Protein AF-A0A7V4FYU9-F1 (afdb_monomer)

Secondary structure (DSSP, 8-state):
------------------PPP-------------------------PPP----------TT--SSSGGGTTTS-SEEEEEEEEEEEEEEESTTTT--SB-TTSPBPP-PPPPGGG-SBSS--S--EEEEEEEEEEEEEEEE-SSSEEEEEEEEEEEEEETT-SBSBTT-TT--S--TT-BSSGGG---BPPP-BTTTBSS-SEEEEEEEEEEEETTEEEEEEEEE---TTSSSS----STT-S---EEEEEEEEEEETTEEEEEEEEE-----BGGGBHHHHH-TTS---BS-SSS--EEEEEEEEE---HHHHHHHHHTT--EEEEEEEEEEEEEEEEE-PPPTTSTTTS-TT-PBPHHHHHT--TTTSEEEEEEEEEEEEEEEEEEETTEEEE-

Sequence (396 aa):
MTSTVFAALLGDAGPLRAQMGMPGGMSPGGMAPPAQQQPKEEGPAEAAPEEEGKPEGEAVAETSARHEKRRRTQVIELDGYFRVRPELLHNFNLGLGYLDEAGNGNPPFPTPLECGTKVGGCAQKNLGQTSMRLRLEPTINISDQVRVMTQIDVFDNVIFGSNPDSLVSASQPDQRSNMAQAGILSNSQVSPESGQNTFTSAVRPKRAWAEIDSQLGSLRFGRMPWHFGRGMYFNRGDCPNCEGGTTVDRLMFITQLYGHQLALSWDFGPSGYAWGMTDAGRGDPNGSPLDLSQNDEVVQFTGALTLLDDERRFRERALSGEVAVNYGVQLVYRTQNNEVYKLSSQAQDSQSKNGALSREDLANNTESSLTQHIGAWLLIPSAWFKLSWKALTLEF

pLDDT: mean 75.77, std 23.84, range [22.75, 98.12]

Structure (mmCIF, N/CA/C/O backbone):
data_AF-A0A7V4FYU9-F1
#
_entry.id   AF-A0A7V4FYU9-F1
#
loop_
_atom_site.group_PDB
_atom_site.id
_atom_site.type_symbol
_atom_site.label_atom_id
_atom_site.label_alt_id
_atom_site.label_comp_id
_atom_site.label_asym_id
_atom_site.label_entity_id
_atom_site.label_seq_id
_atom_site.pdbx_PDB_ins_code
_atom_site.Cartn_x
_atom_site.Cartn_y
_atom_site.Cartn_z
_atom_site.occupancy
_atom_site.B_iso_or_equiv
_atom_site.auth_seq_id
_atom_site.auth_comp_id
_atom_site.auth_asym_id
_atom_site.auth_atom_id
_atom_site.pdbx_PDB_model_num
ATOM 1 N N . MET A 1 1 ? 20.355 -28.080 -59.377 1.00 40.16 1 MET A N 1
ATOM 2 C CA . MET A 1 1 ? 20.205 -27.256 -58.161 1.00 40.16 1 MET A CA 1
ATOM 3 C C . MET A 1 1 ? 19.983 -25.826 -58.598 1.00 40.16 1 MET A C 1
ATOM 5 O O . MET A 1 1 ? 20.949 -25.144 -58.887 1.00 40.16 1 MET A O 1
ATOM 9 N N . THR A 1 2 ? 18.719 -25.437 -58.717 1.00 29.59 2 THR A N 1
ATOM 10 C CA . THR A 1 2 ? 18.232 -24.062 -58.885 1.00 29.59 2 THR A CA 1
ATOM 11 C C . THR A 1 2 ? 16.714 -24.185 -58.907 1.00 29.59 2 THR A C 1
ATOM 13 O O . THR A 1 2 ? 16.179 -24.896 -59.753 1.00 29.59 2 THR A O 1
ATOM 16 N N . SER A 1 3 ? 16.015 -23.545 -57.975 1.00 23.20 3 SER A N 1
ATOM 17 C CA . SER A 1 3 ? 14.586 -23.297 -58.154 1.00 23.20 3 SER A CA 1
ATOM 18 C C . SER A 1 3 ? 14.249 -21.928 -57.591 1.00 23.20 3 SER A C 1
ATOM 20 O O . SER A 1 3 ? 14.224 -21.708 -56.385 1.00 23.20 3 SER A O 1
ATOM 22 N N . THR A 1 4 ? 14.056 -21.013 -58.528 1.00 26.47 4 THR A N 1
ATOM 23 C CA . THR A 1 4 ? 13.501 -19.673 -58.381 1.00 26.47 4 THR A CA 1
ATOM 24 C C . THR A 1 4 ? 12.021 -19.778 -58.017 1.00 26.47 4 THR A C 1
ATOM 26 O O . THR A 1 4 ? 11.308 -20.555 -58.650 1.00 26.47 4 THR A O 1
ATOM 29 N N . VAL A 1 5 ? 11.531 -18.970 -57.073 1.00 24.66 5 VAL A N 1
ATOM 30 C CA . VAL A 1 5 ? 10.095 -18.663 -56.963 1.00 24.66 5 VAL A CA 1
ATOM 31 C C . VAL A 1 5 ? 9.912 -17.159 -56.775 1.00 24.66 5 VAL A C 1
ATOM 33 O O . VAL A 1 5 ? 10.588 -16.522 -55.972 1.00 24.66 5 VAL A O 1
ATOM 36 N N . PHE A 1 6 ? 9.025 -16.627 -57.611 1.00 23.62 6 PHE A N 1
ATOM 37 C CA . PHE A 1 6 ? 8.659 -15.231 -57.817 1.00 23.62 6 PHE A CA 1
ATOM 38 C C . PHE A 1 6 ? 7.741 -14.704 -56.703 1.00 23.62 6 PHE A C 1
ATOM 40 O O . PHE A 1 6 ? 6.860 -15.418 -56.226 1.00 23.62 6 PHE A O 1
ATOM 47 N N . ALA A 1 7 ? 7.914 -13.429 -56.355 1.00 24.48 7 ALA A N 1
ATOM 48 C CA . ALA A 1 7 ? 6.996 -12.651 -55.530 1.00 24.48 7 ALA A CA 1
ATOM 49 C C . ALA A 1 7 ? 5.789 -12.155 -56.350 1.00 24.48 7 ALA A C 1
ATOM 51 O O . ALA A 1 7 ? 5.932 -11.841 -57.533 1.00 24.48 7 ALA A O 1
ATOM 52 N N . ALA A 1 8 ? 4.628 -12.012 -55.702 1.00 24.33 8 ALA A N 1
ATOM 53 C CA . ALA A 1 8 ? 3.472 -11.299 -56.240 1.00 24.33 8 ALA A CA 1
ATOM 54 C C . ALA A 1 8 ? 2.911 -10.323 -55.189 1.00 24.33 8 ALA A C 1
ATOM 56 O O . ALA A 1 8 ? 2.411 -10.731 -54.144 1.00 24.33 8 ALA A O 1
ATOM 57 N N . LEU A 1 9 ? 3.018 -9.030 -55.501 1.00 24.45 9 LEU A N 1
ATOM 58 C CA . LEU A 1 9 ? 2.283 -7.910 -54.910 1.00 24.45 9 LEU A CA 1
ATOM 59 C C . LEU A 1 9 ? 1.095 -7.605 -55.831 1.00 24.45 9 LEU A C 1
ATOM 61 O O . LEU A 1 9 ? 1.300 -7.454 -57.034 1.00 24.45 9 LEU A O 1
ATOM 65 N N . LEU A 1 10 ? -0.112 -7.455 -55.283 1.00 26.19 10 LEU A N 1
ATOM 66 C CA . LEU A 1 10 ? -1.254 -6.845 -55.972 1.00 26.19 10 LEU A CA 1
ATOM 67 C C . LEU A 1 10 ? -2.006 -5.937 -54.992 1.00 26.19 10 LEU A C 1
ATOM 69 O O . LEU A 1 10 ? -2.353 -6.364 -53.893 1.00 26.19 10 LEU A O 1
ATOM 73 N N . GLY A 1 11 ? -2.201 -4.682 -55.403 1.00 22.75 11 GLY A N 1
ATOM 74 C CA . GLY A 1 11 ? -2.896 -3.637 -54.657 1.00 22.75 11 GLY A CA 1
ATOM 75 C C . GLY A 1 11 ? -4.362 -3.445 -55.069 1.00 22.75 11 GLY A C 1
ATOM 76 O O . GLY A 1 11 ? -4.746 -3.752 -56.194 1.00 22.75 11 GLY A O 1
ATOM 77 N N . ASP A 1 12 ? -5.111 -2.930 -54.091 1.00 26.95 12 ASP A N 1
ATOM 78 C CA . ASP A 1 12 ? -6.350 -2.134 -54.061 1.00 26.95 12 ASP A CA 1
ATOM 79 C C . ASP A 1 12 ? -7.498 -2.332 -55.069 1.00 26.95 12 ASP A C 1
ATOM 81 O O . ASP A 1 12 ? -7.383 -2.011 -56.249 1.00 26.95 12 ASP A O 1
ATOM 85 N N . ALA A 1 13 ? -8.689 -2.633 -54.515 1.00 28.08 13 ALA A N 1
ATOM 86 C CA . ALA A 1 13 ? -9.967 -2.009 -54.894 1.00 28.08 13 ALA A CA 1
ATOM 87 C C . ALA A 1 13 ? -11.103 -2.270 -53.863 1.00 28.08 13 ALA A C 1
ATOM 89 O O . ALA A 1 13 ? -11.597 -3.386 -53.761 1.00 28.08 13 ALA A O 1
ATOM 90 N N . GLY A 1 14 ? -11.582 -1.205 -53.197 1.00 30.12 14 GLY A N 1
ATOM 91 C CA . GLY A 1 14 ? -13.010 -0.943 -52.892 1.00 30.12 14 GLY A CA 1
ATOM 92 C C . GLY A 1 14 ? -13.736 -1.704 -51.753 1.00 30.12 14 GLY A C 1
ATOM 93 O O . GLY A 1 14 ? -13.416 -2.849 -51.457 1.00 30.12 14 GLY A O 1
ATOM 94 N N . PRO A 1 15 ? -14.750 -1.087 -51.098 1.00 32.03 15 PRO A N 1
ATOM 95 C CA . PRO A 1 15 ? -15.280 -1.540 -49.811 1.00 32.03 15 PRO A CA 1
ATOM 96 C C . PRO A 1 15 ? -16.396 -2.586 -49.952 1.00 32.03 15 PRO A C 1
ATOM 98 O O . PRO A 1 15 ? -17.334 -2.416 -50.731 1.00 32.03 15 PRO A O 1
ATOM 101 N N . LEU A 1 16 ? -16.357 -3.626 -49.118 1.00 27.03 16 LEU A N 1
ATOM 102 C CA . LEU A 1 16 ? -17.424 -4.621 -48.997 1.00 27.03 16 LEU A CA 1
ATOM 103 C C . LEU A 1 16 ? -18.247 -4.377 -47.725 1.00 27.03 16 LEU A C 1
ATOM 105 O O . LEU A 1 16 ? -17.803 -4.626 -46.607 1.00 27.03 16 LEU A O 1
ATOM 109 N N . ARG A 1 17 ? -19.484 -3.902 -47.924 1.00 29.47 17 ARG A N 1
ATOM 110 C CA . ARG A 1 17 ? -20.610 -4.106 -47.001 1.00 29.47 17 ARG A CA 1
ATOM 111 C C . ARG A 1 17 ? -21.071 -5.557 -47.140 1.00 29.47 17 ARG A C 1
ATOM 113 O O . ARG A 1 17 ? -21.352 -5.988 -48.254 1.00 29.47 17 ARG A O 1
ATOM 120 N N . ALA A 1 18 ? -21.222 -6.271 -46.027 1.00 29.12 18 ALA A N 1
ATOM 121 C CA . ALA A 1 18 ? -21.913 -7.557 -45.990 1.00 29.12 18 ALA A CA 1
ATOM 122 C C . ALA A 1 18 ? -23.206 -7.427 -45.176 1.00 29.12 18 ALA A C 1
ATOM 124 O O . ALA A 1 18 ? -23.215 -7.000 -44.024 1.00 29.12 18 ALA A O 1
ATOM 125 N N . GLN A 1 19 ? -24.295 -7.755 -45.860 1.00 26.72 19 GLN A N 1
ATOM 126 C CA . GLN A 1 19 ? -25.696 -7.666 -45.485 1.00 26.72 19 GLN A CA 1
ATOM 127 C C . GLN A 1 19 ? -26.120 -9.031 -44.917 1.00 26.72 19 GLN A C 1
ATOM 129 O O . GLN A 1 19 ? -25.876 -10.060 -45.546 1.00 26.72 19 GLN A O 1
ATOM 134 N N . MET A 1 20 ? -26.708 -9.047 -43.717 1.00 29.03 20 MET A N 1
ATOM 135 C CA . MET A 1 20 ? -27.256 -10.257 -43.091 1.00 29.03 20 MET A CA 1
ATOM 136 C C . MET A 1 20 ? -28.455 -10.789 -43.887 1.00 29.03 20 MET A C 1
ATOM 138 O O . MET A 1 20 ? -29.319 -10.024 -44.319 1.00 29.03 20 MET A O 1
ATOM 142 N N . GLY A 1 21 ? -28.481 -12.108 -44.077 1.00 26.75 21 GLY A N 1
ATOM 143 C CA . GLY A 1 21 ? -29.521 -12.832 -44.799 1.00 26.75 21 GLY A CA 1
ATOM 144 C C . GLY A 1 21 ? -30.787 -13.083 -43.977 1.00 26.75 21 GLY A C 1
ATOM 145 O O . GLY A 1 21 ? -30.747 -13.258 -42.763 1.00 26.75 21 GLY A O 1
ATOM 146 N N . MET A 1 22 ? -31.903 -13.157 -44.695 1.00 28.41 22 MET A N 1
ATOM 147 C CA . MET A 1 22 ? -33.179 -13.745 -44.286 1.00 28.41 22 MET A CA 1
ATOM 148 C C . MET A 1 22 ? -33.502 -14.885 -45.259 1.00 28.41 22 MET A C 1
ATOM 150 O O . MET A 1 22 ? -33.116 -14.810 -46.429 1.00 28.41 22 MET A O 1
ATOM 154 N N . PRO A 1 23 ? -34.312 -15.865 -44.835 1.00 33.16 23 PRO A N 1
ATOM 155 C CA . PRO A 1 23 ? -35.389 -16.296 -45.717 1.00 33.16 23 PRO A CA 1
ATOM 156 C C . PRO A 1 23 ? -36.723 -16.402 -44.966 1.00 33.16 23 PRO A C 1
ATOM 158 O O . PRO A 1 23 ? -36.829 -17.053 -43.931 1.00 33.16 23 PRO A O 1
ATOM 161 N N . GLY A 1 24 ? -37.759 -15.781 -45.530 1.00 26.84 24 GLY A N 1
ATOM 162 C CA . GLY A 1 24 ? -39.156 -15.965 -45.143 1.00 26.84 24 GLY A CA 1
ATOM 163 C C . GLY A 1 24 ? -39.981 -16.411 -46.351 1.00 26.84 24 GLY A C 1
ATOM 164 O O . GLY A 1 24 ? -39.715 -15.983 -47.475 1.00 26.84 24 GLY A O 1
ATOM 165 N N . GLY A 1 25 ? -40.979 -17.263 -46.116 1.00 26.28 25 GLY A N 1
ATOM 166 C CA . GLY A 1 25 ? -41.952 -17.705 -47.113 1.00 26.28 25 GLY A CA 1
ATOM 167 C C . GLY A 1 25 ? -43.368 -17.820 -46.532 1.00 26.28 25 GLY A C 1
ATOM 168 O O . GLY A 1 25 ? -43.519 -18.201 -45.377 1.00 26.28 25 GLY A O 1
ATOM 169 N N . MET A 1 26 ? -44.357 -17.545 -47.404 1.00 26.59 26 MET A N 1
ATOM 170 C CA . MET A 1 26 ? -45.817 -17.818 -47.343 1.00 26.59 26 MET A CA 1
ATOM 171 C C . MET A 1 26 ? -46.785 -16.765 -46.721 1.00 26.59 26 MET A C 1
ATOM 173 O O . MET A 1 26 ? -47.137 -16.835 -45.556 1.00 26.59 26 MET A O 1
ATOM 177 N N . SER A 1 27 ? -47.191 -15.777 -47.547 1.00 28.19 27 SER A N 1
ATOM 178 C CA . SER A 1 27 ? -48.541 -15.420 -48.109 1.00 28.19 27 SER A CA 1
ATOM 179 C C . SER A 1 27 ? -49.888 -15.763 -47.378 1.00 28.19 27 SER A C 1
ATOM 181 O O . SER A 1 27 ? -49.919 -16.722 -46.619 1.00 28.19 27 SER A O 1
ATOM 183 N N . PRO A 1 28 ? -51.072 -15.188 -47.755 1.00 41.41 28 PRO A N 1
ATOM 184 C CA . PRO A 1 28 ? -51.559 -13.810 -47.505 1.00 41.41 28 PRO A CA 1
ATOM 185 C C . PRO A 1 28 ? -53.069 -13.707 -47.079 1.00 41.41 28 PRO A C 1
ATOM 187 O O . PRO A 1 28 ? -53.855 -14.621 -47.316 1.00 41.41 28 PRO A O 1
ATOM 190 N N . GLY A 1 29 ? -53.528 -12.531 -46.607 1.00 26.62 29 GLY A N 1
ATOM 191 C CA . GLY A 1 29 ? -54.908 -12.039 -46.855 1.00 26.62 29 GLY A CA 1
ATOM 192 C C . GLY A 1 29 ? -55.782 -11.592 -45.660 1.00 26.62 29 GLY A C 1
ATOM 193 O O . GLY A 1 29 ? -55.885 -12.296 -44.663 1.00 26.62 29 GLY A O 1
ATOM 194 N N . GLY A 1 30 ? -56.490 -10.455 -45.827 1.00 25.72 30 GLY A N 1
ATOM 195 C CA . GLY A 1 30 ? -57.733 -10.095 -45.102 1.00 25.72 30 GLY A CA 1
ATOM 196 C C . GLY A 1 30 ? -57.830 -8.653 -44.551 1.00 25.72 30 GLY A C 1
ATOM 197 O O . GLY A 1 30 ? -57.018 -8.263 -43.725 1.00 25.72 30 GLY A O 1
ATOM 198 N N . MET A 1 31 ? -58.830 -7.865 -44.985 1.00 27.06 31 MET A N 1
ATOM 199 C CA . MET A 1 31 ? -59.075 -6.436 -44.658 1.00 27.06 31 MET A CA 1
ATOM 200 C C . MET A 1 31 ? -60.057 -6.194 -43.474 1.00 27.06 31 MET A C 1
ATOM 202 O O . MET A 1 31 ? -61.074 -6.872 -43.447 1.00 27.06 31 MET A O 1
ATOM 206 N N . ALA A 1 32 ? -59.769 -5.165 -42.634 1.00 30.27 32 ALA A N 1
ATOM 207 C CA . ALA A 1 32 ? -60.597 -4.160 -41.872 1.00 30.27 32 ALA A CA 1
ATOM 208 C C . ALA A 1 32 ? -61.903 -4.563 -41.097 1.00 30.27 32 ALA A C 1
ATOM 210 O O . ALA A 1 32 ? -62.466 -5.596 -41.436 1.00 30.27 32 ALA A O 1
ATOM 211 N N . PRO A 1 33 ? -62.492 -3.776 -40.133 1.00 36.97 33 PRO A N 1
ATOM 212 C CA . PRO A 1 33 ? -62.252 -2.382 -39.663 1.00 36.97 33 PRO A CA 1
ATOM 213 C C . PRO A 1 33 ? -62.242 -2.224 -38.085 1.00 36.97 33 PRO A C 1
ATOM 215 O O . PRO A 1 33 ? -62.133 -3.236 -37.395 1.00 36.97 33 PRO A O 1
ATOM 218 N N . PRO A 1 34 ? -62.293 -1.008 -37.464 1.00 43.62 34 PRO A N 1
ATOM 219 C CA . PRO A 1 34 ? -61.876 -0.776 -36.068 1.00 43.62 34 PRO A CA 1
ATOM 220 C C . PRO A 1 34 ? -63.029 -0.730 -35.046 1.00 43.62 34 PRO A C 1
ATOM 222 O O . PRO A 1 34 ? -64.106 -0.228 -35.360 1.00 43.62 34 PRO A O 1
ATOM 225 N N . ALA A 1 35 ? -62.783 -1.130 -33.789 1.00 26.64 35 ALA A N 1
ATOM 226 C CA . ALA A 1 35 ? -63.637 -0.745 -32.658 1.00 26.64 35 ALA A CA 1
ATOM 227 C C . ALA A 1 35 ? -62.957 -0.886 -31.278 1.00 26.64 35 ALA A C 1
ATOM 229 O O . ALA A 1 35 ? -62.506 -1.959 -30.898 1.00 26.64 35 ALA A O 1
ATOM 230 N N . GLN A 1 36 ? -63.007 0.230 -30.543 1.00 27.66 36 GLN A N 1
ATOM 231 C CA . GLN A 1 36 ? -63.300 0.373 -29.108 1.00 27.66 36 GLN A CA 1
ATOM 232 C C . GLN A 1 36 ? -62.301 -0.121 -28.041 1.00 27.66 36 GLN A C 1
ATOM 234 O O . GLN A 1 36 ? -62.101 -1.304 -27.795 1.00 27.66 36 GLN A O 1
ATOM 239 N N . GLN A 1 37 ? -61.785 0.872 -27.308 1.00 33.62 37 GLN A N 1
ATOM 240 C CA . GLN A 1 37 ? -61.198 0.759 -25.975 1.00 33.62 37 GLN A CA 1
ATOM 241 C C . GLN A 1 37 ? -62.184 0.152 -24.970 1.00 33.62 37 GLN A C 1
ATOM 243 O O . GLN A 1 37 ? -63.292 0.660 -24.801 1.00 33.62 37 GLN A O 1
ATOM 248 N N . GLN A 1 38 ? -61.710 -0.843 -24.220 1.00 28.08 38 GLN A N 1
ATOM 249 C CA . GLN A 1 38 ? -62.112 -1.098 -22.837 1.00 28.08 38 GLN A CA 1
ATOM 250 C C . GLN A 1 38 ? -60.856 -1.400 -21.996 1.00 28.08 38 GLN A C 1
ATOM 252 O O . GLN A 1 38 ? -59.890 -1.956 -22.527 1.00 28.08 38 GLN A O 1
ATOM 257 N N . PRO A 1 39 ? -60.826 -0.966 -20.724 1.00 36.25 39 PRO A N 1
ATOM 258 C CA . PRO A 1 39 ? -59.623 -0.921 -19.901 1.00 36.25 39 PRO A CA 1
ATOM 259 C C . PRO A 1 39 ? -59.264 -2.321 -19.395 1.00 36.25 39 PRO A C 1
ATOM 261 O O . PRO A 1 39 ? -60.151 -3.077 -19.006 1.00 36.25 39 PRO A O 1
ATOM 264 N N . LYS A 1 40 ? -57.971 -2.667 -19.385 1.00 30.22 40 LYS A N 1
ATOM 265 C CA . LYS A 1 40 ? -57.486 -3.888 -18.732 1.00 30.22 40 LYS A CA 1
ATOM 266 C C . LYS A 1 40 ? -56.696 -3.543 -17.478 1.00 30.22 40 LYS A C 1
ATOM 268 O O . LYS A 1 40 ? -55.816 -2.690 -17.500 1.00 30.22 40 LYS A O 1
ATOM 273 N N . GLU A 1 41 ? -57.114 -4.225 -16.425 1.00 32.12 41 GLU A N 1
ATOM 274 C CA . GLU A 1 41 ? -56.709 -4.158 -15.031 1.00 32.12 41 GLU A CA 1
ATOM 275 C C . GLU A 1 41 ? -55.206 -4.405 -14.838 1.00 32.12 41 GLU A C 1
ATOM 277 O O . GLU A 1 41 ? -54.615 -5.279 -15.478 1.00 32.12 41 GLU A O 1
ATOM 282 N N . GLU A 1 42 ? -54.607 -3.637 -13.926 1.00 33.81 42 GLU A N 1
ATOM 283 C CA . GLU A 1 42 ? -53.278 -3.888 -13.370 1.00 33.81 42 GLU A CA 1
ATOM 284 C C . GLU A 1 42 ? -53.292 -5.210 -12.590 1.00 33.81 42 GLU A C 1
ATOM 286 O O . GLU A 1 42 ? -53.912 -5.330 -11.533 1.00 33.81 42 GLU A O 1
ATOM 291 N N . GLY A 1 43 ? -52.601 -6.213 -13.133 1.00 28.69 43 GLY A N 1
ATOM 292 C CA . GLY A 1 43 ? -52.166 -7.402 -12.405 1.00 28.69 43 GLY A CA 1
ATOM 293 C C . GLY A 1 43 ? -50.779 -7.170 -11.791 1.00 28.69 43 GLY A C 1
ATOM 294 O O . GLY A 1 43 ? -49.996 -6.393 -12.339 1.00 28.69 43 GLY A O 1
ATOM 295 N N . PRO A 1 44 ? -50.474 -7.804 -10.647 1.00 30.52 44 PRO A N 1
ATOM 296 C CA . PRO A 1 44 ? -49.369 -7.419 -9.780 1.00 30.52 44 PRO A CA 1
ATOM 297 C C . PRO A 1 44 ? -48.019 -7.671 -10.449 1.00 30.52 44 PRO A C 1
ATOM 299 O O . PRO A 1 44 ? -47.782 -8.739 -11.010 1.00 30.52 44 PRO A O 1
ATOM 302 N N . ALA A 1 45 ? -47.138 -6.674 -10.353 1.00 29.28 45 ALA A N 1
ATOM 303 C CA . ALA A 1 45 ? -45.743 -6.778 -10.741 1.00 29.28 45 ALA A CA 1
ATOM 304 C C . ALA A 1 45 ? -45.097 -7.964 -10.014 1.00 29.28 45 ALA A C 1
ATOM 306 O O . ALA A 1 45 ? -44.946 -7.969 -8.792 1.00 29.28 45 ALA A O 1
ATOM 307 N N . GLU A 1 46 ? -44.751 -8.979 -10.795 1.00 32.38 46 GLU A N 1
ATOM 308 C CA . GLU A 1 46 ? -43.905 -10.086 -10.391 1.00 32.38 46 GLU A CA 1
ATOM 309 C C . GLU A 1 46 ? -42.555 -9.494 -9.968 1.00 32.38 46 GLU A C 1
ATOM 311 O O . GLU A 1 46 ? -41.835 -8.893 -10.769 1.00 32.38 46 GLU A O 1
ATOM 316 N N . ALA A 1 47 ? -42.278 -9.562 -8.667 1.00 30.94 47 ALA A N 1
ATOM 317 C CA . ALA A 1 47 ? -41.025 -9.129 -8.080 1.00 30.94 47 ALA A CA 1
ATOM 318 C C . ALA A 1 47 ? -39.865 -9.855 -8.772 1.00 30.94 47 ALA A C 1
ATOM 320 O O . ALA A 1 47 ? -39.773 -11.083 -8.736 1.00 30.94 47 ALA A O 1
ATOM 321 N N . ALA A 1 48 ? -38.981 -9.081 -9.400 1.00 28.34 48 ALA A N 1
ATOM 322 C CA . ALA A 1 48 ? -37.682 -9.570 -9.828 1.00 28.34 48 ALA A CA 1
ATOM 323 C C . ALA A 1 48 ? -36.931 -10.119 -8.599 1.00 28.34 48 ALA A C 1
ATOM 325 O O . ALA A 1 48 ? -37.007 -9.502 -7.532 1.00 28.34 48 ALA A O 1
ATOM 326 N N . PRO A 1 49 ? -36.226 -11.257 -8.713 1.00 27.56 49 PRO A N 1
ATOM 327 C CA . PRO A 1 49 ? -35.428 -11.762 -7.609 1.00 27.56 49 PRO A CA 1
ATOM 328 C C . PRO A 1 49 ? -34.372 -10.714 -7.256 1.00 27.56 49 PRO A C 1
ATOM 330 O O . P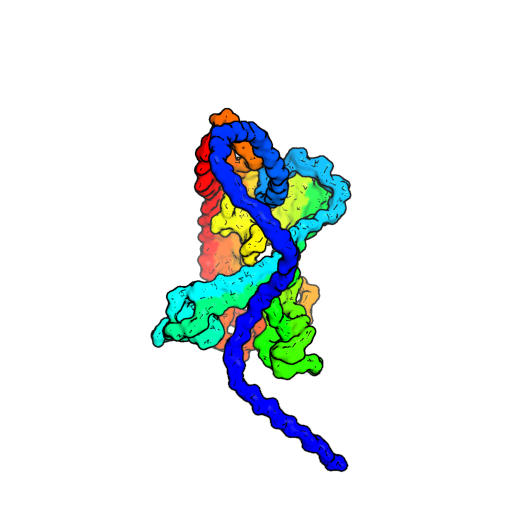RO A 1 49 ? -33.630 -10.257 -8.126 1.00 27.56 49 PRO A O 1
ATOM 333 N N . GLU A 1 50 ? -34.348 -10.314 -5.986 1.00 31.55 50 GLU A N 1
ATOM 334 C CA . GLU A 1 50 ? -33.293 -9.484 -5.419 1.00 31.55 50 GLU A CA 1
ATOM 335 C C . GLU A 1 50 ? -31.959 -10.193 -5.680 1.00 31.55 50 GLU A C 1
ATOM 337 O O . GLU A 1 50 ? -31.679 -11.252 -5.116 1.00 31.55 50 GLU A O 1
ATOM 342 N N . GLU A 1 51 ? -31.154 -9.646 -6.593 1.00 29.31 51 GLU A N 1
ATOM 343 C CA . GLU A 1 51 ? -29.754 -10.026 -6.712 1.00 29.31 51 GLU A CA 1
ATOM 344 C C . GLU A 1 51 ? -29.104 -9.762 -5.353 1.00 29.31 51 GLU A C 1
ATOM 346 O O . GLU A 1 51 ? -29.021 -8.618 -4.899 1.00 29.31 51 GLU A O 1
ATOM 351 N N . GLU A 1 52 ? -28.659 -10.833 -4.694 1.00 28.44 52 GLU A N 1
ATOM 352 C CA . GLU A 1 52 ? -27.755 -10.766 -3.553 1.00 28.44 52 GLU A CA 1
ATOM 353 C C . GLU A 1 52 ? -26.494 -10.011 -3.988 1.00 28.44 52 GLU A C 1
ATOM 355 O O . GLU A 1 52 ? -25.539 -10.567 -4.539 1.00 28.44 52 GLU A O 1
ATOM 360 N N . GLY A 1 53 ? -26.512 -8.699 -3.759 1.00 26.62 53 GLY A N 1
ATOM 361 C CA . GLY A 1 53 ? -25.347 -7.845 -3.852 1.00 26.62 53 GLY A CA 1
ATOM 362 C C . GLY A 1 53 ? -24.273 -8.397 -2.927 1.00 26.62 53 GLY A C 1
ATOM 363 O O . GLY A 1 53 ? -24.433 -8.428 -1.706 1.00 26.62 53 GLY A O 1
ATOM 364 N N . LYS A 1 54 ? -23.173 -8.854 -3.528 1.00 25.33 54 LYS A N 1
ATOM 365 C CA . LYS A 1 54 ? -21.923 -9.168 -2.834 1.00 25.33 54 LYS A CA 1
ATOM 366 C C . LYS A 1 54 ? -21.592 -8.015 -1.876 1.00 25.33 54 LYS A C 1
ATOM 368 O O . LYS A 1 54 ? -21.639 -6.867 -2.320 1.00 25.33 54 LYS A O 1
ATOM 373 N N . PRO A 1 55 ? -21.248 -8.271 -0.604 1.00 29.45 55 PRO A N 1
ATOM 374 C CA . PRO A 1 55 ? -20.853 -7.194 0.284 1.00 29.45 55 PRO A CA 1
ATOM 375 C C . PRO A 1 55 ? -19.535 -6.603 -0.222 1.00 29.45 55 PRO A C 1
ATOM 377 O O . PRO A 1 55 ? -18.491 -7.255 -0.239 1.00 29.45 55 PRO A O 1
ATOM 380 N N . GLU A 1 56 ? -19.609 -5.363 -0.691 1.00 30.58 56 GLU A N 1
ATOM 381 C CA . GLU A 1 56 ? -18.450 -4.520 -0.921 1.00 30.58 56 GLU A CA 1
ATOM 382 C C . GLU A 1 56 ? -17.811 -4.202 0.434 1.00 30.58 56 GLU A C 1
ATOM 384 O O . GLU A 1 56 ? -18.440 -3.586 1.287 1.00 30.58 56 GLU A O 1
ATOM 389 N N . GLY A 1 57 ? -16.557 -4.621 0.613 1.00 32.91 57 GLY A N 1
ATOM 390 C CA . GLY A 1 57 ? -15.657 -4.138 1.659 1.00 32.91 57 GLY A CA 1
ATOM 391 C C . GLY A 1 57 ? -16.097 -4.448 3.088 1.00 32.91 57 GLY A C 1
ATOM 392 O O . GLY A 1 57 ? -16.787 -3.653 3.717 1.00 32.91 57 GLY A O 1
ATOM 393 N N . GLU A 1 58 ? -15.586 -5.543 3.652 1.00 29.67 58 GLU A N 1
ATOM 394 C CA . GLU A 1 58 ? -15.670 -5.802 5.091 1.00 29.67 58 GLU A CA 1
ATOM 395 C C . GLU A 1 58 ? -14.982 -4.656 5.869 1.00 29.67 58 GLU A C 1
ATOM 397 O O . GLU A 1 58 ? -13.752 -4.520 5.996 1.00 29.67 58 GLU A O 1
ATOM 402 N N . ALA A 1 59 ? -15.829 -3.734 6.322 1.00 30.80 59 ALA A N 1
ATOM 403 C CA . ALA A 1 59 ? -15.506 -2.673 7.245 1.00 30.80 59 ALA A CA 1
ATOM 404 C C . ALA A 1 59 ? -15.141 -3.297 8.599 1.00 30.80 59 ALA A C 1
ATOM 406 O O . ALA A 1 59 ? -15.714 -4.286 9.043 1.00 30.80 59 ALA A O 1
ATOM 407 N N . VAL A 1 60 ? -14.147 -2.710 9.259 1.00 38.81 60 VAL A N 1
ATOM 408 C CA . VAL A 1 60 ? -13.426 -3.256 10.423 1.00 38.81 60 VAL A CA 1
ATOM 409 C C . VAL A 1 60 ? -14.253 -3.122 11.721 1.00 38.81 60 VAL A C 1
ATOM 411 O O . VAL A 1 60 ? -13.768 -2.631 12.732 1.00 38.81 60 VAL A O 1
ATOM 414 N N . ALA A 1 61 ? -15.520 -3.551 11.723 1.00 33.53 61 ALA A N 1
ATOM 415 C CA . ALA A 1 61 ? -16.436 -3.347 12.856 1.00 33.53 61 ALA A CA 1
ATOM 416 C C . ALA A 1 61 ? -17.373 -4.504 13.231 1.00 33.53 61 ALA A C 1
ATOM 418 O O . ALA A 1 61 ? -18.287 -4.296 14.022 1.00 33.53 61 ALA A O 1
ATOM 419 N N . GLU A 1 62 ? -17.131 -5.732 12.771 1.00 37.94 62 GLU A N 1
ATOM 420 C CA . GLU A 1 62 ? -17.957 -6.897 13.155 1.00 37.94 62 GLU A CA 1
ATOM 421 C C . GLU A 1 62 ? -17.202 -8.000 13.933 1.00 37.94 62 GLU A C 1
ATOM 423 O O . GLU A 1 62 ? -17.574 -9.173 13.908 1.00 37.94 62 GLU A O 1
ATOM 428 N N . THR A 1 63 ? -16.136 -7.687 14.677 1.00 35.44 63 THR A N 1
ATOM 429 C CA . THR A 1 63 ? -15.221 -8.754 15.138 1.00 35.44 63 THR A CA 1
ATOM 430 C C . THR A 1 63 ? -15.498 -9.411 16.496 1.00 35.44 63 THR A C 1
ATOM 432 O O . THR A 1 63 ? -14.813 -10.386 16.806 1.00 35.44 63 THR A O 1
ATOM 435 N N . SER A 1 64 ? -16.483 -9.009 17.311 1.00 36.16 64 SER A N 1
ATOM 436 C CA . SER A 1 64 ? -16.590 -9.587 18.671 1.00 36.16 64 SER A CA 1
ATOM 437 C C . SER A 1 64 ? -17.624 -10.707 18.867 1.00 36.16 64 SER A C 1
ATOM 439 O O . SER A 1 64 ? -17.265 -11.710 19.472 1.00 36.16 64 SER A O 1
ATOM 441 N N . ALA A 1 65 ? -18.860 -10.630 18.352 1.00 30.86 65 ALA A N 1
ATOM 442 C CA . ALA A 1 65 ? -19.917 -11.565 18.797 1.00 30.86 65 ALA A CA 1
ATOM 443 C C . ALA A 1 65 ? -20.380 -12.623 17.772 1.00 30.86 65 ALA A C 1
ATOM 445 O O . ALA A 1 65 ? -20.743 -13.733 18.160 1.00 30.86 65 ALA A O 1
ATOM 446 N N . ARG A 1 66 ? -20.380 -12.333 16.460 1.00 31.83 66 ARG A N 1
ATOM 447 C CA . ARG A 1 66 ? -20.813 -13.309 15.431 1.00 31.83 66 ARG A CA 1
ATOM 448 C C . ARG A 1 66 ? -19.684 -14.184 14.890 1.00 31.83 66 ARG A C 1
ATOM 450 O O . ARG A 1 66 ? -19.940 -15.320 14.494 1.00 31.83 66 ARG A O 1
ATOM 457 N N . HIS A 1 67 ? -18.442 -13.709 14.944 1.00 43.25 67 HIS A N 1
ATOM 458 C CA . HIS A 1 67 ? -17.284 -14.480 14.493 1.00 43.25 67 HIS A CA 1
ATOM 459 C C . HIS A 1 67 ? -16.978 -15.690 15.384 1.00 43.25 67 HIS A C 1
ATOM 461 O O . HIS A 1 67 ? -16.449 -16.682 14.895 1.00 43.25 67 HIS A O 1
ATOM 467 N N . GLU A 1 68 ? -17.343 -15.666 16.666 1.00 42.62 68 GLU A N 1
ATOM 468 C CA . GLU A 1 68 ? -16.949 -16.713 17.617 1.00 42.62 68 GLU A CA 1
ATOM 469 C C . GLU A 1 68 ? -17.474 -18.111 17.239 1.00 42.62 68 GLU A C 1
ATOM 471 O O . GLU A 1 68 ? -16.833 -19.120 17.520 1.00 42.62 68 GLU A O 1
ATOM 476 N N . LYS A 1 69 ? -18.596 -18.181 16.508 1.00 38.03 69 LYS A N 1
ATOM 477 C CA . LYS A 1 69 ? -19.244 -19.449 16.144 1.00 38.03 69 LYS A CA 1
ATOM 478 C C . LYS A 1 69 ? -18.760 -20.071 14.825 1.00 38.03 69 LYS A C 1
ATOM 480 O O . LYS A 1 69 ? -19.017 -21.251 14.607 1.00 38.03 69 LYS A O 1
ATOM 485 N N . ARG A 1 70 ? -18.056 -19.324 13.958 1.00 45.00 70 ARG A N 1
ATOM 486 C CA . ARG A 1 70 ? -17.441 -19.851 12.714 1.00 45.00 70 ARG A CA 1
ATOM 487 C C . ARG A 1 70 ? -15.969 -20.266 12.884 1.00 45.00 70 ARG A C 1
ATOM 489 O O . ARG A 1 70 ? -15.509 -21.121 12.132 1.00 45.00 70 ARG A O 1
ATOM 496 N N . ARG A 1 71 ? -15.278 -19.749 13.911 1.00 53.91 71 ARG A N 1
ATOM 497 C CA . ARG A 1 71 ? -13.815 -19.833 14.147 1.00 53.91 71 ARG A CA 1
ATOM 498 C C . ARG A 1 71 ? -13.181 -21.236 14.228 1.00 53.91 71 ARG A C 1
ATOM 500 O O . ARG A 1 71 ? -11.964 -21.327 14.189 1.00 53.91 71 ARG A O 1
ATOM 507 N N . ARG A 1 72 ? -13.957 -22.324 14.333 1.00 52.81 72 ARG A N 1
ATOM 508 C CA . ARG A 1 72 ? -13.432 -23.686 14.586 1.00 52.81 72 ARG A CA 1
ATOM 509 C C . ARG A 1 72 ? -13.371 -24.641 13.392 1.00 52.81 72 ARG A C 1
ATOM 511 O O . ARG A 1 72 ? -12.861 -25.744 13.555 1.00 52.81 72 ARG A O 1
ATOM 518 N N . THR A 1 73 ? -13.893 -24.281 12.218 1.00 58.06 73 THR A N 1
ATOM 519 C CA . THR A 1 73 ? -14.137 -25.293 11.160 1.00 58.06 73 THR A CA 1
ATOM 520 C C . THR A 1 73 ? -13.142 -25.266 9.999 1.00 58.06 73 THR A C 1
ATOM 522 O O . THR A 1 73 ? -13.089 -26.233 9.243 1.00 58.06 73 THR A O 1
ATOM 525 N N . GLN A 1 74 ? -12.350 -24.203 9.834 1.00 71.12 74 GLN A N 1
ATOM 526 C CA . GLN A 1 74 ? -11.477 -24.033 8.666 1.00 71.12 74 GLN A CA 1
ATOM 527 C C . GLN A 1 74 ? -10.045 -23.714 9.105 1.00 71.12 74 GLN A C 1
ATOM 529 O O . GLN A 1 74 ? -9.779 -22.668 9.684 1.00 71.12 74 GLN A O 1
ATOM 534 N N . VAL A 1 75 ? -9.116 -24.641 8.847 1.00 87.06 75 VAL A N 1
ATOM 535 C CA . VAL A 1 75 ? -7.676 -24.461 9.130 1.00 87.06 75 VAL A CA 1
ATOM 536 C C . VAL A 1 75 ? -7.066 -23.420 8.188 1.00 87.06 75 VAL A C 1
ATOM 538 O O . VAL A 1 75 ? -6.174 -22.668 8.572 1.00 87.06 75 VAL A O 1
ATOM 541 N N . ILE A 1 76 ? -7.561 -23.379 6.951 1.00 92.06 76 ILE A N 1
ATOM 542 C CA . ILE A 1 76 ? -7.161 -22.425 5.924 1.00 92.06 76 ILE A CA 1
ATOM 543 C C . ILE A 1 76 ? -8.434 -21.861 5.306 1.00 92.06 76 ILE A C 1
ATOM 545 O O . ILE A 1 76 ? -9.282 -22.618 4.831 1.00 92.06 76 ILE A O 1
ATOM 549 N N . GLU A 1 77 ? -8.529 -20.541 5.304 1.00 92.38 77 GLU A N 1
ATOM 550 C CA . GLU A 1 77 ? -9.522 -19.761 4.574 1.00 92.38 77 GLU A CA 1
ATOM 551 C C . GLU A 1 77 ? -8.779 -19.039 3.447 1.00 92.38 77 GLU A C 1
ATOM 553 O O . GLU A 1 77 ? -7.644 -18.594 3.635 1.00 92.38 77 GLU A O 1
ATOM 558 N N . LEU A 1 78 ? -9.361 -18.991 2.251 1.00 93.94 78 LEU A N 1
ATOM 559 C CA . LEU A 1 78 ? -8.739 -18.351 1.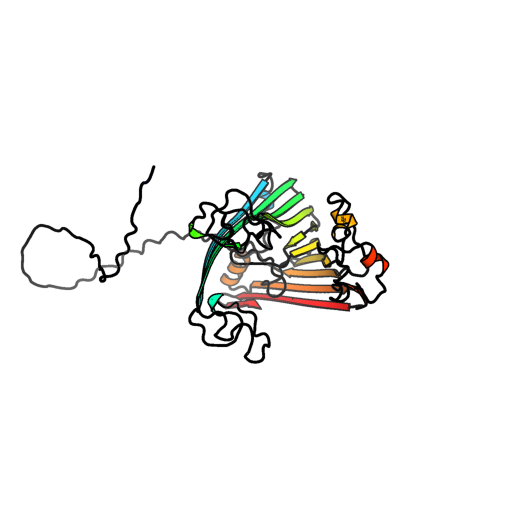095 1.00 93.94 78 LEU A CA 1
ATOM 560 C C . LEU A 1 78 ? -9.708 -17.341 0.501 1.00 93.94 78 LEU A C 1
ATOM 562 O O . LEU A 1 78 ? -10.643 -17.723 -0.203 1.00 93.94 78 LEU A O 1
ATOM 566 N N . ASP A 1 79 ? -9.415 -16.070 0.743 1.00 93.12 79 ASP A N 1
ATOM 567 C CA . ASP A 1 79 ? -10.096 -14.947 0.118 1.00 93.12 79 ASP A CA 1
ATOM 568 C C . ASP A 1 79 ? -9.264 -14.379 -1.034 1.00 93.12 79 ASP A C 1
ATOM 570 O O . ASP A 1 79 ? -8.108 -14.759 -1.263 1.00 93.12 79 ASP A O 1
ATOM 574 N N . GLY A 1 80 ? -9.868 -13.477 -1.802 1.00 93.12 80 GLY A N 1
ATOM 575 C CA . GLY A 1 80 ? -9.199 -12.778 -2.887 1.00 93.12 80 GLY A CA 1
ATOM 576 C C . GLY A 1 80 ? -10.082 -12.563 -4.109 1.00 93.12 80 GLY A C 1
ATOM 577 O O . GLY A 1 80 ? -11.296 -12.770 -4.090 1.00 93.12 80 GLY A O 1
ATOM 578 N N . TYR A 1 81 ? -9.462 -12.130 -5.204 1.00 94.88 81 TYR A N 1
ATOM 579 C CA . TYR A 1 81 ? -10.151 -11.907 -6.470 1.00 94.88 81 TYR A CA 1
ATOM 580 C C . TYR A 1 81 ? -9.209 -12.038 -7.665 1.00 94.88 81 TYR A C 1
ATOM 582 O O . TYR A 1 81 ? -8.016 -11.744 -7.586 1.00 94.88 81 TYR A O 1
ATOM 590 N N . PHE A 1 82 ? -9.777 -12.400 -8.813 1.00 95.81 82 PHE A N 1
ATOM 591 C CA . PHE A 1 82 ? -9.136 -12.222 -10.111 1.00 95.81 82 PHE A CA 1
ATOM 592 C C . PHE A 1 82 ? -9.786 -11.050 -10.843 1.00 95.81 82 PHE A C 1
ATOM 594 O O . PHE A 1 82 ? -11.010 -10.975 -10.949 1.00 95.81 82 PHE A O 1
ATOM 601 N N . ARG A 1 83 ? -8.965 -10.130 -11.345 1.00 94.56 83 ARG A N 1
ATOM 602 C CA . ARG A 1 83 ? -9.396 -8.929 -12.057 1.00 94.56 83 ARG A CA 1
ATOM 603 C C . ARG A 1 83 ? -8.788 -8.907 -13.447 1.00 94.56 83 ARG A C 1
ATOM 605 O O . ARG A 1 83 ? -7.582 -9.081 -13.591 1.00 94.56 83 ARG A O 1
ATOM 612 N N . VAL A 1 84 ? -9.617 -8.572 -14.430 1.00 95.94 84 VAL A N 1
ATOM 613 C CA . VAL A 1 84 ? -9.205 -8.122 -15.763 1.00 95.94 84 VAL A CA 1
ATOM 614 C C . VAL A 1 84 ? -9.804 -6.739 -15.982 1.00 95.94 84 VAL A C 1
ATOM 616 O O . VAL A 1 84 ? -10.993 -6.545 -15.734 1.00 95.94 84 VAL A O 1
ATOM 619 N N . ARG A 1 85 ? -8.992 -5.774 -16.415 1.00 94.69 85 ARG A N 1
ATOM 620 C CA . ARG A 1 85 ? -9.419 -4.387 -16.603 1.00 94.69 85 ARG A CA 1
ATOM 621 C C . ARG A 1 85 ? -8.974 -3.838 -17.960 1.00 94.69 85 ARG A C 1
ATOM 623 O O . ARG A 1 85 ? -7.792 -3.524 -18.108 1.00 94.69 85 ARG A O 1
ATOM 630 N N . PRO A 1 86 ? -9.891 -3.699 -18.933 1.00 96.12 86 PRO A N 1
ATOM 631 C CA . PRO A 1 86 ? -9.657 -2.895 -20.123 1.00 96.12 86 PRO A CA 1
ATOM 632 C C . PRO A 1 86 ? -9.773 -1.404 -19.780 1.00 96.12 86 PRO A C 1
ATOM 634 O O . PRO A 1 86 ? -10.704 -0.979 -19.099 1.00 96.12 86 PRO A O 1
ATOM 637 N N . GLU A 1 87 ? -8.829 -0.606 -20.259 1.00 93.94 87 GLU A N 1
ATOM 638 C CA . GLU A 1 87 ? -8.752 0.835 -20.036 1.00 93.94 87 GLU A CA 1
ATOM 639 C C . GLU A 1 87 ? -8.502 1.534 -21.370 1.00 93.94 87 GLU A C 1
ATOM 641 O O . GLU A 1 87 ? -7.656 1.110 -22.159 1.00 93.94 87 GLU A O 1
ATOM 646 N N . LEU A 1 88 ? -9.232 2.622 -21.611 1.00 94.94 88 LEU A N 1
ATOM 647 C CA . LEU A 1 88 ? -8.999 3.535 -22.721 1.00 94.94 88 LE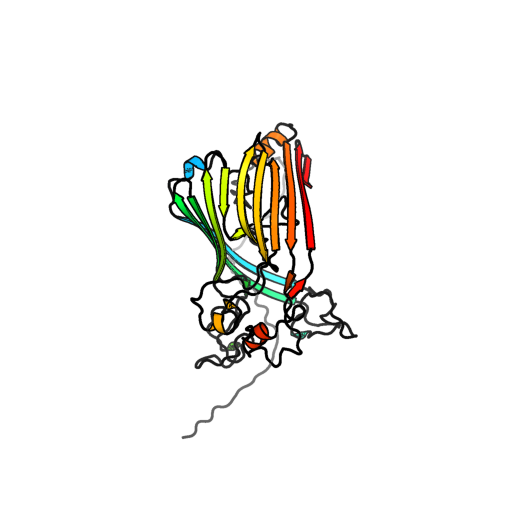U A CA 1
ATOM 648 C C . LEU A 1 88 ? -8.967 4.953 -22.165 1.00 94.94 88 LEU A C 1
ATOM 650 O O . LEU A 1 88 ? -9.990 5.486 -21.739 1.00 94.94 88 LEU A O 1
ATOM 654 N N . LEU A 1 89 ? -7.790 5.563 -22.186 1.00 93.25 89 LEU A N 1
ATOM 655 C CA . LEU A 1 89 ? -7.593 6.943 -21.775 1.00 93.25 89 LEU A CA 1
ATOM 656 C C . LEU A 1 89 ? -7.442 7.800 -23.030 1.00 93.25 89 LEU A C 1
ATOM 658 O O . LEU A 1 89 ? -6.492 7.632 -23.797 1.00 93.25 89 LEU A O 1
ATOM 662 N N . HIS A 1 90 ? -8.387 8.711 -23.249 1.00 92.25 90 HIS A N 1
ATOM 663 C CA . HIS A 1 90 ? -8.344 9.650 -24.363 1.00 92.25 90 HIS A CA 1
ATOM 664 C C . HIS A 1 90 ? -7.818 11.005 -23.899 1.00 92.25 90 HIS A C 1
ATOM 666 O O . HIS A 1 90 ? -8.374 11.609 -22.986 1.00 92.25 90 HIS A O 1
ATOM 672 N N . ASN A 1 91 ? -6.779 11.494 -24.569 1.00 89.44 91 ASN A N 1
ATOM 673 C CA . ASN A 1 91 ? -6.129 12.772 -24.314 1.00 89.44 91 ASN A CA 1
ATOM 674 C C . ASN A 1 91 ? -5.799 12.963 -22.824 1.00 89.44 91 ASN A C 1
ATOM 676 O O . ASN A 1 91 ? -6.089 14.007 -22.245 1.00 89.44 91 ASN A O 1
ATOM 680 N N . PHE A 1 92 ? -5.232 11.926 -22.195 1.00 88.31 92 PHE A N 1
ATOM 681 C CA . PHE A 1 92 ? -5.003 11.887 -20.746 1.00 88.31 92 PHE A CA 1
ATOM 682 C C . PHE A 1 92 ? -4.062 12.995 -20.262 1.00 88.31 92 PHE A C 1
ATOM 684 O O . PHE A 1 92 ? -4.239 13.538 -19.178 1.00 88.31 92 PHE A O 1
ATOM 691 N N . ASN A 1 93 ? -3.111 13.385 -21.110 1.00 85.44 93 ASN A N 1
ATOM 692 C CA . ASN A 1 93 ? -2.211 14.512 -20.884 1.00 85.44 93 ASN A CA 1
ATOM 693 C C . ASN A 1 93 ? -2.834 15.884 -21.187 1.00 85.44 93 ASN A C 1
ATOM 695 O O . ASN A 1 93 ? -2.127 16.886 -21.135 1.00 85.44 93 ASN A O 1
ATOM 699 N N . LEU A 1 94 ? -4.117 15.948 -21.561 1.00 87.44 94 LEU A N 1
ATOM 700 C CA . LEU A 1 94 ? -4.848 17.172 -21.908 1.00 87.44 94 LEU A CA 1
ATOM 701 C C . LEU A 1 94 ? -4.164 18.032 -22.993 1.00 87.44 94 LEU A C 1
ATOM 703 O O . LEU A 1 94 ? -4.427 19.227 -23.094 1.00 87.44 94 LEU A O 1
ATOM 707 N N . GLY A 1 95 ? -3.297 17.438 -23.822 1.00 82.75 95 GLY A N 1
ATOM 708 C CA . GLY A 1 95 ? -2.503 18.154 -24.827 1.00 82.75 95 GLY A CA 1
ATOM 709 C C . GLY A 1 95 ? -1.263 18.882 -24.289 1.00 82.75 95 GLY A C 1
ATOM 710 O O . GLY A 1 95 ? -0.628 19.617 -25.039 1.00 82.75 95 GLY A O 1
ATOM 711 N N . LEU A 1 96 ? -0.889 18.669 -23.025 1.00 81.38 96 LEU A N 1
ATOM 712 C CA . LEU A 1 96 ? 0.249 19.335 -22.383 1.00 81.38 96 LEU A CA 1
ATOM 713 C C . LEU A 1 96 ? 1.611 18.714 -22.728 1.00 81.38 96 LEU A C 1
ATOM 715 O O . LEU A 1 96 ? 2.629 19.262 -22.340 1.00 81.38 96 LEU A O 1
ATOM 719 N N . GLY A 1 97 ? 1.689 17.582 -23.431 1.00 81.19 97 GLY A N 1
ATOM 720 C CA . GLY A 1 97 ? 2.979 16.895 -23.630 1.00 81.19 97 GLY A CA 1
ATOM 721 C C . GLY A 1 97 ? 3.658 16.490 -22.306 1.00 81.19 97 GLY A C 1
ATOM 722 O O . GLY A 1 97 ? 3.029 16.525 -21.252 1.00 81.19 97 GLY A O 1
ATOM 723 N N . TYR A 1 98 ? 4.932 16.090 -22.361 1.00 79.69 98 TYR A N 1
ATOM 724 C CA . TYR A 1 98 ? 5.726 15.751 -21.164 1.00 79.69 98 TYR A CA 1
ATOM 725 C C . TYR A 1 98 ? 6.680 16.888 -20.759 1.00 79.69 98 TYR A C 1
ATOM 727 O O . TYR A 1 98 ? 6.944 17.101 -19.579 1.00 79.69 98 TYR A O 1
ATOM 735 N N . LEU A 1 99 ? 7.172 17.635 -21.746 1.00 84.25 99 LEU A N 1
ATOM 736 C CA . LEU A 1 99 ? 8.052 18.789 -21.624 1.00 84.25 99 LEU A CA 1
ATOM 737 C C . LEU A 1 99 ? 7.423 19.976 -22.350 1.00 84.25 99 LEU A C 1
ATOM 739 O O . LEU A 1 99 ? 6.946 19.806 -23.472 1.00 84.25 99 LEU A O 1
ATOM 743 N N . ASP A 1 100 ? 7.474 21.166 -21.762 1.00 80.69 100 ASP A N 1
ATOM 744 C CA . ASP A 1 100 ? 7.111 22.408 -22.438 1.00 80.69 100 ASP A CA 1
ATOM 745 C C . ASP A 1 100 ? 8.092 22.779 -23.572 1.00 80.69 100 ASP A C 1
ATOM 747 O O . ASP A 1 100 ? 9.089 22.093 -23.822 1.00 80.69 100 ASP A O 1
ATOM 751 N N . GLU A 1 101 ? 7.804 23.864 -24.299 1.00 78.88 101 GLU A N 1
ATOM 752 C CA . GLU A 1 101 ? 8.686 24.347 -25.375 1.00 78.88 101 GLU A CA 1
ATOM 753 C C . GLU A 1 101 ? 10.083 24.755 -24.872 1.00 78.88 101 GLU A C 1
ATOM 755 O O . GLU A 1 101 ? 11.051 24.696 -25.632 1.00 78.88 101 GLU A O 1
ATOM 760 N N . ALA A 1 102 ? 10.200 25.127 -23.595 1.00 82.50 102 ALA A N 1
ATOM 761 C CA . ALA A 1 102 ? 11.454 25.470 -22.931 1.00 82.50 102 ALA A CA 1
ATOM 762 C C . ALA A 1 102 ? 12.186 24.241 -22.349 1.00 82.50 102 ALA A C 1
ATOM 764 O O . ALA A 1 102 ? 13.308 24.375 -21.861 1.00 82.50 102 ALA A O 1
ATOM 765 N N . GLY A 1 103 ? 11.596 23.043 -22.435 1.00 78.88 103 GLY A N 1
ATOM 766 C CA . GLY A 1 103 ? 12.148 21.801 -21.900 1.00 78.88 103 GLY A CA 1
ATOM 767 C C . GLY A 1 103 ? 11.858 21.549 -20.416 1.00 78.88 103 GLY A C 1
ATOM 768 O O . GLY A 1 103 ? 12.438 20.623 -19.851 1.00 78.88 103 GLY A O 1
ATOM 769 N N . ASN A 1 104 ? 10.978 22.324 -19.777 1.00 82.44 104 ASN A N 1
ATOM 770 C CA . ASN A 1 104 ? 10.540 22.080 -18.402 1.00 82.44 104 ASN A CA 1
ATOM 771 C C . ASN A 1 104 ? 9.481 20.975 -18.360 1.00 82.44 104 ASN A C 1
ATOM 773 O O . ASN A 1 104 ? 8.636 20.882 -19.244 1.00 82.44 104 ASN A O 1
ATOM 777 N N . GLY A 1 105 ? 9.494 20.150 -17.314 1.00 79.50 105 GLY A N 1
ATOM 778 C CA . GLY A 1 105 ? 8.509 19.080 -17.145 1.00 79.50 105 GLY A CA 1
ATOM 779 C C . GLY A 1 105 ? 7.095 19.606 -16.891 1.00 79.50 105 GLY A C 1
ATOM 780 O O . GLY A 1 105 ? 6.889 20.426 -15.998 1.00 79.50 105 GLY A O 1
ATOM 781 N N . ASN A 1 106 ? 6.121 19.084 -17.636 1.00 78.31 106 ASN A N 1
ATOM 782 C CA . ASN A 1 106 ? 4.695 19.258 -17.361 1.00 78.31 106 ASN A CA 1
ATOM 783 C C . ASN A 1 106 ? 4.182 18.170 -16.398 1.00 78.31 106 ASN A C 1
ATOM 785 O O . ASN A 1 106 ? 4.876 17.170 -16.179 1.00 78.31 106 ASN A O 1
ATOM 789 N N . PRO A 1 107 ? 2.988 18.342 -15.784 1.00 72.00 107 PRO A N 1
ATOM 790 C CA . PRO A 1 107 ? 2.392 17.323 -14.924 1.00 72.00 107 PRO A CA 1
ATOM 791 C C . PRO A 1 107 ? 2.415 15.933 -15.583 1.00 72.00 107 PRO A C 1
ATOM 793 O O . PRO A 1 107 ? 2.137 15.828 -16.780 1.00 72.00 107 PRO A O 1
ATOM 796 N N . PRO A 1 108 ? 2.732 14.867 -14.825 1.00 72.00 108 PRO A N 1
ATOM 797 C CA . PRO A 1 108 ? 3.237 13.607 -15.367 1.00 72.00 108 PRO A CA 1
ATOM 798 C C . PRO A 1 108 ? 2.111 12.686 -15.845 1.00 72.00 108 PRO A C 1
ATOM 800 O O . PRO A 1 108 ? 2.018 11.526 -15.444 1.00 72.00 108 PRO A O 1
ATOM 803 N N . PHE A 1 109 ? 1.221 13.188 -16.691 1.00 83.81 109 PHE A N 1
ATOM 804 C CA . PHE A 1 109 ? 0.309 12.319 -17.412 1.00 83.81 109 PHE A CA 1
ATOM 805 C C . PHE A 1 109 ? 1.042 11.773 -18.644 1.00 83.81 109 PHE A C 1
ATOM 807 O O . PHE A 1 109 ? 1.544 12.563 -19.448 1.00 83.81 109 PHE A O 1
ATOM 814 N N . PRO A 1 110 ? 1.144 10.441 -18.802 1.00 83.75 110 PRO A N 1
ATOM 815 C CA . PRO A 1 110 ? 1.865 9.852 -19.920 1.00 83.75 110 PRO A CA 1
ATOM 816 C C . PRO A 1 110 ? 1.250 10.270 -21.258 1.00 83.75 110 PRO A C 1
ATOM 818 O O . PRO A 1 110 ? 0.034 10.437 -21.392 1.00 83.75 110 PRO A O 1
ATOM 821 N N . THR A 1 111 ? 2.108 10.406 -22.262 1.00 85.25 111 THR A N 1
ATOM 822 C CA . THR A 1 111 ? 1.728 10.599 -23.660 1.00 85.25 111 THR A CA 1
ATOM 823 C C . THR A 1 111 ? 1.875 9.284 -24.424 1.00 85.25 111 THR A C 1
ATOM 825 O O . THR A 1 111 ? 2.691 8.443 -24.035 1.00 85.25 111 THR A O 1
ATOM 828 N N . PRO A 1 112 ? 1.107 9.067 -25.509 1.00 87.25 112 PRO A N 1
ATOM 829 C CA . PRO A 1 112 ? 1.409 7.989 -26.444 1.00 87.25 112 PRO A CA 1
ATOM 830 C C . PRO A 1 112 ? 2.865 8.074 -26.910 1.00 87.25 112 PRO A C 1
ATOM 832 O O . PRO A 1 112 ? 3.385 9.172 -27.130 1.00 87.25 112 PRO A O 1
ATOM 835 N N . LEU A 1 113 ? 3.523 6.922 -27.053 1.00 85.81 113 LEU A N 1
ATOM 836 C CA . LEU A 1 113 ? 4.949 6.837 -27.385 1.00 85.81 113 LEU A CA 1
ATOM 837 C C . LEU A 1 113 ? 5.276 7.587 -28.688 1.00 85.81 113 LEU A C 1
ATOM 839 O O . LEU A 1 113 ? 6.325 8.217 -28.804 1.00 85.81 113 LEU A O 1
ATOM 843 N N . GLU A 1 114 ? 4.345 7.577 -29.643 1.00 85.88 114 GLU A N 1
ATOM 844 C CA . GLU A 1 114 ? 4.439 8.252 -30.939 1.00 85.88 114 GLU A CA 1
ATOM 845 C C . GLU A 1 114 ? 4.487 9.779 -30.819 1.00 85.88 114 GLU A C 1
ATOM 847 O O . GLU A 1 114 ? 4.974 10.455 -31.724 1.00 85.88 114 GLU A O 1
ATOM 852 N N . CYS A 1 115 ? 3.982 10.335 -29.716 1.00 82.06 115 CYS A N 1
ATOM 853 C CA . CYS A 1 115 ? 3.987 11.773 -29.462 1.00 82.06 115 CYS A CA 1
ATOM 854 C C . CYS A 1 115 ? 5.355 12.284 -28.995 1.00 82.06 115 CYS A C 1
ATOM 856 O O . CYS A 1 115 ? 5.589 13.494 -28.988 1.00 82.06 115 CYS A O 1
ATOM 858 N N . GLY A 1 116 ? 6.253 11.389 -28.572 1.00 79.25 116 GLY A N 1
ATOM 859 C CA . GLY A 1 116 ? 7.494 11.770 -27.911 1.00 79.25 116 GLY A CA 1
ATOM 860 C C . GLY A 1 116 ? 7.248 12.588 -26.638 1.00 79.25 116 GLY A C 1
ATOM 861 O O . GLY A 1 116 ? 6.221 12.455 -25.968 1.00 79.25 116 GLY A O 1
ATOM 862 N N . THR A 1 117 ? 8.219 13.435 -26.292 1.00 75.62 117 THR A N 1
ATOM 863 C CA . THR A 1 117 ? 8.250 14.146 -25.006 1.00 75.62 117 THR A CA 1
ATOM 864 C C . THR A 1 117 ? 7.827 15.614 -25.073 1.00 75.62 117 THR A C 1
ATOM 866 O O . THR A 1 117 ? 7.573 16.193 -24.027 1.00 75.62 117 THR A O 1
ATOM 869 N N . LYS A 1 118 ? 7.733 16.253 -26.244 1.00 68.12 118 LYS A N 1
ATOM 870 C CA . LYS A 1 118 ? 7.517 17.714 -26.340 1.00 68.12 118 LYS A CA 1
ATOM 871 C C . LYS A 1 118 ? 6.034 18.112 -26.367 1.00 68.12 118 LYS A C 1
ATOM 873 O O . LYS A 1 118 ? 5.195 17.352 -26.848 1.00 68.12 118 LYS A O 1
ATOM 878 N N . VAL A 1 119 ? 5.725 19.322 -25.890 1.00 69.12 119 VAL A N 1
ATOM 879 C CA . VAL A 1 119 ? 4.443 20.019 -26.099 1.00 69.12 119 VAL A CA 1
ATOM 880 C C . VAL A 1 119 ? 4.178 20.168 -27.595 1.00 69.12 119 VAL A C 1
ATOM 882 O O . VAL A 1 119 ? 5.067 20.523 -28.367 1.00 69.12 119 VAL A O 1
ATOM 885 N N . GLY A 1 120 ? 2.939 19.906 -28.003 1.00 67.88 120 GLY A N 1
ATOM 886 C CA . GLY A 1 120 ? 2.502 20.058 -29.384 1.00 67.88 120 GLY A CA 1
ATOM 887 C C . GLY A 1 120 ? 1.312 19.166 -29.716 1.00 67.88 120 GLY A C 1
ATOM 888 O O . GLY A 1 120 ? 0.944 18.263 -28.963 1.00 67.88 120 GLY A O 1
ATOM 889 N N . GLY A 1 121 ? 0.684 19.426 -30.863 1.00 70.00 121 GLY A N 1
ATOM 890 C CA . GLY A 1 121 ? -0.428 18.615 -31.346 1.00 70.00 121 GLY A CA 1
ATOM 891 C C . GLY A 1 121 ? 0.033 17.199 -31.684 1.00 70.00 121 GLY A C 1
ATOM 892 O O . GLY A 1 121 ? 0.683 16.992 -32.704 1.00 70.00 121 GLY A O 1
ATOM 893 N N . CYS A 1 122 ? -0.334 16.222 -30.856 1.00 78.94 122 CYS A N 1
ATOM 894 C CA . CYS A 1 122 ? -0.159 14.819 -31.197 1.00 78.94 122 CYS A CA 1
ATOM 895 C C . CYS A 1 122 ? -1.396 14.276 -31.918 1.00 78.94 122 CYS A C 1
ATOM 897 O O . CYS A 1 122 ? -2.532 14.454 -31.468 1.00 78.94 122 CYS A O 1
ATOM 899 N N . ALA A 1 123 ? -1.170 13.592 -33.042 1.00 84.69 123 ALA A N 1
ATOM 900 C CA . ALA A 1 123 ? -2.233 12.892 -33.758 1.00 84.69 123 ALA A CA 1
ATOM 901 C C . ALA A 1 123 ? -2.783 11.714 -32.933 1.00 84.69 123 ALA A C 1
ATOM 903 O O . ALA A 1 123 ? -3.984 11.448 -32.963 1.00 84.69 123 ALA A O 1
ATOM 904 N N . GLN A 1 124 ? -1.916 11.048 -32.163 1.00 89.00 124 GLN A N 1
ATOM 905 C CA . GLN A 1 124 ? -2.309 9.990 -31.241 1.00 89.00 124 GLN A CA 1
ATOM 906 C C . GLN A 1 124 ? -2.797 10.589 -29.924 1.00 89.00 124 GLN A C 1
ATOM 908 O O . GLN A 1 124 ? -2.124 11.402 -29.297 1.00 89.00 124 GLN A O 1
ATOM 913 N N . LYS A 1 125 ? -3.995 10.180 -29.507 1.00 88.12 125 LYS A N 1
ATOM 914 C CA . LYS A 1 125 ? -4.630 10.652 -28.265 1.00 88.12 125 LYS A CA 1
ATOM 915 C C . LYS A 1 125 ? -5.027 9.518 -27.334 1.00 88.12 125 LYS A C 1
ATOM 917 O O . LYS A 1 125 ? -5.458 9.784 -26.224 1.00 88.12 125 LYS A O 1
ATOM 922 N N . ASN A 1 126 ? -4.931 8.272 -27.778 1.00 91.69 126 ASN A N 1
ATOM 923 C CA . ASN A 1 126 ? -5.459 7.133 -27.045 1.00 91.69 126 ASN A CA 1
ATOM 924 C C . ASN A 1 126 ? -4.321 6.365 -26.376 1.00 91.69 126 ASN A C 1
ATOM 926 O O . ASN A 1 126 ? -3.364 5.985 -27.043 1.00 91.69 126 ASN A O 1
ATOM 930 N N . LEU A 1 127 ? -4.470 6.090 -25.085 1.00 91.56 127 LEU A N 1
ATOM 931 C CA . LEU A 1 127 ? -3.713 5.072 -24.366 1.00 91.56 127 LEU A CA 1
ATOM 932 C C . LEU A 1 127 ? -4.687 3.947 -24.027 1.00 91.56 127 LEU A C 1
ATOM 934 O O . LEU A 1 127 ? -5.567 4.115 -23.184 1.00 91.56 127 LEU A O 1
ATOM 938 N N . GLY A 1 128 ? -4.579 2.836 -24.751 1.00 93.25 128 GLY A N 1
ATOM 939 C CA . GLY A 1 128 ? -5.420 1.659 -24.568 1.00 93.25 128 GLY A CA 1
ATOM 940 C C . GLY A 1 128 ? -4.610 0.509 -23.988 1.00 93.25 128 GLY A C 1
ATOM 941 O O . GLY A 1 128 ? -3.543 0.195 -24.507 1.00 93.25 128 GLY A O 1
ATOM 942 N N . GLN A 1 129 ? -5.115 -0.132 -22.940 1.00 93.56 129 GLN A N 1
ATOM 943 C CA . GLN A 1 129 ? -4.485 -1.318 -22.363 1.00 93.56 129 GLN A CA 1
ATOM 944 C C . GLN A 1 129 ? -5.526 -2.251 -21.752 1.00 93.56 129 GLN A C 1
ATOM 946 O O . GLN A 1 129 ? -6.646 -1.851 -21.453 1.00 93.56 129 GLN A O 1
ATOM 951 N N . THR A 1 130 ? -5.161 -3.511 -21.551 1.00 96.44 130 THR A N 1
ATOM 952 C CA . THR A 1 130 ? -5.914 -4.434 -20.697 1.00 96.44 130 THR A CA 1
ATOM 953 C C . THR A 1 130 ? -4.946 -5.013 -19.690 1.00 96.44 130 THR A C 1
ATOM 955 O O . THR A 1 130 ? -3.899 -5.507 -20.092 1.00 96.44 130 THR A O 1
ATOM 958 N N . SER A 1 131 ? -5.261 -4.929 -18.402 1.00 94.50 131 SER A N 1
ATOM 959 C CA . SER A 1 131 ? -4.411 -5.457 -17.333 1.00 94.50 131 SER A CA 1
ATOM 960 C C . SER A 1 131 ? -5.098 -6.580 -16.565 1.00 94.50 131 SER A C 1
ATOM 962 O O . SER A 1 131 ? -6.326 -6.622 -16.486 1.00 94.50 131 SER A O 1
ATOM 964 N N . MET A 1 132 ? -4.312 -7.480 -15.975 1.00 94.75 132 MET A N 1
ATOM 965 C CA . MET A 1 132 ? -4.787 -8.464 -14.997 1.00 94.75 132 MET A CA 1
ATOM 966 C C . MET A 1 132 ? -4.172 -8.260 -13.620 1.00 94.75 132 MET A C 1
ATOM 968 O O . MET A 1 132 ? -3.162 -7.576 -13.477 1.00 94.75 132 MET A O 1
ATOM 972 N N . ARG A 1 133 ? -4.814 -8.859 -12.615 1.00 94.44 133 ARG A N 1
ATOM 973 C CA . ARG A 1 133 ? -4.275 -9.125 -11.278 1.00 94.44 133 ARG A CA 1
ATOM 974 C C . ARG A 1 133 ? -5.036 -10.293 -10.663 1.00 94.44 133 ARG A C 1
ATOM 976 O O . ARG A 1 133 ? -6.263 -10.289 -10.667 1.00 94.44 133 ARG A O 1
ATOM 983 N N . LEU A 1 134 ? -4.324 -11.237 -10.066 1.00 95.56 134 LEU A N 1
ATOM 984 C CA . LEU A 1 134 ? -4.873 -12.173 -9.090 1.00 95.56 134 LEU A CA 1
ATOM 985 C C . LEU A 1 134 ? -4.395 -11.741 -7.704 1.00 95.56 134 LEU A C 1
ATOM 987 O O . LEU A 1 134 ? -3.195 -11.731 -7.456 1.00 95.56 134 LEU A O 1
ATOM 991 N N . ARG A 1 135 ? -5.308 -11.381 -6.807 1.00 94.88 135 ARG A N 1
ATOM 992 C CA . ARG A 1 135 ? -5.007 -11.151 -5.391 1.00 94.88 135 ARG A CA 1
ATOM 993 C C . ARG A 1 135 ? -5.480 -12.353 -4.591 1.00 94.88 135 ARG A C 1
ATOM 995 O O . ARG A 1 135 ? -6.632 -12.749 -4.730 1.00 94.88 135 ARG A O 1
ATOM 1002 N N . LEU A 1 136 ? -4.593 -12.903 -3.774 1.00 95.69 136 LEU A N 1
ATOM 1003 C CA . LEU A 1 136 ? -4.853 -13.996 -2.846 1.00 95.69 136 LEU A CA 1
ATOM 1004 C C . LEU A 1 136 ? -4.650 -13.482 -1.423 1.00 95.69 136 LEU A C 1
ATOM 1006 O O . LEU A 1 136 ? -3.603 -12.911 -1.113 1.00 95.69 136 LEU A O 1
ATOM 1010 N N . GLU A 1 137 ? -5.631 -13.713 -0.564 1.00 95.44 137 GLU A N 1
ATOM 1011 C CA . GLU A 1 137 ? -5.635 -13.297 0.837 1.00 95.44 137 GLU A CA 1
ATOM 1012 C C . GLU A 1 137 ? -5.904 -14.504 1.746 1.00 95.44 137 GLU A C 1
ATOM 1014 O O . GLU A 1 137 ? -6.976 -14.613 2.339 1.00 95.44 137 GLU A O 1
ATOM 1019 N N . PRO A 1 138 ? -4.972 -15.478 1.832 1.00 95.62 138 PRO A N 1
ATOM 1020 C CA . PRO A 1 138 ? -5.177 -16.620 2.700 1.00 95.62 138 PRO A CA 1
ATOM 1021 C C . PRO A 1 138 ? -5.025 -16.244 4.174 1.00 95.62 138 PRO A C 1
ATOM 1023 O O . PRO A 1 138 ? -4.080 -15.547 4.571 1.00 95.62 138 PRO A O 1
ATOM 1026 N N . THR A 1 139 ? -5.924 -16.810 4.975 1.00 95.38 139 THR A N 1
ATOM 1027 C CA . THR A 1 139 ? -5.917 -16.786 6.435 1.00 95.38 139 THR A CA 1
ATOM 1028 C C . THR A 1 139 ? -5.683 -18.198 6.957 1.00 95.38 139 THR A C 1
ATOM 1030 O O . THR A 1 139 ? -6.418 -19.133 6.644 1.00 95.38 139 THR A O 1
ATOM 1033 N N . ILE A 1 140 ? -4.635 -18.365 7.760 1.00 94.81 140 ILE A N 1
ATOM 1034 C CA . ILE A 1 140 ? -4.269 -19.634 8.389 1.00 94.81 140 ILE A CA 1
ATOM 1035 C C . ILE A 1 140 ? -4.651 -19.552 9.864 1.00 94.81 140 ILE A C 1
ATOM 1037 O O . ILE A 1 140 ? -4.054 -18.788 10.627 1.00 94.81 140 ILE A O 1
ATOM 1041 N N . ASN A 1 141 ? -5.630 -20.356 10.267 1.00 93.38 141 ASN A N 1
ATOM 1042 C CA . ASN A 1 141 ? -6.104 -20.441 11.643 1.00 93.38 141 ASN A CA 1
ATOM 1043 C C . ASN A 1 141 ? -5.291 -21.509 12.387 1.00 93.38 141 ASN A C 1
ATOM 1045 O O . ASN A 1 141 ? -5.505 -22.709 12.209 1.00 93.38 141 ASN A O 1
ATOM 1049 N N . ILE A 1 142 ? -4.331 -21.075 13.209 1.00 91.00 142 ILE A N 1
ATOM 1050 C CA . ILE A 1 142 ? -3.456 -21.974 13.981 1.00 91.00 142 ILE A CA 1
ATOM 1051 C C . ILE A 1 142 ? -4.196 -22.496 15.218 1.00 91.00 142 ILE A C 1
ATOM 1053 O O . ILE A 1 142 ? -4.066 -23.663 15.588 1.00 91.00 142 ILE A O 1
ATOM 1057 N N . SER A 1 143 ? -4.970 -21.629 15.869 1.00 89.12 143 SER A N 1
ATOM 1058 C CA . SER A 1 143 ? -5.817 -21.960 17.016 1.00 89.12 143 SER A CA 1
ATOM 1059 C C . SER A 1 143 ? -7.046 -21.050 17.054 1.00 89.12 143 SER A C 1
ATOM 1061 O O . SER A 1 143 ? -7.146 -20.111 16.269 1.00 89.12 143 SER A O 1
ATOM 1063 N N . ASP A 1 144 ? -7.945 -21.269 18.020 1.00 84.88 144 ASP A N 1
ATOM 1064 C CA . ASP A 1 144 ? -9.121 -20.408 18.247 1.00 84.88 144 ASP A CA 1
ATOM 1065 C C . ASP A 1 144 ? -8.750 -18.925 18.498 1.00 84.88 144 ASP A C 1
ATOM 1067 O O . ASP A 1 144 ? -9.605 -18.046 18.391 1.00 84.88 144 ASP A O 1
ATOM 1071 N N . GLN A 1 145 ? -7.490 -18.650 18.857 1.00 89.75 145 GLN A N 1
ATOM 1072 C CA . GLN A 1 145 ? -6.986 -17.328 19.234 1.00 89.75 145 GLN A CA 1
ATOM 1073 C C . GLN A 1 145 ? -5.894 -16.797 18.306 1.00 89.75 145 GLN A C 1
ATOM 1075 O O . GLN A 1 145 ? -5.641 -15.599 18.320 1.00 89.75 145 GLN A O 1
ATOM 1080 N N . VAL A 1 146 ? -5.217 -17.656 17.540 1.00 92.94 146 VAL A N 1
ATOM 1081 C CA . VAL A 1 146 ? -4.035 -17.277 16.755 1.00 92.94 146 VAL A CA 1
ATOM 1082 C C . VAL A 1 146 ? -4.295 -17.507 15.277 1.00 92.94 146 VAL A C 1
ATOM 1084 O O . VAL A 1 146 ? -4.546 -18.639 14.853 1.00 92.94 146 VAL A O 1
ATOM 1087 N N . ARG A 1 147 ? -4.151 -16.442 14.488 1.00 93.94 147 ARG A N 1
ATOM 1088 C CA . ARG A 1 147 ? -4.237 -16.487 13.026 1.00 93.94 147 ARG A CA 1
ATOM 1089 C C . ARG A 1 147 ? -3.073 -15.766 12.370 1.00 93.94 147 ARG A C 1
ATOM 1091 O O . ARG A 1 147 ? -2.499 -14.840 12.941 1.00 93.94 147 ARG A O 1
ATOM 1098 N N . VAL A 1 148 ? -2.755 -16.194 11.157 1.00 96.06 148 VAL A N 1
ATOM 1099 C CA . VAL A 1 148 ? -1.803 -15.529 10.267 1.00 96.06 148 VAL A CA 1
ATOM 1100 C C . VAL A 1 148 ? -2.536 -15.165 8.992 1.00 96.06 148 VAL A C 1
ATOM 1102 O O . VAL A 1 148 ? -3.175 -16.023 8.388 1.00 96.06 148 VAL A O 1
ATOM 1105 N N . MET A 1 149 ? -2.425 -13.911 8.576 1.00 95.69 149 MET A N 1
ATOM 1106 C CA . MET A 1 149 ? -3.027 -13.421 7.344 1.00 95.69 149 MET A CA 1
ATOM 1107 C C . MET A 1 149 ? -1.953 -12.904 6.416 1.00 95.69 149 MET A C 1
ATOM 1109 O O . MET A 1 149 ? -0.920 -12.380 6.842 1.00 95.69 149 MET A O 1
ATOM 1113 N N . THR A 1 150 ? -2.199 -13.076 5.127 1.00 96.62 150 THR A N 1
ATOM 1114 C CA . THR A 1 150 ? -1.252 -12.696 4.086 1.00 96.62 150 THR A CA 1
ATOM 1115 C C . THR A 1 150 ? -1.984 -12.065 2.918 1.00 96.62 150 THR A C 1
ATOM 1117 O O . THR A 1 150 ? -3.171 -12.293 2.727 1.00 96.62 150 THR A O 1
ATOM 1120 N N . GLN A 1 151 ? -1.268 -11.265 2.135 1.00 95.31 151 GLN A N 1
ATOM 1121 C CA . GLN A 1 151 ? -1.760 -10.727 0.874 1.00 95.31 151 GLN A CA 1
ATOM 1122 C C . GLN A 1 151 ? -0.695 -10.947 -0.191 1.00 95.31 151 GLN A C 1
ATOM 1124 O O . GLN A 1 151 ? 0.422 -10.430 -0.076 1.00 95.31 151 GLN A O 1
ATOM 1129 N N . ILE A 1 152 ? -1.039 -11.712 -1.219 1.00 95.88 152 ILE A N 1
ATOM 1130 C CA . ILE A 1 152 ? -0.148 -12.092 -2.311 1.00 95.88 152 ILE A CA 1
ATOM 1131 C C . ILE A 1 152 ? -0.807 -11.682 -3.622 1.00 95.88 152 ILE A C 1
ATOM 1133 O O . ILE A 1 152 ? -1.887 -12.163 -3.954 1.00 95.88 152 ILE A O 1
ATOM 1137 N N . ASP A 1 153 ? -0.131 -10.833 -4.389 1.00 94.75 153 ASP A N 1
ATOM 1138 C CA . ASP A 1 153 ? -0.591 -10.457 -5.722 1.00 94.75 153 ASP A CA 1
ATOM 1139 C C . ASP A 1 153 ? 0.234 -11.213 -6.776 1.00 94.75 153 ASP A C 1
ATOM 1141 O O . ASP A 1 153 ? 1.466 -11.142 -6.801 1.00 94.75 153 ASP A O 1
ATOM 1145 N N . VAL A 1 154 ? -0.459 -11.941 -7.648 1.00 95.94 154 VAL A N 1
ATOM 1146 C CA . VAL A 1 154 ? 0.077 -12.624 -8.826 1.00 95.94 154 VAL A CA 1
ATOM 1147 C C . VAL A 1 154 ? -0.338 -11.849 -10.073 1.00 95.94 154 VAL A C 1
ATOM 1149 O O . VAL A 1 154 ? -1.491 -11.441 -10.219 1.00 95.94 154 VAL A O 1
ATOM 1152 N N . PHE A 1 155 ? 0.619 -11.635 -10.972 1.00 94.00 155 PHE A N 1
ATOM 1153 C CA . PHE A 1 155 ? 0.486 -10.793 -12.156 1.00 94.00 155 PHE A CA 1
ATOM 1154 C C . PHE A 1 155 ? -0.107 -9.428 -11.833 1.00 94.00 155 PHE A C 1
ATOM 1156 O O . PHE A 1 155 ? -1.075 -8.991 -12.438 1.00 94.00 155 PHE A O 1
ATOM 1163 N N . ASP A 1 156 ? 0.480 -8.757 -10.852 1.00 92.88 156 ASP A N 1
ATOM 1164 C CA . ASP A 1 156 ? -0.006 -7.482 -10.356 1.00 92.88 156 ASP A CA 1
ATOM 1165 C C . ASP A 1 156 ? 0.101 -6.358 -11.408 1.00 92.88 156 ASP A C 1
ATOM 1167 O O . ASP A 1 156 ? 1.172 -5.778 -11.588 1.00 92.88 156 ASP A O 1
ATOM 1171 N N . ASN A 1 157 ? -1.019 -6.057 -12.079 1.00 92.12 157 ASN A N 1
ATOM 1172 C CA . ASN A 1 157 ? -1.140 -5.110 -13.198 1.00 92.12 157 ASN A CA 1
ATOM 1173 C C . ASN A 1 157 ? -0.344 -5.491 -14.444 1.00 92.12 157 ASN A C 1
ATOM 1175 O O . ASN A 1 157 ? 0.152 -4.623 -15.164 1.00 92.12 157 ASN A O 1
ATOM 1179 N N . VAL A 1 158 ? -0.232 -6.784 -14.729 1.00 92.19 158 VAL A N 1
ATOM 1180 C CA . VAL A 1 158 ? 0.407 -7.231 -15.971 1.00 92.19 158 VAL A CA 1
ATOM 1181 C C . VAL A 1 158 ? -0.501 -6.905 -17.149 1.00 92.19 158 VAL A C 1
ATOM 1183 O O . VAL A 1 158 ? -1.688 -7.234 -17.131 1.00 92.19 158 VAL A O 1
ATOM 1186 N N . ILE A 1 159 ? 0.058 -6.248 -18.164 1.00 92.25 159 ILE A N 1
ATOM 1187 C CA . ILE A 1 159 ? -0.662 -5.848 -19.374 1.00 92.25 159 ILE A CA 1
ATOM 1188 C C . ILE A 1 159 ? -0.751 -7.043 -20.331 1.00 92.25 159 ILE A C 1
ATOM 1190 O O . ILE A 1 159 ? 0.200 -7.797 -20.510 1.00 92.25 159 ILE A O 1
ATOM 1194 N N . PHE A 1 160 ? -1.898 -7.230 -20.973 1.00 92.44 160 PHE A N 1
ATOM 1195 C CA . PHE A 1 160 ? -2.102 -8.307 -21.936 1.00 92.44 160 PHE A CA 1
ATOM 1196 C C . PHE A 1 160 ? -1.175 -8.128 -23.139 1.00 92.44 160 PHE A C 1
ATOM 1198 O O . PHE A 1 160 ? -1.077 -7.039 -23.701 1.00 92.44 160 PHE A O 1
ATOM 1205 N N . GLY A 1 161 ? -0.499 -9.208 -23.534 1.00 87.94 161 GLY A N 1
ATOM 1206 C CA . GLY A 1 161 ? 0.490 -9.185 -24.613 1.00 87.94 161 GLY A CA 1
ATOM 1207 C C . GLY A 1 161 ? 1.817 -8.514 -24.243 1.00 87.94 161 GLY A C 1
ATOM 1208 O O . GLY A 1 161 ? 2.689 -8.408 -25.105 1.00 87.94 161 GLY A O 1
ATOM 1209 N N . SER A 1 162 ? 2.004 -8.075 -22.991 1.00 86.62 162 SER A N 1
ATOM 1210 C CA . SER A 1 162 ? 3.322 -7.643 -22.529 1.00 86.62 162 SER A CA 1
ATOM 1211 C C . SER A 1 162 ? 4.292 -8.824 -22.480 1.00 86.62 162 SER A C 1
ATOM 1213 O O . SER A 1 162 ? 3.887 -9.987 -22.468 1.00 86.62 162 SER A O 1
ATOM 1215 N N . ASN A 1 163 ? 5.590 -8.516 -22.448 1.00 85.19 163 ASN A N 1
ATOM 1216 C CA . ASN A 1 163 ? 6.651 -9.512 -22.313 1.00 85.19 163 ASN A CA 1
ATOM 1217 C C . ASN A 1 163 ? 6.616 -10.629 -23.388 1.00 85.19 163 ASN A C 1
ATOM 1219 O O . ASN A 1 163 ? 6.692 -11.809 -23.038 1.00 85.19 163 ASN A O 1
ATOM 1223 N N . PRO A 1 164 ? 6.510 -10.298 -24.694 1.00 87.50 164 PRO A N 1
ATOM 1224 C CA . PRO A 1 164 ? 6.534 -11.303 -25.755 1.00 87.50 164 PRO A CA 1
ATOM 1225 C C . PRO A 1 164 ? 7.905 -11.983 -25.850 1.00 87.50 164 PRO A C 1
ATOM 1227 O O . PRO A 1 164 ? 8.933 -11.348 -25.596 1.00 87.50 164 PRO A O 1
ATOM 1230 N N . ASP A 1 165 ? 7.926 -13.241 -26.297 1.00 83.75 165 ASP A N 1
ATOM 1231 C CA . ASP A 1 165 ? 9.140 -14.022 -26.576 1.00 83.75 165 ASP A CA 1
ATOM 1232 C C . ASP A 1 165 ? 9.859 -13.572 -27.8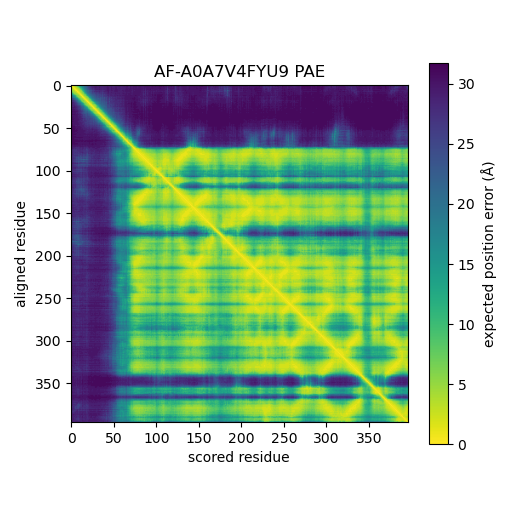68 1.00 83.75 165 ASP A C 1
ATOM 1234 O O . ASP A 1 165 ? 10.080 -14.347 -28.797 1.00 83.75 165 ASP A O 1
ATOM 1238 N N . SER A 1 166 ? 10.229 -12.290 -27.944 1.00 78.50 166 SER A N 1
ATOM 1239 C CA . SER A 1 166 ? 10.767 -11.642 -29.147 1.00 78.50 166 SER A CA 1
ATOM 1240 C C . SER A 1 166 ? 12.087 -10.896 -28.915 1.00 78.50 166 SER A C 1
ATOM 1242 O O . SER A 1 166 ? 12.247 -10.200 -27.916 1.00 78.50 166 SER A O 1
ATOM 1244 N N . LEU A 1 167 ? 13.007 -10.976 -29.884 1.00 74.81 167 LEU A N 1
ATOM 1245 C CA . LEU A 1 167 ? 14.316 -10.303 -29.876 1.00 74.81 167 LEU A CA 1
ATOM 1246 C C . LEU A 1 167 ? 14.228 -8.771 -29.935 1.00 74.81 167 LEU A C 1
ATOM 1248 O O . LEU A 1 167 ? 15.203 -8.091 -29.629 1.00 74.81 167 LEU A O 1
ATOM 1252 N N . VAL A 1 168 ? 13.078 -8.230 -30.344 1.00 71.88 168 VAL A N 1
ATOM 1253 C CA . VAL A 1 168 ? 12.798 -6.781 -30.386 1.00 71.88 168 VAL A CA 1
ATOM 1254 C C . VAL A 1 168 ? 11.890 -6.332 -29.237 1.00 71.88 168 VAL A C 1
ATOM 1256 O O . VAL A 1 168 ? 11.317 -5.245 -29.272 1.00 71.88 168 VAL A O 1
ATOM 1259 N N . SER A 1 169 ? 11.715 -7.181 -28.221 1.00 71.19 169 SER A N 1
ATOM 1260 C CA . SER A 1 169 ? 10.955 -6.849 -27.021 1.00 71.19 169 SER A CA 1
ATOM 1261 C C . SER A 1 169 ? 11.665 -5.740 -26.244 1.00 71.19 169 SER A C 1
ATOM 1263 O O . SER A 1 169 ? 12.767 -5.937 -25.739 1.00 71.19 169 SER A O 1
ATOM 1265 N N . ALA A 1 170 ? 11.008 -4.586 -26.074 1.00 65.88 170 ALA A N 1
ATOM 1266 C CA . ALA A 1 170 ? 11.508 -3.497 -25.222 1.00 65.88 170 ALA A CA 1
ATOM 1267 C C . ALA A 1 170 ? 11.718 -3.940 -23.760 1.00 65.88 170 ALA A C 1
ATOM 1269 O O . ALA A 1 170 ? 12.456 -3.314 -23.006 1.00 65.88 170 ALA A O 1
ATOM 1270 N N . SER A 1 171 ? 11.063 -5.038 -23.380 1.00 63.19 171 SER A N 1
ATOM 1271 C CA . SER A 1 171 ? 11.180 -5.676 -22.081 1.00 63.19 171 SER A CA 1
ATOM 1272 C C . SER A 1 171 ? 12.239 -6.781 -22.013 1.00 63.19 171 SER A C 1
ATOM 1274 O O . SER A 1 171 ? 12.377 -7.370 -20.968 1.00 63.19 171 SER A O 1
ATOM 1276 N N . GLN A 1 172 ? 12.995 -7.145 -23.048 1.00 63.47 172 GLN A N 1
ATOM 1277 C CA . GLN A 1 172 ? 14.035 -8.179 -22.887 1.00 63.47 172 GLN A CA 1
ATOM 1278 C C . GLN A 1 172 ? 15.317 -7.784 -23.613 1.00 63.47 172 GLN A C 1
ATOM 1280 O O . GLN A 1 172 ? 15.444 -8.045 -24.806 1.00 63.47 172 GLN A O 1
ATOM 1285 N N . PRO A 1 173 ? 16.285 -7.168 -22.908 1.00 53.91 173 PRO A N 1
ATOM 1286 C CA . PRO A 1 173 ? 17.561 -6.813 -23.516 1.00 53.91 173 PRO A CA 1
ATOM 1287 C C . PRO A 1 173 ? 18.487 -8.022 -23.731 1.00 53.91 173 PRO A C 1
ATOM 1289 O O . PRO A 1 173 ? 19.430 -7.908 -24.511 1.00 53.91 173 PRO A O 1
ATOM 1292 N N . ASP A 1 174 ? 18.233 -9.166 -23.078 1.00 55.44 174 ASP A N 1
ATOM 1293 C CA . ASP A 1 174 ? 19.115 -10.336 -23.142 1.00 55.44 174 ASP A CA 1
ATOM 1294 C C . ASP A 1 174 ? 18.566 -11.436 -24.071 1.00 55.44 174 ASP A C 1
ATOM 1296 O O . ASP A 1 174 ? 17.471 -11.976 -23.881 1.00 55.44 174 ASP A O 1
ATOM 1300 N N . GLN A 1 175 ? 19.334 -11.723 -25.121 1.00 56.62 175 GLN A N 1
ATOM 1301 C CA . GLN A 1 175 ? 18.948 -12.517 -26.287 1.00 56.62 175 GLN A CA 1
ATOM 1302 C C . GLN A 1 175 ? 19.036 -14.015 -25.956 1.00 56.62 175 GLN A C 1
ATOM 1304 O O . GLN A 1 175 ? 20.094 -14.633 -26.089 1.00 56.62 175 GLN A O 1
ATOM 1309 N N . ARG A 1 176 ? 17.928 -14.640 -25.539 1.00 61.41 176 ARG A N 1
ATOM 1310 C CA . ARG A 1 176 ? 17.876 -16.107 -25.414 1.00 61.41 176 ARG A CA 1
ATOM 1311 C C . ARG A 1 176 ? 17.814 -16.749 -26.807 1.00 61.41 176 ARG A C 1
ATOM 1313 O O . ARG A 1 176 ? 17.173 -16.235 -27.723 1.00 61.41 176 ARG A O 1
ATOM 1320 N N . SER A 1 177 ? 18.464 -17.901 -26.980 1.00 56.62 177 SER A N 1
ATOM 1321 C CA . SER A 1 177 ? 18.298 -18.716 -28.187 1.00 56.62 177 SER A CA 1
ATOM 1322 C C . SER A 1 177 ? 16.845 -19.214 -28.287 1.00 56.62 177 SER A C 1
ATOM 1324 O O . SER A 1 177 ? 16.251 -19.594 -27.280 1.00 56.62 177 SER A O 1
ATOM 1326 N N . ASN A 1 178 ? 16.281 -19.217 -29.503 1.00 67.12 178 ASN A N 1
ATOM 1327 C CA . ASN A 1 178 ? 14.890 -19.595 -29.842 1.00 67.12 178 ASN A CA 1
ATOM 1328 C C . ASN A 1 178 ? 13.789 -18.536 -29.631 1.00 67.12 178 ASN A C 1
ATOM 1330 O O . ASN A 1 178 ? 12.622 -18.894 -29.507 1.00 67.12 178 ASN A O 1
ATOM 1334 N N . MET A 1 179 ? 14.124 -17.247 -29.631 1.00 75.88 179 MET A N 1
ATOM 1335 C CA . MET A 1 179 ? 13.118 -16.177 -29.617 1.00 75.88 179 MET A CA 1
ATOM 1336 C C . MET A 1 179 ? 12.676 -15.775 -31.030 1.00 75.88 179 MET A C 1
ATOM 1338 O O . MET A 1 179 ? 13.421 -15.910 -32.007 1.00 75.88 179 MET A O 1
ATOM 1342 N N . ALA A 1 180 ? 11.463 -15.237 -31.136 1.00 81.88 180 ALA A N 1
ATOM 1343 C CA . ALA A 1 180 ? 10.936 -14.686 -32.373 1.00 81.88 180 ALA A CA 1
ATOM 1344 C C . ALA A 1 180 ? 11.732 -13.443 -32.813 1.00 81.88 180 ALA A C 1
ATOM 1346 O O . ALA A 1 180 ? 12.062 -12.580 -32.006 1.00 81.88 180 ALA A O 1
ATOM 1347 N N . GLN A 1 181 ? 12.019 -13.305 -34.111 1.00 82.81 181 GLN A N 1
ATOM 1348 C CA . GLN A 1 181 ? 12.786 -12.157 -34.629 1.00 82.81 181 GLN A CA 1
ATOM 1349 C C . GLN A 1 181 ? 12.001 -10.835 -34.592 1.00 82.81 181 GLN A C 1
ATOM 1351 O O . GLN A 1 181 ? 12.587 -9.758 -34.641 1.00 82.81 181 GLN A O 1
ATOM 1356 N N . ALA A 1 182 ? 10.673 -10.912 -34.518 1.00 83.81 182 ALA A N 1
ATOM 1357 C CA . ALA A 1 182 ? 9.774 -9.772 -34.458 1.00 83.81 182 ALA A CA 1
ATOM 1358 C C . ALA A 1 182 ? 8.610 -10.089 -33.516 1.00 83.81 182 ALA A C 1
ATOM 1360 O O . ALA A 1 182 ? 8.208 -11.246 -33.405 1.00 83.81 182 ALA A O 1
ATOM 1361 N N . GLY A 1 183 ? 8.023 -9.066 -32.881 1.00 83.44 183 GLY A N 1
ATOM 1362 C CA . GLY A 1 183 ? 6.866 -9.248 -31.991 1.00 83.44 183 GLY A CA 1
ATOM 1363 C C . GLY A 1 183 ? 5.675 -9.940 -32.667 1.00 83.44 183 GLY A C 1
ATOM 1364 O O . GLY A 1 183 ? 4.985 -10.718 -32.030 1.00 83.44 183 GLY A O 1
ATOM 1365 N N . ILE A 1 184 ? 5.489 -9.747 -33.978 1.00 87.06 184 ILE A N 1
ATOM 1366 C CA . ILE A 1 184 ? 4.441 -10.424 -34.764 1.00 87.06 184 ILE A CA 1
ATOM 1367 C C . ILE A 1 184 ? 4.656 -11.941 -34.909 1.00 87.06 184 ILE A C 1
ATOM 1369 O O . ILE A 1 184 ? 3.708 -12.674 -35.162 1.00 87.06 184 ILE A O 1
ATOM 1373 N N . LEU A 1 185 ? 5.897 -12.413 -34.771 1.00 89.38 185 LEU A N 1
ATOM 1374 C CA . LEU A 1 185 ? 6.254 -13.832 -34.857 1.00 89.38 185 LEU A CA 1
ATOM 1375 C C . LEU A 1 185 ? 6.300 -14.500 -33.472 1.00 89.38 185 LEU A C 1
ATOM 1377 O O . LEU A 1 185 ? 6.617 -15.685 -33.380 1.00 89.38 185 LEU A O 1
ATOM 1381 N N . SER A 1 186 ? 6.033 -13.732 -32.411 1.00 87.94 186 SER A N 1
ATOM 1382 C CA . SER A 1 186 ? 5.963 -14.213 -31.035 1.00 87.94 186 SER A CA 1
ATOM 1383 C C . SER A 1 186 ? 4.763 -15.140 -30.877 1.00 87.94 186 SER A C 1
ATOM 1385 O O . SER A 1 186 ? 3.646 -14.787 -31.254 1.00 87.94 186 SER A O 1
ATOM 1387 N N . ASN A 1 187 ? 4.999 -16.326 -30.320 1.00 87.62 187 ASN A N 1
ATOM 1388 C CA . ASN A 1 187 ? 3.950 -17.319 -30.061 1.00 87.62 187 ASN A CA 1
ATOM 1389 C C . ASN A 1 187 ? 3.748 -17.564 -28.561 1.00 87.62 187 ASN A C 1
ATOM 1391 O O . ASN A 1 187 ? 2.912 -18.382 -28.182 1.00 87.62 187 ASN A O 1
ATOM 1395 N N . SER A 1 188 ? 4.516 -16.880 -27.710 1.00 87.06 188 SER A N 1
ATOM 1396 C CA . SER A 1 188 ? 4.467 -17.040 -26.263 1.00 87.06 188 SER A CA 1
ATOM 1397 C C . SER A 1 188 ? 4.742 -15.721 -25.541 1.00 87.06 188 SER A C 1
ATOM 1399 O O . SER A 1 188 ? 5.162 -14.722 -26.128 1.00 87.06 188 SER A O 1
ATOM 1401 N N . GLN A 1 189 ? 4.486 -15.711 -24.239 1.00 86.56 189 GLN A N 1
ATOM 1402 C CA . GLN A 1 189 ? 4.841 -14.620 -23.341 1.00 86.56 189 GLN A CA 1
ATOM 1403 C C . GLN A 1 189 ? 5.677 -15.179 -22.196 1.00 86.56 189 GLN A C 1
ATOM 1405 O O . GLN A 1 189 ? 5.458 -16.301 -21.732 1.00 86.56 189 GLN A O 1
ATOM 1410 N N . VAL A 1 190 ? 6.643 -14.394 -21.734 1.00 85.25 190 VAL A N 1
ATOM 1411 C CA . VAL A 1 190 ? 7.456 -14.743 -20.570 1.00 85.25 190 VAL A CA 1
ATOM 1412 C C . VAL A 1 190 ? 6.883 -14.105 -19.309 1.00 85.25 190 VAL A C 1
ATOM 1414 O O . VAL A 1 190 ? 6.270 -13.038 -19.348 1.00 85.25 190 VAL A O 1
ATOM 1417 N N . SER A 1 191 ? 7.102 -14.755 -18.167 1.00 88.62 191 SER A N 1
ATOM 1418 C CA . SER A 1 191 ? 6.659 -14.229 -16.878 1.00 88.62 191 SER A CA 1
ATOM 1419 C C . SER A 1 191 ? 7.364 -12.901 -16.548 1.00 88.62 191 SER A C 1
ATOM 1421 O O . SER A 1 191 ? 8.557 -12.762 -16.832 1.00 88.62 191 SER A O 1
ATOM 1423 N N . PRO A 1 192 ? 6.671 -11.936 -15.918 1.00 88.56 192 PRO A N 1
ATOM 1424 C CA . PRO A 1 192 ? 7.298 -10.731 -15.394 1.00 88.56 192 PRO A CA 1
ATOM 1425 C C . PRO A 1 192 ? 8.366 -11.052 -14.330 1.00 88.56 192 PRO A C 1
ATOM 1427 O O . PRO A 1 192 ? 8.091 -11.706 -13.321 1.00 88.56 192 PRO A O 1
ATOM 1430 N N . GLU A 1 193 ? 9.585 -10.572 -14.543 1.00 85.12 193 GLU A N 1
ATOM 1431 C CA . GLU A 1 193 ? 10.754 -10.734 -13.684 1.00 85.12 193 GLU A CA 1
ATOM 1432 C C . GLU A 1 193 ? 11.417 -9.368 -13.471 1.00 85.12 193 GLU A C 1
ATOM 1434 O O . GLU A 1 193 ? 11.856 -8.701 -14.418 1.00 85.12 193 GLU A O 1
ATOM 1439 N N . SER A 1 194 ? 11.482 -8.952 -12.202 1.00 84.06 194 SER A N 1
ATOM 1440 C CA . SER A 1 194 ? 12.042 -7.661 -11.801 1.00 84.06 194 SER A CA 1
ATOM 1441 C C . SER A 1 194 ? 13.490 -7.516 -12.271 1.00 84.06 194 SER A C 1
ATOM 1443 O O . SER A 1 194 ? 14.331 -8.361 -11.975 1.00 84.06 194 SER A O 1
ATOM 1445 N N . GLY A 1 195 ? 13.789 -6.425 -12.974 1.00 74.88 195 GLY A N 1
ATOM 1446 C CA . GLY A 1 195 ? 15.129 -6.114 -13.476 1.00 74.88 195 GLY A CA 1
ATOM 1447 C C . GLY A 1 195 ? 15.519 -6.839 -14.767 1.00 74.88 195 GLY A C 1
ATOM 1448 O O . GLY A 1 195 ? 16.533 -6.483 -15.357 1.00 74.88 195 GLY A O 1
ATOM 1449 N N . GLN A 1 196 ? 14.717 -7.801 -15.238 1.00 76.00 196 GLN A N 1
ATOM 1450 C CA . GLN A 1 196 ? 14.883 -8.396 -16.567 1.00 76.00 196 GLN A CA 1
ATOM 1451 C C . GLN A 1 196 ? 13.906 -7.791 -17.568 1.00 76.00 196 GLN A C 1
ATOM 1453 O O . GLN A 1 196 ? 14.333 -7.296 -18.607 1.00 76.00 196 GLN A O 1
ATOM 1458 N N . ASN A 1 197 ? 12.605 -7.843 -17.258 1.00 75.94 197 ASN A N 1
ATOM 1459 C CA . ASN A 1 197 ? 11.564 -7.502 -18.227 1.00 75.94 197 ASN A CA 1
ATOM 1460 C C . ASN A 1 197 ? 10.420 -6.628 -17.712 1.00 75.94 197 ASN A C 1
ATOM 1462 O O . ASN A 1 197 ? 9.516 -6.241 -18.452 1.00 75.94 197 ASN A O 1
ATOM 1466 N N . THR A 1 198 ? 10.485 -6.275 -16.442 1.00 79.25 198 THR A N 1
ATOM 1467 C CA . THR A 1 198 ? 9.630 -5.290 -15.794 1.00 79.25 198 THR A CA 1
ATOM 1468 C C . THR A 1 198 ? 10.334 -4.835 -14.514 1.00 79.25 198 THR A C 1
ATOM 1470 O O . THR A 1 198 ? 11.386 -5.357 -14.139 1.00 79.25 198 THR A O 1
ATOM 1473 N N . PHE A 1 199 ? 9.757 -3.866 -13.816 1.00 79.25 199 PHE A N 1
ATOM 1474 C CA . PHE A 1 199 ? 10.206 -3.429 -12.493 1.00 79.25 199 PHE A CA 1
ATOM 1475 C C . PHE A 1 199 ? 9.498 -4.170 -11.349 1.00 79.25 199 PHE A C 1
ATOM 1477 O O . PHE A 1 199 ? 9.665 -3.822 -10.183 1.00 79.25 199 PHE A O 1
ATOM 1484 N N . THR A 1 200 ? 8.673 -5.171 -11.664 1.00 83.44 200 THR A N 1
ATOM 1485 C CA . THR A 1 200 ? 7.892 -5.925 -10.681 1.00 83.44 200 THR A CA 1
ATOM 1486 C C . THR A 1 200 ? 8.043 -7.428 -10.888 1.00 83.44 200 THR A C 1
ATOM 1488 O O . THR A 1 200 ? 8.120 -7.919 -12.002 1.00 83.44 200 THR A O 1
ATOM 1491 N N . SER A 1 201 ? 8.081 -8.206 -9.812 1.00 90.62 201 SER A N 1
ATOM 1492 C CA . SER A 1 201 ? 8.034 -9.668 -9.935 1.00 90.62 201 SER A CA 1
ATOM 1493 C C . SER A 1 201 ? 6.609 -10.145 -10.228 1.00 90.62 201 SER A C 1
ATOM 1495 O O . SER A 1 201 ? 5.646 -9.528 -9.771 1.00 90.62 201 SER A O 1
ATOM 1497 N N . ALA A 1 202 ? 6.471 -11.269 -10.937 1.00 92.94 202 ALA A N 1
ATOM 1498 C CA . ALA A 1 202 ? 5.174 -11.879 -11.235 1.00 92.94 202 ALA A CA 1
ATOM 1499 C C . ALA A 1 202 ? 4.367 -12.255 -9.988 1.00 92.94 202 ALA A C 1
ATOM 1501 O O . ALA A 1 202 ? 3.148 -12.144 -10.007 1.00 92.94 202 ALA A O 1
ATOM 1502 N N . VAL A 1 203 ? 5.028 -12.681 -8.911 1.00 95.50 203 VAL A N 1
ATOM 1503 C CA . VAL A 1 203 ? 4.398 -12.988 -7.622 1.00 95.50 203 VAL A CA 1
ATOM 1504 C C . VAL A 1 203 ? 4.986 -12.057 -6.575 1.00 95.50 203 VAL A C 1
ATOM 1506 O O . VAL A 1 203 ? 6.208 -11.980 -6.431 1.00 95.50 203 VAL A O 1
ATOM 1509 N N . ARG A 1 204 ? 4.125 -11.339 -5.850 1.00 93.44 204 ARG A N 1
ATOM 1510 C CA . ARG A 1 204 ? 4.538 -10.377 -4.825 1.00 93.44 204 ARG A CA 1
ATOM 1511 C C . ARG A 1 204 ? 3.764 -10.593 -3.526 1.00 93.44 204 ARG A C 1
ATOM 1513 O O . ARG A 1 204 ? 2.584 -10.243 -3.468 1.00 93.44 204 ARG A O 1
ATOM 1520 N N . PRO A 1 205 ? 4.409 -11.104 -2.466 1.00 94.25 205 PRO A N 1
ATOM 1521 C CA . PRO A 1 205 ? 3.847 -11.039 -1.127 1.00 94.25 205 PRO A CA 1
ATOM 1522 C C . PRO A 1 205 ? 3.896 -9.582 -0.655 1.00 94.25 205 PRO A C 1
ATOM 1524 O O . PRO A 1 205 ? 4.967 -9.013 -0.449 1.00 94.25 205 PRO A O 1
ATOM 1527 N N . LYS A 1 206 ? 2.731 -8.947 -0.536 1.00 93.88 206 LYS A N 1
ATOM 1528 C CA . LYS A 1 206 ? 2.609 -7.545 -0.120 1.00 93.88 206 LYS A CA 1
ATOM 1529 C C . LYS A 1 206 ? 2.574 -7.401 1.392 1.00 93.88 206 LYS A C 1
ATOM 1531 O O . LYS A 1 206 ? 3.137 -6.445 1.924 1.00 93.88 206 LYS A O 1
ATOM 1536 N N . ARG A 1 207 ? 1.880 -8.314 2.074 1.00 95.25 207 ARG A N 1
ATOM 1537 C CA . ARG A 1 207 ? 1.576 -8.222 3.507 1.00 95.25 207 ARG A CA 1
ATOM 1538 C C . ARG A 1 207 ? 1.584 -9.601 4.148 1.00 95.25 207 ARG A C 1
ATOM 1540 O O . ARG A 1 207 ? 1.209 -10.579 3.503 1.00 95.25 207 ARG A O 1
ATOM 1547 N N . ALA A 1 208 ? 2.005 -9.651 5.404 1.00 97.69 208 ALA A N 1
ATOM 1548 C CA . ALA A 1 208 ? 1.966 -10.833 6.249 1.00 97.69 208 ALA A CA 1
ATOM 1549 C C . ALA A 1 208 ? 1.986 -10.381 7.710 1.00 97.69 208 ALA A C 1
ATOM 1551 O O . ALA A 1 208 ? 2.905 -9.672 8.131 1.00 97.69 208 ALA A O 1
ATOM 1552 N N . TRP A 1 209 ? 0.974 -10.769 8.475 1.00 97.81 209 TRP A N 1
ATOM 1553 C CA . TRP A 1 209 ? 0.873 -10.419 9.885 1.00 97.81 209 TRP A CA 1
ATOM 1554 C C . TRP A 1 209 ? 0.124 -11.493 10.661 1.00 97.81 209 TRP A C 1
ATOM 1556 O O . TRP A 1 209 ? -0.607 -12.302 10.090 1.00 97.81 209 TRP A O 1
ATOM 1566 N N . ALA A 1 210 ? 0.332 -11.502 11.969 1.00 97.19 210 ALA A N 1
ATOM 1567 C CA . ALA A 1 210 ? -0.352 -12.397 12.881 1.00 97.19 210 ALA A CA 1
ATOM 1568 C C . ALA A 1 210 ? -1.268 -11.610 13.815 1.00 97.19 210 ALA A C 1
ATOM 1570 O O . ALA A 1 210 ? -0.973 -10.468 14.181 1.00 97.19 210 ALA A O 1
ATOM 1571 N N . GLU A 1 211 ? -2.362 -12.246 14.220 1.00 95.44 211 GLU A N 1
ATOM 1572 C CA . GLU A 1 211 ? -3.277 -11.730 15.231 1.00 95.44 211 GLU A CA 1
ATOM 1573 C C . GLU A 1 211 ? -3.461 -12.764 16.339 1.00 95.44 211 GLU A C 1
ATOM 1575 O O . GLU A 1 211 ? -3.644 -13.955 16.077 1.00 95.44 211 GLU A O 1
ATOM 1580 N N . ILE A 1 212 ? -3.384 -12.287 17.579 1.00 95.00 212 ILE A N 1
ATOM 1581 C CA . ILE A 1 212 ? -3.568 -13.060 18.801 1.00 95.00 212 ILE A CA 1
ATOM 1582 C C . ILE A 1 212 ? -4.719 -12.425 19.574 1.00 95.00 212 ILE A C 1
ATOM 1584 O O . ILE A 1 212 ? -4.582 -11.345 20.152 1.00 95.00 212 ILE A O 1
ATOM 1588 N N . ASP A 1 213 ? -5.854 -13.108 19.587 1.00 93.50 213 ASP A N 1
ATOM 1589 C CA . ASP A 1 213 ? -7.073 -12.665 20.245 1.00 93.50 213 ASP A CA 1
ATOM 1590 C C . ASP A 1 213 ? -7.126 -13.180 21.695 1.00 93.50 213 ASP A C 1
ATOM 1592 O O . ASP A 1 213 ? -7.006 -14.373 21.980 1.00 93.50 213 ASP A O 1
ATOM 1596 N N . SER A 1 214 ? -7.335 -12.265 22.639 1.00 90.19 214 SER A N 1
ATOM 1597 C CA . SER A 1 214 ? -7.481 -12.548 24.069 1.00 90.19 214 SER A CA 1
ATOM 1598 C C . SER A 1 214 ? -8.752 -11.900 24.625 1.00 90.19 214 SER A C 1
ATOM 1600 O O . SER A 1 214 ? -9.390 -11.082 23.967 1.00 90.19 214 SER A O 1
ATOM 1602 N N . GLN A 1 215 ? -9.102 -12.213 25.874 1.00 87.81 215 GLN A N 1
ATOM 1603 C CA . GLN A 1 215 ? -10.243 -11.578 26.550 1.00 87.81 215 GLN A CA 1
ATOM 1604 C C . GLN A 1 215 ? -10.043 -10.070 26.771 1.00 87.81 215 GLN A C 1
ATOM 1606 O O . GLN A 1 215 ? -11.016 -9.326 26.843 1.00 87.81 215 GLN A O 1
ATOM 1611 N N . LEU A 1 216 ? -8.789 -9.618 26.888 1.00 88.94 216 LEU A N 1
ATOM 1612 C CA . LEU A 1 216 ? -8.456 -8.210 27.120 1.00 88.94 216 LEU A CA 1
ATOM 1613 C C . LEU A 1 216 ? -8.405 -7.397 25.821 1.00 88.94 216 LEU A C 1
ATOM 1615 O O . LEU A 1 216 ? -8.431 -6.168 25.868 1.00 88.94 216 LEU A O 1
ATOM 1619 N N . GLY A 1 217 ? -8.304 -8.063 24.671 1.00 90.62 217 GLY A N 1
ATOM 1620 C CA . GLY A 1 217 ? -8.095 -7.418 23.382 1.00 90.62 217 GLY A CA 1
ATOM 1621 C C . GLY A 1 217 ? -7.338 -8.294 22.388 1.00 90.62 217 GLY A C 1
ATOM 1622 O O . GLY A 1 217 ? -6.986 -9.438 22.681 1.00 90.62 217 GLY A O 1
ATOM 1623 N N . SER A 1 218 ? -7.073 -7.728 21.215 1.00 93.00 218 SER A N 1
ATOM 1624 C CA . SER A 1 218 ? -6.357 -8.359 20.105 1.00 93.00 218 SER A CA 1
ATOM 1625 C C . SER A 1 218 ? -4.975 -7.729 19.949 1.00 93.00 218 SER A C 1
ATOM 1627 O O . SER A 1 218 ? -4.857 -6.506 19.834 1.00 93.00 218 SER A O 1
ATOM 1629 N N . LEU A 1 219 ? -3.932 -8.557 19.955 1.00 96.31 219 LEU A N 1
ATOM 1630 C CA . LEU A 1 219 ? -2.564 -8.163 19.634 1.00 96.31 219 LEU A CA 1
ATOM 1631 C C . LEU A 1 219 ? -2.278 -8.513 18.174 1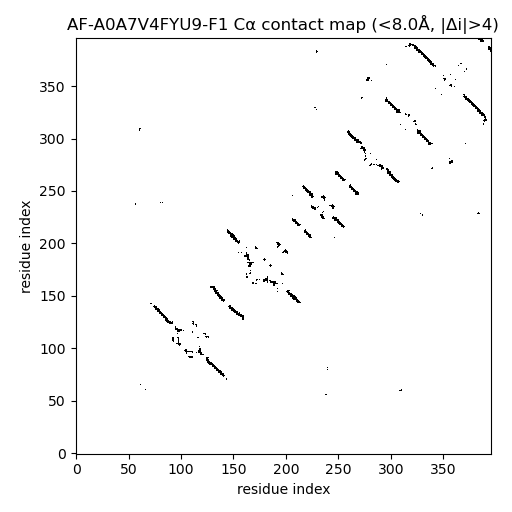.00 96.31 219 LEU A C 1
ATOM 1633 O O . LEU A 1 219 ? -2.475 -9.653 17.765 1.00 96.31 219 LEU A O 1
ATOM 1637 N N . ARG A 1 220 ? -1.774 -7.559 17.396 1.00 96.38 220 ARG A N 1
ATOM 1638 C CA . ARG A 1 220 ? -1.431 -7.744 15.982 1.00 96.38 220 ARG A CA 1
ATOM 1639 C C . ARG A 1 220 ? 0.009 -7.347 15.741 1.00 96.38 220 ARG A C 1
ATOM 1641 O O . ARG A 1 220 ? 0.446 -6.320 16.260 1.00 96.38 220 ARG A O 1
ATOM 1648 N N . PHE A 1 221 ? 0.736 -8.125 14.951 1.00 97.94 221 PHE A N 1
ATOM 1649 C CA . PHE A 1 221 ? 2.117 -7.802 14.613 1.00 97.94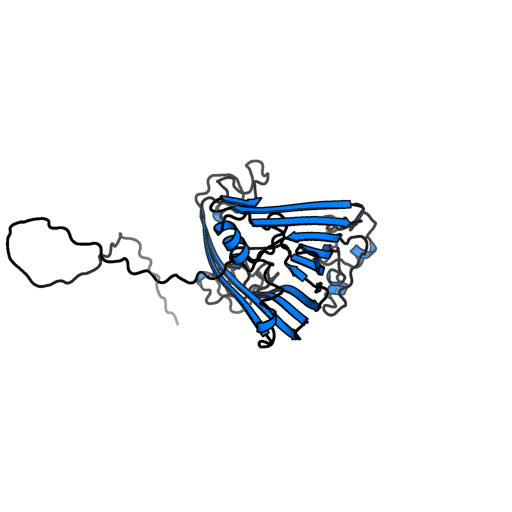 221 PHE A CA 1
ATOM 1650 C C . PHE A 1 221 ? 2.514 -8.287 13.223 1.00 97.94 221 PHE A C 1
ATOM 1652 O O . PHE A 1 221 ? 2.121 -9.372 12.795 1.00 97.94 221 PHE A O 1
ATOM 1659 N N . GLY A 1 222 ? 3.312 -7.480 12.529 1.00 97.69 222 GLY A N 1
ATOM 1660 C CA . GLY A 1 222 ? 3.817 -7.763 11.186 1.00 97.69 222 GLY A CA 1
ATOM 1661 C C . GLY A 1 222 ? 3.483 -6.655 10.193 1.00 97.69 222 GLY A C 1
ATOM 1662 O O . GLY A 1 222 ? 3.109 -5.546 10.584 1.00 97.69 222 GLY A O 1
ATOM 1663 N N . ARG A 1 223 ? 3.615 -6.968 8.901 1.00 96.81 223 ARG A N 1
ATOM 1664 C CA . ARG A 1 223 ? 3.286 -6.062 7.799 1.00 96.81 223 ARG A CA 1
ATOM 1665 C C . ARG A 1 223 ? 1.805 -6.162 7.487 1.00 96.81 223 ARG A C 1
ATOM 1667 O O . ARG A 1 223 ? 1.381 -7.132 6.859 1.00 96.81 223 ARG A O 1
ATOM 1674 N N . MET A 1 224 ? 1.027 -5.163 7.886 1.00 94.94 224 MET A N 1
ATOM 1675 C CA . MET A 1 224 ? -0.432 -5.186 7.772 1.00 94.94 224 MET A CA 1
ATOM 1676 C C . MET A 1 224 ? -0.993 -3.943 7.067 1.00 94.94 224 MET A C 1
ATOM 1678 O O . MET A 1 224 ? -0.320 -2.907 6.991 1.00 94.94 224 MET A O 1
ATOM 1682 N N . PRO A 1 225 ? -2.214 -4.023 6.502 1.00 94.94 225 PRO A N 1
ATOM 1683 C CA . PRO A 1 225 ? -2.878 -2.846 5.959 1.00 94.94 225 PRO A CA 1
ATOM 1684 C C . PRO A 1 225 ? -3.174 -1.826 7.054 1.00 94.94 225 PRO A C 1
ATOM 1686 O O . PRO A 1 225 ? -3.514 -2.179 8.183 1.00 94.94 225 PRO A O 1
ATOM 1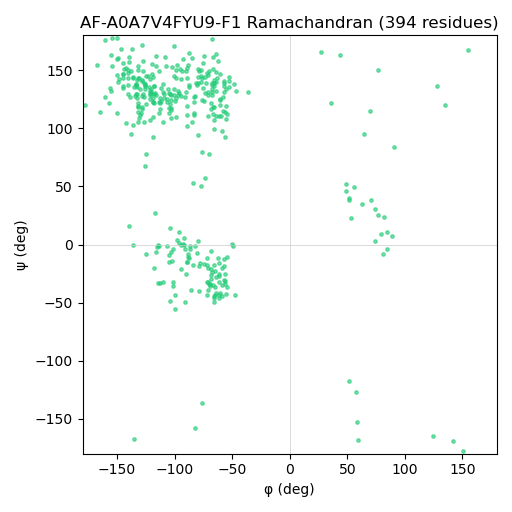689 N N . TRP A 1 226 ? -3.151 -0.548 6.690 1.00 93.31 226 TRP A N 1
ATOM 1690 C CA . TRP A 1 226 ? -3.630 0.514 7.562 1.00 93.31 226 TRP A CA 1
ATOM 1691 C C . TRP A 1 226 ? -4.745 1.302 6.891 1.00 93.31 226 TRP A C 1
ATOM 1693 O O . TRP A 1 226 ? -4.601 1.826 5.789 1.00 93.31 226 TRP A O 1
ATOM 1703 N N . HIS A 1 227 ? -5.875 1.388 7.581 1.00 93.31 227 HIS A N 1
ATOM 1704 C CA . HIS A 1 227 ? -7.016 2.176 7.160 1.00 93.31 227 HIS A CA 1
ATOM 1705 C C . HIS A 1 227 ? -7.575 2.956 8.343 1.00 93.31 227 HIS A C 1
ATOM 1707 O O . HIS A 1 227 ? -7.612 2.444 9.464 1.00 93.31 227 HIS A O 1
ATOM 1713 N N . PHE A 1 228 ? -8.025 4.179 8.091 1.00 92.62 228 PHE A N 1
ATOM 1714 C CA . PHE A 1 228 ? -8.727 4.977 9.085 1.00 92.62 228 PHE A CA 1
ATOM 1715 C C . PHE A 1 228 ? -9.813 5.834 8.429 1.00 92.62 228 PHE A C 1
ATOM 1717 O O . PHE A 1 228 ? -9.576 6.473 7.401 1.00 92.62 228 PHE A O 1
ATOM 1724 N N . GLY A 1 229 ? -11.003 5.848 9.035 1.00 89.38 229 GLY A N 1
ATOM 1725 C CA . GLY A 1 229 ? -12.165 6.573 8.522 1.00 89.38 229 GLY A CA 1
ATOM 1726 C C . GLY A 1 229 ? -12.540 6.141 7.113 1.00 89.38 229 GLY A C 1
ATOM 1727 O O . GLY A 1 229 ? -12.693 4.955 6.854 1.00 89.38 229 GLY A O 1
ATOM 1728 N N . ARG A 1 230 ? -12.650 7.108 6.200 1.00 86.44 230 ARG A N 1
ATOM 1729 C CA . ARG A 1 230 ? -12.949 6.872 4.776 1.00 86.44 230 ARG A CA 1
ATOM 1730 C C . ARG A 1 230 ? -11.723 6.489 3.944 1.00 86.44 230 ARG A C 1
ATOM 1732 O O . ARG A 1 230 ? -11.817 6.311 2.734 1.00 86.44 230 ARG A O 1
ATOM 1739 N N . GLY A 1 231 ? -10.549 6.436 4.566 1.00 89.19 231 GLY A N 1
ATOM 1740 C CA . GLY A 1 231 ? -9.293 6.213 3.869 1.00 89.19 231 GLY A CA 1
ATOM 1741 C C . GLY A 1 231 ? -8.833 7.391 3.013 1.00 89.19 231 GLY A C 1
ATOM 1742 O O . GLY A 1 231 ? -8.302 7.179 1.927 1.00 89.19 231 GLY A O 1
ATOM 1743 N N . MET A 1 232 ? -9.033 8.626 3.488 1.00 88.69 232 MET A N 1
ATOM 1744 C CA . MET A 1 232 ? -8.498 9.825 2.825 1.00 88.69 232 MET A CA 1
ATOM 1745 C C . MET A 1 232 ? -6.979 9.945 2.983 1.00 88.69 232 MET A C 1
ATOM 1747 O O . MET A 1 232 ? -6.291 10.260 2.019 1.00 88.69 232 MET A O 1
ATOM 1751 N N . TYR A 1 233 ? -6.464 9.694 4.192 1.00 90.81 233 TYR A N 1
ATOM 1752 C CA . TYR A 1 233 ? -5.027 9.768 4.483 1.00 90.81 233 TYR A CA 1
ATOM 1753 C C . TYR A 1 233 ? -4.385 8.377 4.585 1.00 90.81 233 TYR A C 1
ATOM 1755 O O . TYR A 1 233 ? -3.380 8.106 3.933 1.00 90.81 233 TYR A O 1
ATOM 1763 N N . PHE A 1 234 ? -4.999 7.464 5.346 1.00 93.12 234 PHE A N 1
ATOM 1764 C CA . PHE A 1 234 ? -4.561 6.068 5.449 1.00 93.12 234 PHE A CA 1
ATOM 1765 C C . PHE A 1 234 ? -5.601 5.141 4.838 1.00 93.12 234 PHE A C 1
ATOM 1767 O O . PHE A 1 234 ? -6.699 5.004 5.378 1.00 93.12 234 PHE A O 1
ATOM 1774 N N . ASN A 1 235 ? -5.259 4.492 3.728 1.00 92.94 235 ASN A N 1
ATOM 1775 C CA . ASN A 1 235 ? -6.172 3.627 2.993 1.00 92.94 235 ASN A CA 1
ATOM 1776 C C . ASN A 1 235 ? -5.551 2.261 2.735 1.00 92.94 235 ASN A C 1
ATOM 1778 O O . ASN A 1 235 ? -4.590 2.161 1.987 1.00 92.94 235 ASN A O 1
ATOM 1782 N N . ARG A 1 236 ? -6.154 1.196 3.260 1.00 93.06 236 ARG A N 1
ATOM 1783 C CA . ARG A 1 236 ? -5.708 -0.186 3.038 1.00 93.06 236 ARG A CA 1
ATOM 1784 C C . ARG A 1 236 ? -5.613 -0.627 1.571 1.00 93.06 236 ARG A C 1
ATOM 1786 O O . ARG A 1 236 ? -4.792 -1.490 1.277 1.00 93.06 236 ARG A O 1
ATOM 1793 N N . GLY A 1 237 ? -6.360 -0.027 0.642 1.00 90.94 237 GLY A N 1
ATOM 1794 C CA . GLY A 1 237 ? -6.273 -0.384 -0.779 1.00 90.94 237 GLY A CA 1
ATOM 1795 C C . GLY A 1 237 ? -6.923 -1.726 -1.131 1.00 90.94 237 GLY A C 1
ATOM 1796 O O . GLY A 1 237 ? -6.475 -2.417 -2.050 1.00 90.94 237 GLY A O 1
ATOM 1797 N N . ASP A 1 238 ? -7.967 -2.100 -0.394 1.00 83.94 238 ASP A N 1
ATOM 1798 C CA . ASP A 1 238 ? -8.641 -3.399 -0.533 1.00 83.94 238 ASP A CA 1
ATOM 1799 C C . ASP A 1 238 ? -9.742 -3.367 -1.607 1.00 83.94 238 ASP A C 1
ATOM 1801 O O . ASP A 1 238 ? -10.370 -4.380 -1.899 1.00 83.94 238 ASP A O 1
ATOM 1805 N N . CYS A 1 239 ? -9.969 -2.214 -2.243 1.00 85.81 239 CYS A N 1
ATOM 1806 C CA . CYS A 1 239 ? -10.935 -2.122 -3.327 1.00 85.81 239 CYS A CA 1
ATOM 1807 C C . CYS A 1 239 ? -10.420 -2.827 -4.600 1.00 85.81 239 CYS A C 1
ATOM 1809 O O . CYS A 1 239 ? -9.218 -2.779 -4.883 1.00 85.81 239 CYS A O 1
ATOM 1811 N N . PRO A 1 240 ? -11.295 -3.427 -5.431 1.00 82.94 240 PRO A N 1
ATOM 1812 C CA . PRO A 1 240 ? -10.869 -4.141 -6.643 1.00 82.94 240 PRO A CA 1
ATOM 1813 C C . PRO A 1 240 ? -10.057 -3.279 -7.624 1.00 82.94 240 PRO A C 1
ATOM 1815 O O . PRO A 1 240 ? -9.170 -3.766 -8.323 1.00 82.94 240 PRO A O 1
ATOM 1818 N N . ASN A 1 241 ? -10.326 -1.972 -7.659 1.00 85.12 241 ASN A N 1
ATOM 1819 C CA . ASN A 1 241 ? -9.637 -1.013 -8.527 1.00 85.12 241 ASN A CA 1
ATOM 1820 C C . ASN A 1 241 ? -8.476 -0.277 -7.841 1.00 85.12 241 ASN A C 1
ATOM 1822 O O . ASN A 1 241 ? -7.838 0.564 -8.466 1.00 85.12 241 ASN A O 1
ATOM 1826 N N . CYS A 1 242 ? -8.185 -0.583 -6.576 1.00 87.44 242 CYS A N 1
ATOM 1827 C CA . CYS A 1 242 ? -7.115 0.065 -5.833 1.00 87.44 242 CYS A CA 1
ATOM 1828 C C . CYS A 1 242 ? -5.761 -0.460 -6.321 1.00 87.44 242 CYS A C 1
ATOM 1830 O O . CYS A 1 242 ? -5.487 -1.662 -6.288 1.00 87.44 242 CYS A O 1
ATOM 1832 N N . GLU A 1 243 ? -4.891 0.445 -6.764 1.00 84.38 243 GLU A N 1
ATOM 1833 C CA . GLU A 1 243 ? -3.548 0.091 -7.247 1.00 84.38 243 GLU A CA 1
ATOM 1834 C C . GLU A 1 243 ? -2.479 0.076 -6.161 1.00 84.38 243 GLU A C 1
ATOM 1836 O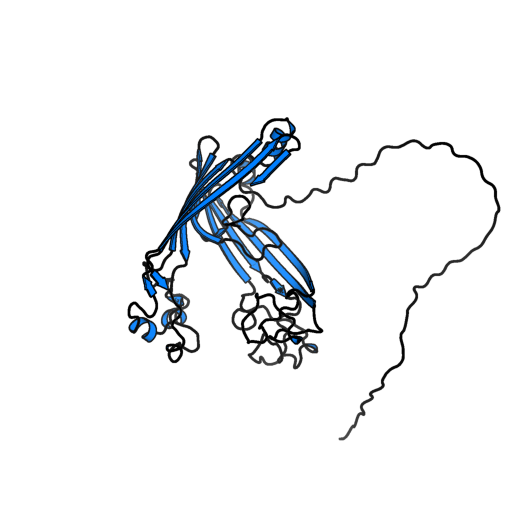 O . GLU A 1 243 ? -1.416 -0.524 -6.318 1.00 84.38 243 GLU A O 1
ATOM 1841 N N . GLY A 1 244 ? -2.793 0.669 -5.019 1.00 85.69 244 GLY A N 1
ATOM 1842 C CA . GLY A 1 244 ? -1.945 0.677 -3.848 1.00 85.69 244 GLY A CA 1
ATOM 1843 C C . GLY A 1 244 ? -2.777 0.841 -2.591 1.00 85.69 244 GLY A C 1
ATOM 1844 O O . GLY A 1 244 ? -3.999 0.984 -2.637 1.00 85.69 244 GLY A O 1
ATOM 1845 N N . GLY A 1 245 ? -2.084 0.818 -1.465 1.00 91.50 245 GLY A N 1
ATOM 1846 C CA . GLY A 1 245 ? -2.665 1.071 -0.164 1.00 91.50 245 GLY A CA 1
ATOM 1847 C C . GLY A 1 245 ? -1.576 1.275 0.873 1.00 91.50 245 GLY A C 1
ATOM 1848 O O . GLY A 1 245 ? -0.456 0.775 0.738 1.00 91.50 245 GLY A O 1
ATOM 1849 N N . THR A 1 246 ? -1.917 2.002 1.922 1.00 94.31 246 THR A N 1
ATOM 1850 C CA . THR A 1 246 ? -1.107 2.178 3.111 1.00 94.31 246 THR A CA 1
ATOM 1851 C C . THR A 1 246 ? -0.872 0.820 3.758 1.00 94.31 246 THR A C 1
ATOM 1853 O O . THR A 1 246 ? -1.798 0.103 4.143 1.00 94.31 246 THR A O 1
ATOM 1856 N N . THR A 1 247 ? 0.402 0.477 3.859 1.00 95.00 247 THR A N 1
ATOM 1857 C CA . THR A 1 247 ? 0.902 -0.740 4.485 1.00 95.00 247 THR A CA 1
ATOM 1858 C C . THR A 1 247 ? 1.924 -0.312 5.519 1.00 95.00 247 THR A C 1
ATOM 1860 O O . THR A 1 247 ? 2.688 0.618 5.262 1.00 95.00 247 THR A O 1
ATOM 1863 N N . VAL A 1 248 ? 1.910 -0.946 6.684 1.00 95.44 248 VAL A N 1
ATOM 1864 C CA . VAL A 1 248 ? 2.781 -0.582 7.799 1.00 95.44 248 VAL A CA 1
ATOM 1865 C C . VAL A 1 248 ? 3.285 -1.835 8.496 1.00 95.44 248 VAL A C 1
ATOM 1867 O O . VAL A 1 248 ? 2.540 -2.807 8.641 1.00 95.44 248 VAL A O 1
ATOM 1870 N N . ASP A 1 249 ? 4.536 -1.788 8.937 1.00 97.00 249 ASP A N 1
ATOM 1871 C CA . ASP A 1 249 ? 5.117 -2.790 9.820 1.00 97.00 249 ASP A CA 1
ATOM 1872 C C . ASP A 1 249 ? 4.829 -2.325 11.249 1.00 97.00 249 ASP A C 1
ATOM 1874 O O . ASP A 1 249 ? 5.260 -1.253 11.668 1.00 97.00 249 ASP A O 1
ATOM 1878 N N . ARG A 1 250 ? 3.975 -3.049 11.972 1.00 96.12 250 ARG A N 1
ATOM 1879 C CA . ARG A 1 250 ? 3.345 -2.517 13.187 1.00 96.12 250 ARG A CA 1
ATOM 1880 C C . ARG A 1 250 ? 3.164 -3.591 14.241 1.00 96.12 250 ARG A C 1
ATOM 1882 O O . ARG A 1 250 ? 2.771 -4.705 13.915 1.00 96.12 250 ARG A O 1
ATOM 1889 N N . LEU A 1 251 ? 3.351 -3.206 15.501 1.00 98.12 251 LEU A N 1
ATOM 1890 C CA . LEU A 1 251 ? 2.848 -3.888 16.689 1.00 98.12 251 LEU A CA 1
ATOM 1891 C C . LEU A 1 251 ? 1.646 -3.102 17.225 1.00 98.12 251 LEU A C 1
ATOM 1893 O O . LEU A 1 251 ? 1.762 -1.923 17.547 1.00 98.12 251 LEU A O 1
ATOM 1897 N N . MET A 1 252 ? 0.482 -3.732 17.319 1.00 97.00 252 MET A N 1
ATOM 1898 C CA . MET A 1 252 ? -0.777 -3.068 17.653 1.00 97.00 252 MET A CA 1
ATOM 1899 C C . MET A 1 252 ? -1.539 -3.841 18.705 1.00 97.00 252 MET A C 1
ATOM 1901 O O . MET A 1 252 ? -1.687 -5.053 18.597 1.00 97.00 252 MET A O 1
ATOM 1905 N N . PHE A 1 253 ? -2.099 -3.125 19.667 1.00 97.38 253 PHE A N 1
ATOM 1906 C CA . PHE A 1 253 ? -3.047 -3.668 20.618 1.00 97.38 253 PHE A CA 1
ATOM 1907 C C . PHE A 1 253 ? -4.390 -2.958 20.472 1.00 97.38 253 PHE A C 1
ATOM 1909 O O . PHE A 1 253 ? -4.457 -1.727 20.451 1.00 97.38 253 PHE A O 1
ATOM 1916 N N . ILE A 1 254 ? -5.458 -3.743 20.358 1.00 95.50 254 ILE A N 1
ATOM 1917 C CA . ILE A 1 254 ? -6.828 -3.260 20.195 1.00 95.50 254 ILE A CA 1
ATOM 1918 C C . ILE A 1 254 ? -7.673 -3.798 21.339 1.00 95.50 254 ILE A C 1
ATOM 1920 O O . ILE A 1 254 ? -7.702 -5.003 21.573 1.00 95.50 254 ILE A O 1
ATOM 1924 N N . THR A 1 255 ? -8.403 -2.924 22.021 1.00 93.88 255 THR A N 1
ATOM 1925 C CA . THR A 1 255 ? -9.313 -3.299 23.107 1.00 93.88 255 THR A CA 1
ATOM 1926 C C . THR A 1 255 ? -10.613 -2.504 23.038 1.00 93.88 255 THR A C 1
ATOM 1928 O O . THR A 1 255 ? -10.676 -1.455 22.396 1.00 93.88 255 THR A O 1
ATOM 1931 N N . GLN A 1 256 ? -11.654 -3.002 23.702 1.00 91.69 256 GLN A N 1
ATOM 1932 C CA . GLN A 1 256 ? -12.948 -2.338 23.798 1.00 91.69 256 GLN A CA 1
ATOM 1933 C C . GLN A 1 256 ? -13.136 -1.766 25.207 1.00 91.69 256 GLN A C 1
ATOM 1935 O O . GLN A 1 256 ? -13.117 -2.501 26.192 1.00 91.69 256 GLN A O 1
ATOM 1940 N N . LEU A 1 257 ? -13.367 -0.459 25.309 1.00 90.38 257 LEU A N 1
ATOM 1941 C CA . LEU A 1 257 ? -13.580 0.269 26.559 1.00 90.38 257 LEU A CA 1
ATOM 1942 C C . LEU A 1 257 ? -14.870 1.087 26.453 1.00 90.38 257 LEU A C 1
ATOM 1944 O O . LEU A 1 257 ? -14.970 1.988 25.627 1.00 90.38 257 LEU A O 1
ATOM 1948 N N . TYR A 1 258 ? -15.870 0.778 27.285 1.00 89.19 258 TYR A N 1
ATOM 1949 C CA . TYR A 1 258 ? -17.155 1.501 27.345 1.00 89.19 258 TYR A CA 1
ATOM 1950 C C . TYR A 1 258 ? -17.861 1.683 25.987 1.00 89.19 258 TYR A C 1
ATOM 1952 O O . TYR A 1 258 ? -18.449 2.724 25.718 1.00 89.19 258 TYR A O 1
ATOM 1960 N N . GLY A 1 259 ? -17.799 0.675 25.113 1.00 86.06 259 GLY A N 1
ATOM 1961 C CA . GLY A 1 259 ? -18.395 0.756 23.774 1.00 86.06 259 GLY A CA 1
ATOM 1962 C C . GLY A 1 259 ? -17.509 1.429 22.722 1.00 86.06 259 GLY A C 1
ATOM 1963 O O . GLY A 1 259 ? -17.858 1.381 21.550 1.00 86.06 259 GLY A O 1
ATOM 1964 N N . HIS A 1 260 ? -16.336 1.941 23.095 1.00 92.12 260 HIS A N 1
ATOM 1965 C CA . HIS A 1 260 ? -15.326 2.448 22.168 1.00 92.12 260 HIS A CA 1
ATOM 1966 C C . HIS A 1 260 ? -14.232 1.416 21.918 1.00 92.12 260 HIS A C 1
ATOM 1968 O O . HIS A 1 260 ? -13.796 0.731 22.840 1.00 92.12 260 HIS A O 1
ATOM 1974 N N . GLN A 1 261 ? -13.737 1.351 20.690 1.00 94.00 261 GLN A N 1
ATOM 1975 C CA . GLN A 1 261 ? -12.527 0.618 20.357 1.00 94.00 261 GLN A CA 1
ATOM 1976 C C . GLN A 1 261 ? -11.326 1.554 20.517 1.00 94.00 261 GLN A C 1
ATOM 1978 O O . GLN A 1 261 ? -11.230 2.577 19.835 1.00 94.00 261 GLN A O 1
ATOM 1983 N N . LEU A 1 262 ? -10.414 1.190 21.416 1.00 95.50 262 LEU A N 1
ATOM 1984 C CA . LEU A 1 262 ? -9.116 1.828 21.582 1.00 95.50 262 LEU A CA 1
ATOM 1985 C C . LEU A 1 262 ? -8.059 0.985 20.872 1.00 95.50 262 LEU A C 1
ATOM 1987 O O . LEU A 1 262 ? -7.881 -0.193 21.177 1.00 95.50 262 LEU A O 1
ATOM 1991 N N . ALA A 1 263 ? -7.339 1.611 19.955 1.00 96.19 263 ALA A N 1
ATOM 1992 C CA . ALA A 1 263 ? -6.220 1.031 19.240 1.00 96.19 263 ALA A CA 1
ATOM 1993 C C . ALA A 1 263 ? -4.951 1.819 19.560 1.00 96.19 263 ALA A C 1
ATOM 1995 O O . ALA A 1 263 ? -4.880 3.021 19.304 1.00 96.19 263 ALA A O 1
ATOM 1996 N N . LEU A 1 264 ? -3.951 1.133 20.101 1.00 97.81 264 LEU A N 1
ATOM 1997 C CA . LEU A 1 264 ? -2.622 1.679 20.349 1.00 97.81 264 LEU A CA 1
ATOM 1998 C C . LEU A 1 264 ? -1.618 0.896 19.519 1.00 97.81 264 LEU A C 1
ATOM 2000 O O . LEU A 1 264 ? -1.692 -0.333 19.460 1.00 97.81 264 LEU A O 1
ATOM 2004 N N . SER A 1 265 ? -0.683 1.582 18.877 1.00 97.56 265 SER A N 1
ATOM 2005 C CA . SER A 1 265 ? 0.334 0.906 18.089 1.00 97.56 265 SER A CA 1
ATOM 2006 C C . SER A 1 265 ? 1.694 1.574 18.147 1.00 97.56 265 SER A C 1
ATOM 2008 O O . SER A 1 265 ? 1.816 2.789 18.320 1.00 97.56 265 SER A O 1
ATOM 2010 N N . TRP A 1 266 ? 2.704 0.730 17.988 1.00 97.81 266 TRP A N 1
ATOM 2011 C CA . TRP A 1 266 ? 4.075 1.095 17.707 1.00 97.81 266 TRP A CA 1
ATOM 2012 C C . TRP A 1 266 ? 4.400 0.616 16.294 1.00 97.81 266 TRP A C 1
ATOM 2014 O O . TRP A 1 266 ? 4.334 -0.575 15.983 1.00 97.81 266 TRP A O 1
ATOM 2024 N N . ASP A 1 267 ? 4.689 1.579 15.434 1.00 96.25 267 ASP A N 1
ATOM 2025 C CA . ASP A 1 267 ? 4.858 1.422 14.004 1.00 96.25 267 ASP A CA 1
ATOM 2026 C C . ASP A 1 267 ? 6.321 1.667 13.644 1.00 96.25 267 ASP A C 1
ATOM 2028 O O . ASP A 1 267 ? 6.939 2.643 14.084 1.00 96.25 267 ASP A O 1
ATOM 2032 N N . PHE A 1 268 ? 6.838 0.784 12.804 1.00 94.00 268 PHE A N 1
ATOM 2033 C CA . PHE A 1 268 ? 8.160 0.853 12.212 1.00 94.00 268 PHE A CA 1
ATOM 2034 C C . PHE A 1 268 ? 7.981 1.420 10.803 1.00 94.00 268 PHE A C 1
ATOM 2036 O O . PHE A 1 268 ? 7.334 0.816 9.942 1.00 94.00 268 PHE A O 1
ATOM 2043 N N . GLY A 1 269 ? 8.440 2.654 10.612 1.00 90.31 269 GLY A N 1
ATOM 2044 C CA . GLY A 1 269 ? 8.399 3.336 9.327 1.00 90.31 269 GLY A CA 1
ATOM 2045 C C . GLY A 1 269 ? 9.569 2.926 8.429 1.00 90.31 269 GLY A C 1
ATOM 2046 O O . GLY A 1 269 ? 10.139 1.851 8.601 1.00 90.31 269 GLY A O 1
ATOM 2047 N N . PRO A 1 270 ? 9.926 3.768 7.446 1.00 85.94 270 PRO A N 1
ATOM 2048 C CA . PRO A 1 270 ? 11.139 3.572 6.665 1.00 85.94 270 PRO A CA 1
ATOM 2049 C C . PRO A 1 270 ? 12.378 3.469 7.562 1.00 85.94 270 PRO A C 1
ATOM 2051 O O . PRO A 1 270 ? 12.555 4.294 8.460 1.00 85.94 270 PRO A O 1
ATOM 2054 N N . SER A 1 271 ? 13.214 2.471 7.286 1.00 85.38 271 SER A N 1
ATOM 2055 C CA . SER A 1 271 ? 14.596 2.395 7.753 1.00 85.38 271 SER A CA 1
ATOM 2056 C C . SER A 1 271 ? 15.550 2.635 6.585 1.00 85.38 271 SER A C 1
ATOM 2058 O O . SER A 1 271 ? 15.144 2.567 5.416 1.00 85.38 271 SER A O 1
ATOM 2060 N N . GLY A 1 272 ? 16.796 2.981 6.899 1.00 83.75 272 GLY A N 1
ATOM 2061 C CA . GLY A 1 272 ? 17.812 3.298 5.910 1.00 83.75 272 GLY A CA 1
ATOM 2062 C C . GLY A 1 272 ? 18.399 2.085 5.193 1.00 83.75 272 GLY A C 1
ATOM 2063 O O . GLY A 1 272 ? 17.706 1.187 4.707 1.00 83.75 272 GLY A O 1
ATOM 2064 N N . TYR A 1 273 ? 19.722 2.092 5.049 1.00 83.88 273 TYR A N 1
ATOM 2065 C CA . TYR A 1 273 ? 20.421 1.014 4.361 1.00 83.88 273 TYR A CA 1
ATOM 2066 C C . TYR A 1 273 ? 20.518 -0.228 5.249 1.00 83.88 273 TYR A C 1
ATOM 2068 O O . TYR A 1 273 ? 21.106 -0.193 6.322 1.00 83.88 273 TYR A O 1
ATOM 2076 N N . ALA A 1 274 ? 20.034 -1.360 4.743 1.00 87.12 274 ALA A N 1
ATOM 2077 C CA . ALA A 1 274 ? 20.238 -2.664 5.367 1.00 87.12 274 ALA A CA 1
ATOM 2078 C C . ALA A 1 274 ? 21.474 -3.379 4.796 1.00 87.12 274 ALA A C 1
ATOM 2080 O O . ALA A 1 274 ? 21.890 -3.133 3.661 1.00 87.12 274 ALA A O 1
ATOM 2081 N N . TRP A 1 275 ? 22.011 -4.348 5.540 1.00 85.75 275 TRP A N 1
ATOM 2082 C CA . TRP A 1 275 ? 23.155 -5.183 5.156 1.00 85.75 275 TRP A CA 1
ATOM 2083 C C . TRP A 1 275 ? 23.038 -5.763 3.743 1.00 85.75 275 TRP A C 1
ATOM 2085 O O . TRP A 1 275 ? 23.989 -5.678 2.968 1.00 85.75 275 TRP A O 1
ATOM 2095 N N . GLY A 1 276 ? 21.861 -6.270 3.358 1.00 85.19 276 GLY A N 1
ATOM 2096 C CA . GLY A 1 276 ? 21.611 -6.830 2.021 1.00 85.19 276 GLY A CA 1
ATOM 2097 C C . GLY A 1 276 ? 21.768 -5.834 0.859 1.00 85.19 276 GLY A C 1
ATOM 2098 O O . GLY A 1 276 ? 21.810 -6.242 -0.300 1.00 85.19 276 GLY A O 1
ATOM 2099 N N . MET A 1 277 ? 21.872 -4.533 1.145 1.00 82.38 277 MET A N 1
ATOM 2100 C CA . MET A 1 277 ? 22.123 -3.484 0.151 1.00 82.38 277 MET A CA 1
ATOM 2101 C C . MET A 1 277 ? 23.621 -3.239 -0.098 1.00 82.38 277 MET A C 1
ATOM 2103 O O . MET A 1 277 ? 23.970 -2.526 -1.042 1.00 82.38 277 MET A O 1
ATOM 2107 N N . THR A 1 278 ? 24.502 -3.851 0.697 1.00 83.38 278 THR A N 1
ATOM 2108 C CA . THR A 1 278 ? 25.961 -3.798 0.525 1.00 83.38 278 THR A CA 1
ATOM 2109 C C . THR A 1 278 ? 26.455 -4.847 -0.471 1.00 83.38 278 THR A C 1
ATOM 2111 O O . THR A 1 278 ? 25.769 -5.830 -0.756 1.00 83.38 278 THR A O 1
ATOM 2114 N N . ASP A 1 279 ? 27.653 -4.661 -1.017 1.00 85.75 279 ASP A N 1
ATOM 2115 C CA . ASP A 1 279 ? 28.330 -5.668 -1.840 1.00 85.75 279 ASP A CA 1
ATOM 2116 C C . ASP A 1 279 ? 28.489 -7.014 -1.107 1.00 85.75 279 ASP A C 1
ATOM 2118 O O . ASP A 1 279 ? 28.186 -8.067 -1.674 1.00 85.75 279 ASP A O 1
ATOM 2122 N N . ALA A 1 280 ? 28.870 -6.974 0.170 1.00 83.06 280 ALA A N 1
ATOM 2123 C CA . ALA A 1 280 ? 29.017 -8.137 1.031 1.00 83.06 280 ALA A CA 1
ATOM 2124 C C . ALA A 1 280 ? 27.675 -8.835 1.300 1.00 83.06 280 ALA A C 1
ATOM 2126 O O . ALA A 1 280 ? 27.577 -10.052 1.152 1.00 83.06 280 ALA A O 1
ATOM 2127 N N . GLY A 1 281 ? 26.622 -8.078 1.619 1.00 85.00 281 GLY A N 1
ATOM 2128 C CA . GLY A 1 281 ? 25.293 -8.641 1.864 1.00 85.00 281 GLY A CA 1
ATOM 2129 C C . GLY A 1 281 ? 24.628 -9.216 0.618 1.00 85.00 281 GLY A C 1
ATOM 2130 O O . GLY A 1 281 ? 23.898 -10.195 0.711 1.00 85.00 281 GLY A O 1
ATOM 2131 N N . ARG A 1 282 ? 24.926 -8.691 -0.575 1.00 82.62 282 ARG A N 1
ATOM 2132 C CA . ARG A 1 282 ? 24.496 -9.335 -1.827 1.00 82.62 282 ARG A CA 1
ATOM 2133 C C . ARG A 1 282 ? 25.250 -10.620 -2.136 1.00 82.62 282 ARG A C 1
ATOM 2135 O O . ARG A 1 282 ? 24.687 -11.507 -2.773 1.00 82.62 282 ARG A O 1
ATOM 2142 N N . GLY A 1 283 ? 26.521 -10.691 -1.742 1.00 83.31 283 GLY A N 1
ATOM 2143 C CA . GLY A 1 283 ? 27.339 -11.898 -1.849 1.00 83.31 283 GLY A CA 1
ATOM 2144 C C . GLY A 1 283 ? 26.880 -13.017 -0.912 1.00 83.31 283 GLY A C 1
ATOM 2145 O O . GLY A 1 283 ? 27.153 -14.183 -1.188 1.00 83.31 283 GLY A O 1
ATOM 2146 N N . ASP A 1 284 ? 26.133 -12.673 0.141 1.00 85.62 284 ASP A N 1
ATOM 2147 C CA . ASP A 1 284 ? 25.501 -13.608 1.071 1.00 85.62 284 ASP A CA 1
ATOM 2148 C C . ASP A 1 284 ? 23.979 -13.371 1.182 1.00 85.62 284 ASP A C 1
ATOM 2150 O O . ASP A 1 284 ? 23.499 -12.806 2.169 1.00 85.62 284 ASP A O 1
ATOM 2154 N N . PRO A 1 285 ? 23.183 -13.832 0.195 1.00 78.31 285 PRO A N 1
ATOM 2155 C CA . PRO A 1 285 ? 21.727 -13.670 0.207 1.00 78.31 285 PRO A CA 1
ATOM 2156 C C . PRO A 1 285 ? 21.022 -14.350 1.391 1.00 78.31 285 PRO A C 1
ATOM 2158 O O . PRO A 1 285 ? 19.856 -14.061 1.646 1.00 78.31 285 PRO A O 1
ATOM 2161 N N . ASN A 1 286 ? 21.706 -15.267 2.086 1.00 85.94 286 ASN A N 1
ATOM 2162 C CA . ASN A 1 286 ? 21.188 -15.965 3.263 1.00 85.94 286 ASN A CA 1
ATOM 2163 C C . ASN A 1 286 ? 21.661 -15.322 4.580 1.00 85.94 286 ASN A C 1
ATOM 2165 O O . ASN A 1 286 ? 21.381 -15.856 5.656 1.00 85.94 286 ASN A O 1
ATOM 2169 N N . GLY A 1 287 ? 22.384 -14.200 4.504 1.00 82.38 287 GLY A N 1
ATOM 2170 C CA . GLY A 1 287 ? 22.858 -13.447 5.655 1.00 82.38 287 GLY A CA 1
ATOM 2171 C C . GLY A 1 287 ? 21.719 -12.858 6.490 1.00 82.38 287 GLY A C 1
ATOM 2172 O O . GLY A 1 287 ? 20.568 -12.756 6.061 1.00 82.38 287 GLY A O 1
ATOM 2173 N N . SER A 1 288 ? 22.039 -12.445 7.719 1.00 84.69 288 SER A N 1
ATOM 2174 C CA . SER A 1 288 ? 21.049 -11.814 8.600 1.00 84.69 288 SER A CA 1
ATOM 2175 C C . SER A 1 288 ? 20.614 -10.443 8.053 1.00 84.69 288 SER A C 1
ATOM 2177 O O . SER A 1 288 ? 21.471 -9.672 7.611 1.00 84.69 288 SER A O 1
ATOM 2179 N N . PRO A 1 289 ? 19.313 -10.097 8.109 1.00 84.62 289 PRO A N 1
ATOM 2180 C CA . PRO A 1 289 ? 18.818 -8.785 7.701 1.00 84.62 289 PRO A CA 1
ATOM 2181 C C . PRO A 1 289 ? 19.154 -7.751 8.784 1.00 84.62 289 PRO A C 1
ATOM 2183 O O . PRO A 1 289 ? 18.330 -7.433 9.636 1.00 84.62 289 PRO A O 1
ATOM 2186 N N . LEU A 1 290 ? 20.401 -7.284 8.797 1.00 88.25 290 LEU A N 1
ATOM 2187 C CA . LEU A 1 290 ? 20.879 -6.293 9.757 1.00 88.25 290 LEU A CA 1
ATOM 2188 C C . LEU A 1 290 ? 20.617 -4.883 9.237 1.00 88.25 290 LEU A C 1
ATOM 2190 O O . LEU A 1 290 ? 20.900 -4.596 8.074 1.00 88.25 290 LEU A O 1
ATOM 2194 N N . ASP A 1 291 ? 20.119 -4.013 10.107 1.00 88.69 291 ASP A N 1
ATOM 2195 C CA . ASP A 1 291 ? 20.050 -2.579 9.842 1.00 88.69 291 ASP A CA 1
ATOM 2196 C C . ASP A 1 291 ? 21.413 -1.931 10.115 1.00 88.69 291 ASP A C 1
ATOM 2198 O O . ASP A 1 291 ? 22.074 -2.282 11.097 1.00 88.69 291 ASP A O 1
ATOM 2202 N N . LEU A 1 292 ? 21.865 -1.031 9.240 1.00 87.00 292 LEU A N 1
ATOM 2203 C CA . LEU A 1 292 ? 23.194 -0.420 9.353 1.00 87.00 292 LEU A CA 1
ATOM 2204 C C . LEU A 1 292 ? 23.204 0.847 10.214 1.00 87.00 292 LEU A C 1
ATOM 2206 O O . LEU A 1 292 ? 24.285 1.328 10.558 1.00 87.00 292 LEU A O 1
ATOM 2210 N N . SER A 1 293 ? 22.041 1.385 10.574 1.00 85.81 293 SER A N 1
ATOM 2211 C CA . SER A 1 293 ? 21.910 2.570 11.422 1.00 85.81 293 SER A CA 1
ATOM 2212 C C . SER A 1 293 ? 20.680 2.440 12.310 1.00 85.81 293 SER A C 1
ATOM 2214 O O . SER A 1 293 ? 19.718 1.820 11.895 1.00 85.81 293 SER A O 1
ATOM 2216 N N . GLN A 1 294 ? 20.758 2.993 13.530 1.00 87.69 294 GLN A N 1
ATOM 2217 C CA . GLN A 1 294 ? 19.638 3.125 14.483 1.00 87.69 294 GLN A CA 1
ATOM 2218 C C . GLN A 1 294 ? 19.104 4.558 14.613 1.00 87.69 294 GLN A C 1
ATOM 2220 O O . GLN A 1 294 ? 18.195 4.847 15.394 1.00 87.69 294 GLN A O 1
ATOM 2225 N N . ASN A 1 295 ? 19.723 5.485 13.886 1.00 87.69 295 ASN A N 1
ATOM 2226 C CA . ASN A 1 295 ? 19.373 6.895 13.928 1.00 87.69 295 ASN A CA 1
ATOM 2227 C C . ASN A 1 295 ? 18.590 7.340 12.692 1.00 87.69 295 ASN A C 1
ATOM 2229 O O . ASN A 1 295 ? 18.130 8.481 12.677 1.00 87.69 295 ASN A O 1
ATOM 2233 N N . ASP A 1 296 ? 18.478 6.503 11.659 1.00 87.25 296 ASP A N 1
ATOM 2234 C CA . ASP A 1 296 ? 17.806 6.868 10.409 1.00 87.25 296 ASP A CA 1
ATOM 2235 C C . ASP A 1 296 ? 16.384 6.311 10.286 1.00 87.25 296 ASP A C 1
ATOM 2237 O O . ASP A 1 296 ? 15.652 6.661 9.359 1.00 87.25 296 ASP A O 1
ATOM 2241 N N . GLU A 1 297 ? 15.958 5.519 11.265 1.00 91.50 297 GLU A N 1
ATOM 2242 C CA . GLU A 1 297 ? 14.649 4.910 11.278 1.00 91.50 297 GLU A CA 1
ATOM 2243 C C . GLU A 1 297 ? 13.572 5.880 11.731 1.00 91.50 297 GLU A C 1
ATOM 2245 O O . GLU A 1 297 ? 13.674 6.633 12.708 1.00 91.50 297 GLU A O 1
ATOM 2250 N N . VAL A 1 298 ? 12.457 5.785 11.024 1.00 93.56 298 VAL A N 1
ATOM 2251 C CA . VAL A 1 298 ? 11.227 6.452 11.394 1.00 93.56 298 VAL A CA 1
ATOM 2252 C C . VAL A 1 298 ? 10.500 5.598 12.424 1.00 93.56 298 VAL A C 1
ATOM 2254 O O . VAL A 1 298 ? 9.964 4.534 12.108 1.00 93.56 298 VAL A O 1
ATOM 2257 N N . VAL A 1 299 ? 10.401 6.103 13.651 1.00 94.25 299 VAL A N 1
ATOM 2258 C CA . VAL A 1 299 ? 9.578 5.490 14.699 1.00 94.25 299 VAL A CA 1
ATOM 2259 C C . VAL A 1 299 ? 8.268 6.247 14.822 1.00 94.25 299 VAL A C 1
ATOM 2261 O O . VAL A 1 299 ? 8.237 7.481 14.866 1.00 94.25 299 VAL A O 1
ATOM 2264 N N . GLN A 1 300 ? 7.166 5.504 14.886 1.00 96.12 300 GLN A N 1
ATOM 2265 C CA . GLN A 1 300 ? 5.837 6.081 14.954 1.00 96.12 300 GLN A CA 1
ATOM 2266 C C . GLN A 1 300 ? 4.986 5.421 16.043 1.00 96.12 300 GLN A C 1
ATOM 2268 O O . GLN A 1 300 ? 4.962 4.206 16.197 1.00 96.12 300 GLN A O 1
ATOM 2273 N N . PHE A 1 301 ? 4.239 6.235 16.780 1.00 97.69 301 PHE A N 1
ATOM 2274 C CA . PHE A 1 301 ? 3.236 5.797 17.740 1.00 97.69 301 PHE A CA 1
ATOM 2275 C C . PHE A 1 301 ? 1.869 6.282 17.286 1.00 97.69 301 PHE A C 1
ATOM 2277 O O . PHE A 1 301 ? 1.694 7.464 16.982 1.00 97.69 301 PHE A O 1
ATOM 2284 N N . THR A 1 302 ? 0.892 5.383 17.258 1.00 97.50 302 THR A N 1
ATOM 2285 C CA . THR A 1 302 ? -0.479 5.723 16.876 1.00 97.50 302 THR A CA 1
ATOM 2286 C C . THR A 1 302 ? -1.429 5.416 18.019 1.00 97.50 302 THR A C 1
ATOM 2288 O O . THR A 1 302 ? -1.393 4.334 18.602 1.00 97.50 302 THR A O 1
ATOM 2291 N N . GLY A 1 303 ? -2.317 6.361 18.312 1.00 97.62 303 GLY A N 1
ATOM 2292 C CA . GLY A 1 303 ? -3.481 6.145 19.160 1.00 97.62 303 GLY A CA 1
ATOM 2293 C C . GLY A 1 303 ? -4.746 6.448 18.375 1.00 97.62 303 GLY A C 1
ATOM 2294 O O . GLY A 1 303 ? -4.834 7.494 17.734 1.00 97.62 303 GLY A O 1
ATOM 2295 N N . ALA A 1 304 ? -5.726 5.552 18.411 1.00 96.94 304 ALA A N 1
ATOM 2296 C CA . ALA A 1 304 ? -7.033 5.781 17.817 1.00 96.94 304 ALA A CA 1
ATOM 2297 C C . ALA A 1 304 ? -8.149 5.346 18.763 1.00 96.94 304 ALA A C 1
ATOM 2299 O O . ALA A 1 304 ? -8.095 4.270 19.353 1.00 96.94 304 ALA A O 1
ATOM 2300 N N . LEU A 1 305 ? -9.173 6.184 18.874 1.00 96.62 305 LEU A N 1
ATOM 2301 C CA . LEU A 1 305 ? -10.406 5.897 19.589 1.00 96.62 305 LEU A CA 1
ATOM 2302 C C . LEU A 1 305 ? -11.548 5.954 18.582 1.00 96.62 305 LEU A C 1
ATOM 2304 O O . LEU A 1 305 ? -11.732 6.969 17.908 1.00 96.62 305 LEU A O 1
ATOM 2308 N N . THR A 1 306 ? -12.303 4.868 18.463 1.00 94.88 306 THR A N 1
ATOM 2309 C CA . THR A 1 306 ? -13.393 4.769 17.490 1.00 94.88 306 THR A CA 1
ATOM 2310 C C . THR A 1 306 ? -14.665 4.244 18.136 1.00 94.88 306 THR A C 1
ATOM 2312 O O . THR A 1 306 ? -14.634 3.399 19.027 1.00 94.88 306 THR A O 1
ATOM 2315 N N . LEU A 1 307 ? -15.796 4.777 17.694 1.00 92.00 307 LEU A N 1
ATOM 2316 C CA . LEU A 1 307 ? -17.123 4.233 17.930 1.00 92.00 307 LEU A CA 1
ATOM 2317 C C . LEU A 1 307 ? -17.699 3.904 16.557 1.00 92.00 307 LEU A C 1
ATOM 2319 O O . LEU A 1 307 ? -17.971 4.806 15.764 1.00 92.00 307 LEU A O 1
ATOM 2323 N N . LEU A 1 308 ? -17.829 2.617 16.266 1.00 86.12 308 LEU A N 1
ATOM 2324 C CA . LEU A 1 308 ? -18.313 2.140 14.981 1.00 86.12 308 LEU A CA 1
ATOM 2325 C C . LEU A 1 308 ? -19.303 1.006 15.245 1.00 86.12 308 LEU A C 1
ATOM 2327 O O . LEU A 1 308 ? -18.912 -0.101 15.609 1.00 86.12 308 LEU A O 1
ATOM 2331 N N . ASP A 1 309 ? -20.588 1.330 15.127 1.00 84.00 309 ASP A N 1
ATOM 2332 C CA . ASP A 1 309 ? -21.669 0.352 15.144 1.00 84.00 309 ASP A CA 1
ATOM 2333 C C . ASP A 1 309 ? -21.638 -0.489 13.860 1.00 84.00 309 ASP A C 1
ATOM 2335 O O . ASP A 1 309 ? -21.279 0.008 12.787 1.00 84.00 309 ASP A O 1
ATOM 2339 N N . ASP A 1 310 ? -22.080 -1.745 13.976 1.00 84.31 310 ASP A N 1
ATOM 2340 C CA . ASP A 1 310 ? -22.356 -2.605 12.825 1.00 84.31 310 ASP A CA 1
ATOM 2341 C C . ASP A 1 310 ? -23.297 -1.905 11.830 1.00 84.31 310 ASP A C 1
ATOM 2343 O O . ASP A 1 310 ? -24.222 -1.185 12.216 1.00 84.31 310 ASP A O 1
ATOM 2347 N N . GLU A 1 311 ? -23.079 -2.133 10.539 1.00 83.94 311 GLU A N 1
ATOM 2348 C CA . GLU A 1 311 ? -23.752 -1.400 9.478 1.00 83.94 311 GLU A CA 1
ATOM 2349 C C . GLU A 1 311 ? -25.260 -1.663 9.455 1.00 83.94 311 GLU A C 1
ATOM 2351 O O . GLU A 1 311 ? -26.041 -0.731 9.234 1.00 83.94 311 GLU A O 1
ATOM 2356 N N . ARG A 1 312 ? -25.693 -2.899 9.748 1.00 85.44 312 ARG A N 1
ATOM 2357 C CA . ARG A 1 312 ? -27.125 -3.213 9.859 1.00 85.44 312 ARG A CA 1
ATOM 2358 C C . ARG A 1 312 ? -27.738 -2.479 11.036 1.00 85.44 312 ARG A C 1
ATOM 2360 O O . ARG A 1 312 ? -28.725 -1.770 10.860 1.00 85.44 312 ARG A O 1
ATOM 2367 N N . ARG A 1 313 ? -27.108 -2.569 12.208 1.00 86.62 313 ARG A N 1
ATOM 2368 C CA . ARG A 1 313 ? -27.584 -1.892 13.420 1.00 86.62 313 ARG A CA 1
ATOM 2369 C C . ARG A 1 313 ? -27.626 -0.373 13.250 1.00 86.62 313 ARG A C 1
ATOM 2371 O O . ARG A 1 313 ? -28.586 0.268 13.671 1.00 86.62 313 ARG A O 1
ATOM 2378 N N . PHE A 1 314 ? -26.610 0.206 12.619 1.00 87.25 314 PHE A N 1
ATOM 2379 C CA . PHE A 1 314 ? -26.541 1.635 12.334 1.00 87.25 314 PHE A CA 1
ATOM 2380 C C . PHE A 1 314 ? -27.700 2.077 11.428 1.00 87.25 314 PHE A C 1
ATOM 2382 O O . PHE A 1 314 ? -28.378 3.060 11.731 1.00 87.25 314 PHE A O 1
ATOM 2389 N N . ARG A 1 315 ? -27.977 1.323 10.352 1.00 86.69 315 ARG A N 1
ATOM 2390 C CA . ARG A 1 315 ? -29.105 1.593 9.444 1.00 86.69 315 ARG A CA 1
ATOM 2391 C C . ARG A 1 315 ? -30.456 1.400 10.129 1.00 86.69 315 ARG A C 1
ATOM 2393 O O . ARG A 1 315 ? -31.325 2.249 9.979 1.00 86.69 315 ARG A O 1
ATOM 2400 N N . GLU A 1 316 ? -30.634 0.332 10.901 1.00 90.06 316 GLU A N 1
ATOM 2401 C CA . GLU A 1 316 ? -31.875 0.059 11.638 1.00 90.06 316 GLU A CA 1
ATOM 2402 C C . GLU A 1 316 ? -32.223 1.193 12.609 1.00 90.06 316 GLU A C 1
ATOM 2404 O O . GLU A 1 316 ? -33.365 1.649 12.630 1.00 90.06 316 GLU A O 1
ATOM 2409 N N . ARG A 1 317 ? -31.236 1.709 13.355 1.00 90.06 317 ARG A N 1
ATOM 2410 C CA . ARG A 1 317 ? -31.422 2.861 14.255 1.00 90.06 317 ARG A CA 1
ATOM 2411 C C . ARG A 1 317 ? -31.775 4.135 13.495 1.00 90.06 317 ARG A C 1
ATOM 2413 O O . ARG A 1 317 ? -32.684 4.861 13.886 1.00 90.06 317 ARG A O 1
ATOM 2420 N N . ALA A 1 318 ? -31.098 4.397 12.381 1.00 89.88 318 ALA A N 1
ATOM 2421 C CA . ALA A 1 318 ? -31.429 5.550 11.552 1.00 89.88 318 ALA A CA 1
ATOM 2422 C C . ALA A 1 318 ? -32.867 5.461 11.006 1.00 89.88 318 ALA A C 1
ATOM 2424 O O . ALA A 1 318 ? -33.609 6.446 11.051 1.00 89.88 318 ALA A O 1
ATOM 2425 N N . LEU A 1 319 ? -33.286 4.279 10.539 1.00 89.38 319 LEU A N 1
ATOM 2426 C CA . LEU A 1 319 ? -34.620 4.023 9.986 1.00 89.38 319 LEU A CA 1
ATOM 2427 C C . LEU A 1 319 ? -35.728 4.053 11.045 1.00 89.38 319 LEU A C 1
ATOM 2429 O O . LEU A 1 319 ? -36.823 4.535 10.754 1.00 89.38 319 LEU A O 1
ATOM 2433 N N . SER A 1 320 ? -35.450 3.612 12.275 1.00 91.94 320 SER A N 1
ATO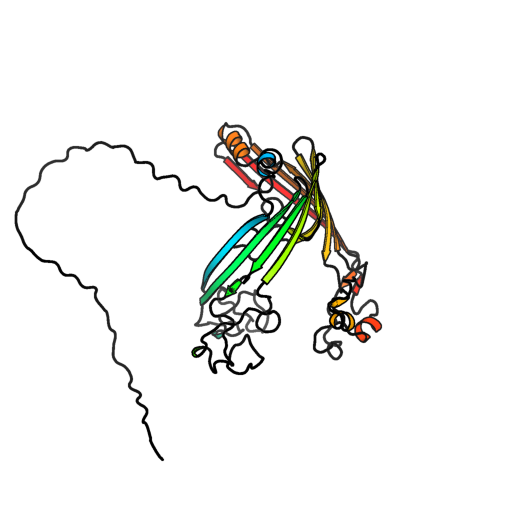M 2434 C CA . SER A 1 320 ? -36.389 3.723 13.401 1.00 91.94 320 SER A CA 1
ATOM 2435 C C . SER A 1 320 ? -36.608 5.173 13.860 1.00 91.94 320 SER A C 1
ATOM 2437 O O . SER A 1 320 ? -37.483 5.443 14.682 1.00 91.94 320 SER A O 1
ATOM 2439 N N . GLY A 1 321 ? -35.859 6.126 13.293 1.00 89.88 321 GLY A N 1
ATOM 2440 C CA . GLY A 1 321 ? -35.941 7.547 13.609 1.00 89.88 321 GLY A CA 1
ATOM 2441 C C . GLY A 1 321 ? -35.038 7.975 14.763 1.00 89.88 321 GLY A C 1
ATOM 2442 O O . GLY A 1 321 ? -35.122 9.136 15.173 1.00 89.88 321 GLY A O 1
ATOM 2443 N N . GLU A 1 322 ? -34.172 7.086 15.257 1.00 92.62 322 GLU A N 1
ATOM 2444 C CA . GLU A 1 322 ? -33.095 7.440 16.177 1.00 92.62 322 GLU A CA 1
ATOM 2445 C C . GLU A 1 322 ? -31.947 8.137 15.440 1.00 92.62 322 GLU A C 1
ATOM 2447 O O . GLU A 1 322 ? -31.742 7.979 14.235 1.00 92.62 322 GLU A O 1
ATOM 2452 N N . VAL A 1 323 ? -31.171 8.920 16.186 1.00 91.19 323 VAL A N 1
ATOM 2453 C CA . VAL A 1 323 ? -29.920 9.488 15.685 1.00 91.19 323 VAL A CA 1
ATOM 2454 C C . VAL A 1 323 ? -28.826 8.433 15.850 1.00 91.19 323 VAL A C 1
ATOM 2456 O O . VAL A 1 323 ? -28.439 8.103 16.973 1.00 91.19 323 VAL A O 1
ATOM 2459 N N . ALA A 1 324 ? -28.338 7.898 14.731 1.00 92.12 324 ALA A N 1
ATOM 2460 C CA . ALA A 1 324 ? -27.229 6.954 14.692 1.00 92.12 324 ALA A CA 1
ATOM 2461 C C . ALA A 1 324 ? -25.923 7.704 14.400 1.00 92.12 324 ALA A C 1
ATOM 2463 O O . ALA A 1 324 ? -25.862 8.505 13.465 1.00 92.12 324 ALA A O 1
ATOM 2464 N N . VAL A 1 325 ? -24.883 7.461 15.204 1.00 92.00 325 VAL A N 1
ATOM 2465 C CA . VAL A 1 325 ? -23.600 8.170 15.117 1.00 92.00 325 VAL A CA 1
ATOM 2466 C C . VAL A 1 325 ? -22.441 7.189 15.197 1.00 92.00 325 VAL A C 1
ATOM 2468 O O . VAL A 1 325 ? -22.335 6.442 16.163 1.00 92.00 325 VAL A O 1
ATOM 2471 N N . ASN A 1 326 ? -21.542 7.286 14.225 1.00 93.75 326 ASN A N 1
ATOM 2472 C CA . ASN A 1 326 ? -20.237 6.644 14.220 1.00 93.75 326 ASN A CA 1
ATOM 2473 C C . ASN A 1 326 ? -19.161 7.720 14.100 1.00 93.75 326 ASN A C 1
ATOM 2475 O O . ASN A 1 326 ? -19.341 8.711 13.392 1.00 93.75 326 ASN A O 1
ATOM 2479 N N . TYR A 1 327 ? -18.039 7.542 14.783 1.00 94.75 327 TYR A N 1
ATOM 2480 C CA . TYR A 1 327 ? -16.926 8.476 14.692 1.00 94.75 327 TYR A CA 1
ATOM 2481 C C . TYR A 1 327 ? -15.607 7.814 15.043 1.00 94.75 327 TYR A C 1
ATOM 2483 O O . TYR A 1 327 ? -15.545 6.776 15.706 1.00 94.75 327 TYR A O 1
ATOM 2491 N N . GLY A 1 328 ? -14.526 8.471 14.656 1.00 95.56 328 GLY A N 1
ATOM 2492 C CA . GLY A 1 328 ? -13.201 8.088 15.087 1.00 95.56 328 GLY A CA 1
ATOM 2493 C C . GLY A 1 328 ? -12.276 9.277 15.152 1.00 95.56 328 GLY A C 1
ATOM 2494 O O . GLY A 1 328 ? -12.352 10.183 14.326 1.00 95.56 328 GLY A O 1
ATOM 2495 N N . VAL A 1 329 ? -11.364 9.234 16.116 1.00 96.38 329 VAL A N 1
ATOM 2496 C CA . VAL A 1 329 ? -10.240 10.162 16.220 1.00 96.38 329 VAL A CA 1
ATOM 2497 C C . VAL A 1 329 ? -8.960 9.347 16.308 1.00 96.38 329 VAL A C 1
ATOM 2499 O O . VAL A 1 329 ? -8.897 8.346 17.018 1.00 96.38 329 VAL A O 1
ATOM 2502 N N . GLN A 1 330 ? -7.947 9.774 15.571 1.00 96.56 330 GLN A N 1
ATOM 2503 C CA . GLN A 1 330 ? -6.619 9.191 15.550 1.00 96.56 330 GLN A CA 1
ATOM 2504 C C . GLN A 1 330 ? -5.577 10.295 15.669 1.00 96.56 330 GLN A C 1
ATOM 2506 O O . GLN A 1 330 ? -5.715 11.371 15.086 1.00 96.56 330 GLN A O 1
ATOM 2511 N N . LEU A 1 331 ? -4.517 9.998 16.409 1.00 97.81 331 LEU A N 1
ATOM 2512 C CA . LEU A 1 331 ? -3.310 10.796 16.453 1.00 97.81 331 LEU A CA 1
ATOM 2513 C C . LEU A 1 331 ? -2.118 9.895 16.170 1.00 97.81 331 LEU A C 1
ATOM 2515 O O . LEU A 1 331 ? -1.950 8.848 16.797 1.00 97.81 331 LEU A O 1
ATOM 2519 N N . VAL A 1 332 ? -1.292 10.332 15.232 1.00 97.50 332 VAL A N 1
ATOM 2520 C CA . VAL A 1 332 ? -0.024 9.695 14.902 1.00 97.50 332 VAL A CA 1
ATOM 2521 C C . VAL A 1 332 ? 1.091 10.637 15.320 1.00 97.50 332 VAL A C 1
ATOM 2523 O O . VAL A 1 332 ? 1.122 11.784 14.876 1.00 97.50 332 VAL A O 1
ATOM 2526 N N . TYR A 1 333 ? 2.000 10.158 16.158 1.00 97.81 333 TYR A N 1
ATOM 2527 C CA . TYR A 1 333 ? 3.246 10.835 16.489 1.00 97.81 333 TYR A CA 1
ATOM 2528 C C . TYR A 1 333 ? 4.397 10.106 15.812 1.00 97.81 333 TYR A C 1
ATOM 2530 O O . TYR A 1 333 ? 4.550 8.900 15.985 1.00 97.81 333 TYR A O 1
ATOM 2538 N N . ARG A 1 334 ? 5.194 10.826 15.030 1.00 96.06 334 ARG A N 1
ATOM 2539 C CA . ARG A 1 334 ? 6.306 10.279 14.254 1.00 96.06 334 ARG A CA 1
ATOM 2540 C C . ARG A 1 334 ? 7.571 11.071 14.545 1.00 96.06 334 ARG A C 1
ATOM 2542 O O . ARG A 1 334 ? 7.506 12.293 14.643 1.00 96.06 334 ARG A O 1
ATOM 2549 N N . THR A 1 335 ? 8.702 10.384 14.642 1.00 95.62 335 THR A N 1
ATOM 2550 C CA . THR A 1 335 ? 10.018 10.994 14.858 1.00 95.62 335 THR A CA 1
ATOM 2551 C C . THR A 1 335 ? 11.074 10.328 13.985 1.00 95.62 335 THR A C 1
ATOM 2553 O O . THR A 1 335 ? 10.962 9.139 13.685 1.00 95.62 335 THR A O 1
ATOM 2556 N N . GLN A 1 336 ? 12.087 11.097 13.594 1.00 93.94 336 GLN A N 1
ATOM 2557 C CA . GLN A 1 336 ? 13.242 10.629 12.832 1.00 93.94 336 GLN A CA 1
ATOM 2558 C C . GLN A 1 336 ? 14.437 11.551 13.092 1.00 93.94 336 GLN A C 1
ATOM 2560 O O . GLN A 1 336 ? 14.303 12.775 13.017 1.00 93.94 336 GLN A O 1
ATOM 2565 N N . ASN A 1 337 ? 15.606 10.981 13.387 1.00 92.06 337 ASN A N 1
ATOM 2566 C CA . ASN A 1 337 ? 16.795 11.779 13.690 1.00 92.06 337 ASN A CA 1
ATOM 2567 C C . ASN A 1 337 ? 17.616 12.074 12.436 1.00 92.06 337 ASN A C 1
ATOM 2569 O O . ASN A 1 337 ? 17.924 13.238 12.188 1.00 92.06 337 ASN A O 1
ATOM 2573 N N . ASN A 1 338 ? 17.916 11.061 11.626 1.00 89.12 338 ASN A N 1
ATOM 2574 C CA . ASN A 1 338 ? 18.704 11.188 10.406 1.00 89.12 338 ASN A CA 1
ATOM 2575 C C . ASN A 1 338 ? 17.886 10.779 9.173 1.00 89.12 338 ASN A C 1
ATOM 2577 O O . ASN A 1 338 ? 17.097 9.844 9.217 1.00 89.12 338 ASN A O 1
ATOM 2581 N N . GLU A 1 339 ? 18.099 11.470 8.060 1.00 87.06 339 GLU A N 1
ATOM 2582 C CA . GLU A 1 339 ? 17.596 11.088 6.738 1.00 87.06 339 GLU A CA 1
ATOM 2583 C C . GLU A 1 339 ? 18.720 10.432 5.937 1.00 87.06 339 GLU A C 1
ATOM 2585 O O . GLU A 1 339 ? 19.873 10.860 6.040 1.00 87.06 339 GLU A O 1
ATOM 2590 N N . VAL A 1 340 ? 18.394 9.438 5.109 1.00 80.19 340 VAL A N 1
ATOM 2591 C CA . VAL A 1 340 ? 19.352 8.782 4.212 1.00 80.19 340 VAL A CA 1
ATOM 2592 C C . VAL A 1 340 ? 19.203 9.320 2.795 1.00 80.19 340 VAL A C 1
ATOM 2594 O O . VAL A 1 340 ? 18.117 9.295 2.219 1.00 80.19 340 VAL A O 1
ATOM 2597 N N . TYR A 1 341 ? 20.311 9.735 2.184 1.00 71.88 341 TYR A N 1
ATOM 2598 C CA . TYR A 1 341 ? 20.331 10.186 0.795 1.00 71.88 341 TYR A CA 1
ATOM 2599 C C . TYR A 1 341 ? 21.012 9.170 -0.124 1.00 71.88 341 TYR A C 1
ATOM 2601 O O . TYR A 1 341 ? 21.881 8.385 0.265 1.00 71.88 341 TYR A O 1
ATOM 2609 N N . LYS A 1 342 ? 20.620 9.201 -1.402 1.00 61.25 342 LYS A N 1
ATOM 2610 C CA . LYS A 1 342 ? 21.389 8.542 -2.463 1.00 61.25 342 LYS A CA 1
ATOM 2611 C C . LYS A 1 342 ? 22.670 9.343 -2.679 1.00 61.25 342 LYS A C 1
ATOM 2613 O O . LYS A 1 342 ? 22.579 10.560 -2.847 1.00 61.25 342 LYS A O 1
ATOM 2618 N N . LEU A 1 343 ? 23.830 8.679 -2.712 1.00 58.25 343 LEU A N 1
ATOM 2619 C CA . LEU A 1 343 ? 25.084 9.359 -3.046 1.00 58.25 343 LEU A CA 1
ATOM 2620 C C . LEU A 1 343 ? 24.917 10.102 -4.377 1.00 58.25 343 LEU A C 1
ATOM 2622 O O . LEU A 1 343 ? 24.355 9.564 -5.337 1.00 58.25 343 LEU A O 1
ATOM 2626 N N . SER A 1 344 ? 25.395 11.344 -4.430 1.00 46.44 344 SER A N 1
ATOM 2627 C CA . SER A 1 344 ? 25.362 12.147 -5.649 1.00 46.44 344 SER A CA 1
ATOM 2628 C C . SER A 1 344 ? 26.201 11.504 -6.764 1.00 46.44 344 SER A C 1
ATOM 2630 O O . SER A 1 344 ? 27.131 10.734 -6.521 1.00 46.44 344 SER A O 1
ATOM 2632 N N . SER A 1 345 ? 25.898 11.860 -8.013 1.00 44.00 345 SER A N 1
ATOM 2633 C CA . SER A 1 345 ? 26.557 11.393 -9.244 1.00 44.00 345 SER A CA 1
ATOM 2634 C C . SER A 1 345 ? 28.080 11.575 -9.306 1.00 44.00 345 SER A C 1
ATOM 2636 O O . SER A 1 345 ? 28.709 11.022 -10.200 1.00 44.00 345 SER A O 1
ATOM 2638 N N . GLN A 1 346 ? 28.707 12.315 -8.386 1.00 42.50 346 GLN A N 1
ATOM 2639 C CA . GLN A 1 346 ? 30.174 12.362 -8.292 1.00 42.50 346 GLN A CA 1
ATOM 2640 C C . GLN A 1 346 ? 30.774 11.132 -7.593 1.00 42.50 346 GLN A C 1
ATOM 2642 O O . GLN A 1 346 ? 31.946 10.840 -7.802 1.00 42.50 346 GLN A O 1
ATOM 2647 N N . ALA A 1 347 ? 29.975 10.376 -6.836 1.00 44.12 347 ALA A N 1
ATOM 2648 C CA . ALA A 1 347 ? 30.332 9.059 -6.306 1.00 44.12 347 ALA A CA 1
ATOM 2649 C C . ALA A 1 347 ? 29.886 7.904 -7.230 1.00 44.12 347 ALA A C 1
ATOM 2651 O O . ALA A 1 347 ? 30.118 6.736 -6.924 1.00 44.12 347 ALA A O 1
ATOM 2652 N N . GLN A 1 348 ? 29.259 8.198 -8.379 1.00 45.84 348 GLN A N 1
ATOM 2653 C CA . GLN A 1 348 ? 28.843 7.166 -9.338 1.00 45.84 348 GLN A CA 1
ATOM 2654 C C . GLN A 1 348 ? 29.996 6.522 -10.109 1.00 45.84 348 GLN A C 1
ATOM 2656 O O . GLN A 1 348 ? 29.777 5.479 -10.718 1.00 45.84 348 GLN A O 1
ATOM 2661 N N . ASP A 1 349 ? 31.210 7.074 -10.050 1.00 43.38 349 ASP A N 1
ATOM 2662 C CA . ASP A 1 349 ? 32.385 6.399 -10.618 1.00 43.38 349 ASP A CA 1
ATOM 2663 C C . ASP A 1 349 ? 32.812 5.181 -9.766 1.00 43.38 349 ASP A C 1
ATOM 2665 O O . ASP A 1 349 ? 33.489 4.278 -10.256 1.00 43.38 349 ASP A O 1
ATOM 2669 N N . SER A 1 350 ? 32.340 5.115 -8.510 1.00 44.88 350 SER A N 1
ATOM 2670 C CA . SER A 1 350 ? 32.610 4.027 -7.558 1.00 44.88 350 SER A CA 1
ATOM 2671 C C . SER A 1 350 ? 31.371 3.234 -7.137 1.00 44.88 350 SER A C 1
ATOM 2673 O O . SER A 1 350 ? 31.526 2.196 -6.493 1.00 44.88 350 SER A O 1
ATOM 2675 N N . GLN A 1 351 ? 30.151 3.637 -7.529 1.00 46.97 351 GLN A N 1
ATOM 2676 C CA . GLN A 1 351 ? 29.017 2.723 -7.407 1.00 46.97 351 GLN A CA 1
ATOM 2677 C C . GLN A 1 351 ? 29.303 1.509 -8.285 1.00 46.97 351 GLN A C 1
ATOM 2679 O O . GLN A 1 351 ? 29.298 1.581 -9.516 1.00 46.97 351 GLN A O 1
ATOM 2684 N N . SER A 1 352 ? 29.551 0.380 -7.618 1.00 45.41 352 SER A N 1
ATOM 2685 C CA . SER A 1 352 ? 29.526 -0.951 -8.208 1.00 45.41 352 SER A CA 1
ATOM 2686 C C . SER A 1 352 ? 28.413 -0.993 -9.248 1.00 45.41 352 SER A C 1
ATOM 2688 O O . SER A 1 352 ? 27.286 -0.592 -8.947 1.00 45.41 352 SER A O 1
ATOM 2690 N N . LYS A 1 353 ? 28.719 -1.483 -10.456 1.00 47.47 353 LYS A N 1
ATOM 2691 C CA . LYS A 1 353 ? 27.835 -1.584 -11.638 1.00 47.47 353 LYS A CA 1
ATOM 2692 C C . LYS A 1 353 ? 26.452 -2.223 -11.379 1.00 47.47 353 LYS A C 1
ATOM 2694 O O . LYS A 1 353 ? 25.635 -2.306 -12.286 1.00 47.47 353 LYS A O 1
ATOM 2699 N N . ASN A 1 354 ? 26.185 -2.643 -10.144 1.00 53.78 354 ASN A N 1
ATOM 2700 C CA . ASN A 1 354 ? 24.993 -3.315 -9.667 1.00 53.78 354 ASN A CA 1
ATOM 2701 C C . ASN A 1 354 ? 24.164 -2.469 -8.661 1.00 53.78 354 ASN A C 1
ATOM 2703 O O . ASN A 1 354 ? 23.131 -2.946 -8.193 1.00 53.78 354 ASN A O 1
ATOM 2707 N N . GLY A 1 355 ? 24.580 -1.250 -8.286 1.00 60.81 355 GLY A N 1
ATOM 2708 C CA . GLY A 1 355 ? 23.850 -0.357 -7.364 1.00 60.81 355 GLY A CA 1
ATOM 2709 C C . GLY A 1 355 ? 23.951 -0.726 -5.875 1.00 60.81 355 GLY A C 1
ATOM 2710 O O . GLY A 1 355 ? 23.000 -0.500 -5.128 1.00 60.81 355 GLY A O 1
ATOM 2711 N N . ALA A 1 356 ? 25.024 -1.419 -5.469 1.00 73.69 356 ALA A N 1
ATOM 2712 C CA . ALA A 1 356 ? 25.278 -1.842 -4.082 1.00 73.69 356 ALA A CA 1
ATOM 2713 C C . ALA A 1 356 ? 26.151 -0.808 -3.376 1.00 73.69 356 ALA A C 1
ATOM 2715 O O . ALA A 1 356 ? 27.010 -0.227 -4.039 1.00 73.69 356 ALA A O 1
ATOM 2716 N N . LEU A 1 357 ? 25.996 -0.649 -2.060 1.00 78.50 357 LEU A N 1
ATOM 2717 C CA . LEU A 1 357 ? 26.986 0.073 -1.259 1.00 78.50 357 LEU A CA 1
ATOM 2718 C C . LEU A 1 357 ? 28.273 -0.751 -1.200 1.00 78.50 357 LEU A C 1
ATOM 2720 O O . LEU A 1 357 ? 28.268 -1.872 -0.688 1.00 78.50 357 LEU A O 1
ATOM 2724 N N . SER A 1 358 ? 29.354 -0.217 -1.757 1.00 77.69 358 SER A N 1
ATOM 2725 C CA . SER A 1 358 ? 30.674 -0.836 -1.677 1.00 77.69 358 SER A CA 1
ATOM 2726 C C . SER A 1 358 ? 31.279 -0.662 -0.286 1.00 77.69 358 SER A C 1
ATOM 2728 O O . SER A 1 358 ? 30.895 0.224 0.488 1.00 77.69 358 SER A O 1
ATOM 2730 N N . ARG A 1 359 ? 32.290 -1.475 0.024 1.00 76.94 359 ARG A N 1
ATOM 2731 C CA . ARG A 1 359 ? 33.108 -1.274 1.224 1.00 76.94 359 ARG A CA 1
ATOM 2732 C C . ARG A 1 359 ? 33.703 0.139 1.292 1.00 76.94 359 ARG A C 1
ATOM 2734 O O . ARG A 1 359 ? 33.799 0.704 2.379 1.00 76.94 359 ARG A O 1
ATOM 2741 N N . GLU A 1 360 ? 34.095 0.709 0.157 1.00 74.88 360 GLU A N 1
ATOM 2742 C CA . GLU A 1 360 ? 34.652 2.059 0.061 1.00 74.88 360 GLU A CA 1
ATOM 2743 C C . GLU A 1 360 ? 33.599 3.148 0.339 1.00 74.88 360 GLU A C 1
ATOM 2745 O O . GLU A 1 360 ? 33.930 4.140 0.990 1.00 74.88 360 GLU A O 1
ATOM 2750 N N . ASP A 1 361 ? 32.340 2.946 -0.072 1.00 75.25 361 ASP A N 1
ATOM 2751 C CA . ASP A 1 361 ? 31.225 3.859 0.242 1.00 75.25 361 ASP A CA 1
ATOM 2752 C C . ASP A 1 361 ? 30.958 3.912 1.752 1.00 75.25 361 ASP A C 1
ATOM 2754 O O . ASP A 1 361 ? 30.752 4.983 2.321 1.00 75.25 361 ASP A O 1
ATOM 2758 N N . LEU A 1 362 ? 31.009 2.755 2.420 1.00 76.44 362 LEU A N 1
ATOM 2759 C CA . LEU A 1 362 ? 30.839 2.657 3.871 1.00 76.44 362 LEU A CA 1
ATOM 2760 C C . LEU A 1 362 ? 32.038 3.240 4.632 1.00 76.44 362 LEU A C 1
ATOM 2762 O O . LEU A 1 362 ? 31.859 3.904 5.651 1.00 76.44 362 LEU A O 1
ATOM 2766 N N . ALA A 1 363 ? 33.261 3.010 4.141 1.00 73.06 363 ALA A N 1
ATOM 2767 C CA . ALA A 1 363 ? 34.490 3.483 4.780 1.00 73.06 363 ALA A CA 1
ATOM 2768 C C . ALA A 1 363 ? 34.677 5.006 4.675 1.00 73.06 363 ALA A C 1
ATOM 2770 O O . ALA A 1 363 ? 35.239 5.615 5.583 1.00 73.06 363 ALA A O 1
ATOM 2771 N N . ASN A 1 364 ? 34.204 5.618 3.585 1.00 66.62 364 ASN A N 1
ATOM 2772 C CA . ASN A 1 364 ? 34.316 7.058 3.343 1.00 66.62 364 ASN A CA 1
ATOM 2773 C C . ASN A 1 364 ? 33.059 7.842 3.747 1.00 66.62 364 ASN A C 1
ATOM 2775 O O . ASN A 1 364 ? 32.963 9.033 3.430 1.00 66.62 364 ASN A O 1
ATOM 2779 N N . ASN A 1 365 ? 32.115 7.211 4.456 1.00 65.12 365 ASN A N 1
ATOM 2780 C CA . ASN A 1 365 ? 30.914 7.870 4.952 1.00 65.12 365 ASN A CA 1
ATOM 2781 C C . ASN A 1 365 ? 31.250 8.858 6.083 1.00 65.12 365 ASN A C 1
ATOM 2783 O O . ASN A 1 365 ? 31.078 8.578 7.267 1.00 65.12 365 ASN A O 1
ATOM 2787 N N . THR A 1 366 ? 31.757 10.031 5.716 1.00 59.12 366 THR A N 1
ATOM 2788 C CA . THR A 1 366 ? 31.720 11.202 6.597 1.00 59.12 366 THR A CA 1
ATOM 2789 C C . THR A 1 366 ? 30.268 11.682 6.683 1.00 59.12 366 THR A C 1
ATOM 2791 O O . THR A 1 366 ? 29.537 11.545 5.699 1.00 59.12 366 THR A O 1
ATOM 2794 N N . GLU A 1 367 ? 29.852 12.211 7.844 1.00 52.50 367 GLU A N 1
ATOM 2795 C CA . GLU A 1 367 ? 28.462 12.529 8.265 1.00 52.50 367 GLU A CA 1
ATOM 2796 C C . GLU A 1 367 ? 27.597 13.361 7.288 1.00 52.50 367 GLU A C 1
ATOM 2798 O O . GLU A 1 367 ? 26.458 13.679 7.603 1.00 52.50 367 GLU A O 1
ATOM 2803 N N . SER A 1 368 ? 28.108 13.742 6.119 1.00 52.81 368 SER A N 1
ATOM 2804 C CA . SER A 1 368 ? 27.416 14.498 5.075 1.00 52.81 368 SER A CA 1
ATOM 2805 C C . SER A 1 368 ? 27.212 13.737 3.755 1.00 52.81 368 SER A C 1
ATOM 2807 O O . SER A 1 368 ? 26.630 14.304 2.831 1.00 52.81 368 SER A O 1
ATOM 2809 N N . SER A 1 369 ? 27.689 12.491 3.623 1.00 61.78 369 SER A N 1
ATOM 2810 C CA . SER A 1 369 ? 27.681 11.764 2.337 1.00 61.78 369 SER A CA 1
ATOM 2811 C C . SER A 1 369 ? 26.560 10.726 2.179 1.00 61.78 369 SER A C 1
ATOM 2813 O O . SER A 1 369 ? 26.027 10.606 1.074 1.00 61.78 369 SER A O 1
ATOM 2815 N N . LEU A 1 370 ? 26.157 10.020 3.249 1.00 72.25 370 LEU A N 1
ATOM 2816 C CA . LEU A 1 370 ? 25.041 9.051 3.217 1.00 72.25 370 LEU A CA 1
ATOM 2817 C C . LEU A 1 370 ? 23.844 9.449 4.075 1.00 72.25 370 LEU A C 1
ATOM 2819 O O . LEU A 1 370 ? 22.709 9.144 3.716 1.00 72.25 370 LEU A O 1
ATOM 2823 N N . THR A 1 371 ? 24.084 10.121 5.195 1.00 77.38 371 THR A N 1
ATOM 2824 C CA . THR A 1 371 ? 23.046 10.495 6.158 1.00 77.38 371 THR A CA 1
ATOM 2825 C C . THR A 1 371 ? 23.112 11.983 6.452 1.00 77.38 371 THR A C 1
ATOM 2827 O O . THR A 1 371 ? 24.200 12.543 6.450 1.00 77.38 371 THR A O 1
ATOM 2830 N N . GLN A 1 372 ? 21.988 12.620 6.761 1.00 82.81 372 GLN A N 1
ATOM 2831 C CA . GLN A 1 372 ? 21.952 13.989 7.273 1.00 82.81 372 GLN A CA 1
ATOM 2832 C C . GLN A 1 372 ? 21.080 14.048 8.519 1.00 82.81 372 GLN A C 1
ATOM 2834 O O . GLN A 1 372 ? 19.959 13.548 8.513 1.00 82.81 372 GLN A O 1
ATOM 2839 N N . HIS A 1 373 ? 21.557 14.713 9.566 1.00 88.25 373 HIS A N 1
ATOM 2840 C CA . HIS A 1 373 ? 20.741 14.955 10.748 1.00 88.25 373 HIS A CA 1
ATOM 2841 C C . HIS A 1 373 ? 19.601 15.939 10.441 1.00 88.25 373 HIS A C 1
ATOM 2843 O O . HIS A 1 373 ? 19.843 17.084 10.050 1.00 88.25 373 HIS A O 1
ATOM 2849 N N . ILE A 1 374 ? 18.363 15.502 10.667 1.00 89.94 374 ILE A N 1
ATOM 2850 C CA . ILE A 1 374 ? 17.137 16.293 10.516 1.00 89.94 374 ILE A CA 1
ATOM 2851 C C . ILE A 1 374 ? 16.436 16.568 11.854 1.00 89.94 374 ILE A C 1
ATOM 2853 O O . ILE A 1 374 ? 15.854 17.638 12.008 1.00 89.94 374 ILE A O 1
ATOM 2857 N N . GLY A 1 375 ? 16.501 15.651 12.829 1.00 92.56 375 GLY A N 1
ATOM 2858 C CA . GLY A 1 375 ? 15.845 15.787 14.138 1.00 92.56 375 GLY A CA 1
ATOM 2859 C C . GLY A 1 375 ? 14.351 16.129 14.050 1.00 92.56 375 GLY A C 1
ATOM 2860 O O . GLY A 1 375 ? 13.865 16.991 14.786 1.00 92.56 375 GLY A O 1
ATOM 2861 N N . ALA A 1 376 ? 13.636 15.525 13.102 1.00 93.12 376 ALA A N 1
ATOM 2862 C CA . ALA A 1 376 ? 12.268 15.886 12.767 1.00 93.12 376 ALA A CA 1
ATOM 2863 C C . ALA A 1 376 ? 11.247 15.116 13.612 1.00 93.12 376 ALA A C 1
ATOM 2865 O O . ALA A 1 376 ? 11.381 13.918 13.861 1.00 93.12 376 ALA A O 1
ATOM 2866 N N . TRP A 1 377 ? 10.163 15.800 13.977 1.00 95.31 377 TRP A N 1
ATOM 2867 C CA . TRP A 1 377 ? 8.971 15.186 14.550 1.00 95.31 377 TRP A CA 1
ATOM 2868 C C . TRP A 1 377 ? 7.717 15.696 13.841 1.00 95.31 377 TRP A C 1
ATOM 2870 O O . TRP A 1 377 ? 7.675 16.818 13.335 1.00 95.31 377 TRP A O 1
ATOM 2880 N N . LEU A 1 378 ? 6.689 14.854 13.792 1.00 96.12 378 LEU A N 1
ATOM 2881 C CA . LEU A 1 378 ? 5.436 15.127 13.102 1.00 96.12 378 LEU A CA 1
ATOM 2882 C C . LEU A 1 378 ? 4.254 14.605 13.919 1.00 96.12 378 LEU A C 1
ATOM 2884 O O . LEU A 1 378 ? 4.278 13.486 14.433 1.00 96.12 378 LEU A O 1
ATOM 2888 N N . LEU A 1 379 ? 3.197 15.413 13.985 1.00 97.12 379 LEU A N 1
ATOM 2889 C CA . LEU A 1 379 ? 1.891 15.020 14.502 1.00 97.12 379 LEU A CA 1
ATOM 2890 C C . LEU A 1 379 ? 0.875 15.012 13.363 1.00 97.12 379 LEU A C 1
ATOM 2892 O O . LEU A 1 379 ? 0.706 16.019 12.678 1.00 97.12 379 LEU A O 1
ATOM 2896 N N . ILE A 1 380 ? 0.182 13.890 13.186 1.00 96.75 380 ILE A N 1
ATOM 2897 C CA . ILE A 1 380 ? -0.851 13.721 12.159 1.00 96.75 380 ILE A CA 1
ATOM 2898 C C . ILE A 1 380 ? -2.175 13.425 12.870 1.00 96.75 380 ILE A C 1
ATOM 2900 O O . ILE A 1 380 ? -2.450 12.268 13.207 1.00 96.75 380 ILE A O 1
ATOM 2904 N N . PRO A 1 381 ? -2.984 14.455 13.169 1.00 96.31 381 PRO A N 1
ATOM 2905 C CA . PRO A 1 381 ? -4.333 14.250 13.662 1.00 96.31 381 PRO A CA 1
ATOM 2906 C C . PRO A 1 381 ? -5.249 13.842 12.506 1.00 96.31 381 PRO A C 1
ATOM 2908 O O . PRO A 1 381 ? -5.126 14.319 11.378 1.00 96.31 381 PRO A O 1
ATOM 2911 N N . SER A 1 382 ? -6.195 12.956 12.776 1.00 95.81 382 SER A N 1
ATOM 2912 C CA . SER A 1 382 ? -7.229 12.561 11.825 1.00 95.81 382 SER A CA 1
ATOM 2913 C C . SER A 1 382 ? -8.524 12.304 12.573 1.00 95.81 382 SER A C 1
ATOM 2915 O O . SER A 1 382 ? -8.526 11.665 13.622 1.00 95.81 382 SER A O 1
ATOM 2917 N N . ALA A 1 383 ? -9.636 12.786 12.036 1.00 95.19 383 ALA A N 1
ATOM 2918 C CA . ALA A 1 383 ? -10.956 12.533 12.586 1.00 95.19 383 ALA A CA 1
ATOM 2919 C C . ALA A 1 383 ? -11.946 12.297 11.450 1.00 95.19 383 ALA A C 1
ATOM 2921 O O . ALA A 1 383 ? -11.770 12.833 10.359 1.00 95.19 383 ALA A O 1
ATOM 2922 N N . TRP A 1 384 ? -12.960 11.486 11.718 1.00 93.94 384 TRP A N 1
ATOM 2923 C CA . TRP A 1 384 ? -14.081 11.264 10.813 1.00 93.94 384 TRP A CA 1
ATOM 2924 C C . TRP A 1 384 ? -15.357 11.074 11.621 1.00 93.94 384 TRP A C 1
ATOM 2926 O O . TRP A 1 384 ? -15.323 10.679 12.794 1.00 93.94 384 TRP A O 1
ATOM 2936 N N . PHE A 1 385 ? -16.486 11.348 10.984 1.00 93.81 385 PHE A N 1
ATOM 2937 C CA . PHE A 1 385 ? -17.796 11.262 11.609 1.00 93.81 385 PHE A CA 1
ATOM 2938 C C . PHE A 1 385 ? -18.862 10.889 10.584 1.00 93.81 385 PHE A C 1
ATOM 2940 O O . PHE A 1 385 ? -18.881 11.399 9.466 1.00 93.81 385 PHE A O 1
ATOM 2947 N N . LYS A 1 386 ? -19.791 10.028 10.990 1.00 93.50 386 LYS A N 1
ATOM 2948 C CA . LYS A 1 386 ? -20.957 9.628 10.211 1.00 93.50 386 LYS A CA 1
ATOM 2949 C C . LYS A 1 386 ? -22.197 9.715 11.086 1.00 93.50 386 LYS A C 1
ATOM 2951 O O . LYS A 1 386 ? -22.287 9.036 12.107 1.00 93.50 386 LYS A O 1
ATOM 2956 N N . LEU A 1 387 ? -23.164 10.514 10.658 1.00 94.06 387 LEU A N 1
ATOM 2957 C CA . LEU A 1 387 ? -24.479 10.623 11.278 1.00 94.06 387 LEU A CA 1
ATOM 2958 C C . LEU A 1 387 ? -25.546 10.201 10.290 1.00 94.06 387 LEU A C 1
ATOM 2960 O O . LEU A 1 387 ? -25.529 10.610 9.130 1.00 94.06 387 LEU A O 1
ATOM 2964 N N . SER A 1 388 ? -26.503 9.418 10.770 1.00 93.31 388 SER A N 1
ATOM 2965 C CA . SER A 1 388 ? -27.688 9.075 10.002 1.00 93.31 388 SER A CA 1
ATOM 2966 C C . SER A 1 388 ? -28.944 9.230 10.851 1.00 93.31 388 SER A C 1
ATOM 2968 O O . SER A 1 388 ? -28.965 8.889 12.035 1.00 93.31 388 SER A O 1
ATOM 2970 N N . TRP A 1 389 ? -29.977 9.804 10.241 1.00 93.06 389 TRP A N 1
ATOM 2971 C CA . TRP A 1 389 ? -31.285 10.018 10.843 1.00 93.06 389 TRP A CA 1
ATOM 2972 C C . TRP A 1 389 ? -32.357 9.980 9.755 1.00 93.06 389 TRP A C 1
ATOM 2974 O O . TRP A 1 389 ? -32.425 10.866 8.898 1.00 93.06 389 TRP A O 1
ATOM 2984 N N . LYS A 1 390 ? -33.220 8.960 9.785 1.00 91.12 390 LYS A N 1
ATOM 2985 C CA . LYS A 1 390 ? -34.197 8.677 8.724 1.00 91.12 390 LYS A CA 1
ATOM 2986 C C . LYS A 1 390 ? -33.508 8.623 7.352 1.00 91.12 390 LYS A C 1
ATOM 2988 O O . LYS A 1 390 ? -32.654 7.776 7.129 1.00 91.12 390 LYS A O 1
ATOM 2993 N N . ALA A 1 391 ? -33.868 9.530 6.442 1.00 88.62 391 ALA A N 1
ATOM 2994 C CA . ALA A 1 391 ? -33.283 9.633 5.106 1.00 88.62 391 ALA A CA 1
ATOM 2995 C C . ALA A 1 391 ? -32.020 10.515 5.052 1.00 88.62 391 ALA A C 1
ATOM 2997 O O . ALA A 1 391 ? -31.329 10.532 4.036 1.00 88.62 391 ALA A O 1
ATOM 2998 N N . LEU A 1 392 ? -31.713 11.270 6.114 1.00 89.19 392 LEU A N 1
ATOM 2999 C CA . LEU A 1 392 ? -30.536 12.131 6.156 1.00 89.19 392 LEU A CA 1
ATOM 3000 C C . LEU A 1 392 ? -29.305 11.305 6.524 1.00 89.19 392 LEU A C 1
ATOM 3002 O O . LEU A 1 392 ? -29.287 10.644 7.560 1.00 89.19 392 LEU A O 1
ATOM 3006 N N . THR A 1 393 ? -28.256 11.405 5.711 1.00 89.88 393 THR A N 1
ATOM 3007 C CA . THR A 1 393 ? -26.923 10.897 6.044 1.00 89.88 393 THR A CA 1
ATOM 3008 C C . THR A 1 393 ? -25.901 12.005 5.827 1.00 89.88 393 THR A C 1
ATOM 3010 O O . THR A 1 393 ? -25.878 12.632 4.771 1.00 89.88 393 THR A O 1
ATOM 3013 N N . LEU A 1 394 ? -25.084 12.256 6.846 1.00 90.56 394 LEU A N 1
ATOM 3014 C CA . LEU A 1 394 ? -23.979 13.208 6.833 1.00 90.56 394 LEU A CA 1
ATOM 3015 C C . LEU A 1 394 ? -22.689 12.454 7.142 1.00 90.56 394 LEU A C 1
ATOM 3017 O O . LEU A 1 394 ? -22.639 11.685 8.102 1.00 90.56 394 LEU A O 1
ATOM 3021 N N . GLU A 1 395 ? -21.653 12.682 6.344 1.00 87.75 395 GLU A N 1
ATOM 3022 C CA . GLU A 1 395 ? -20.367 11.996 6.468 1.00 87.75 395 GLU A CA 1
ATOM 3023 C C . GLU A 1 395 ? -19.229 12.991 6.219 1.00 87.75 395 GLU A C 1
ATOM 3025 O O . GLU A 1 395 ? -19.259 13.721 5.225 1.00 87.75 395 GLU A O 1
ATOM 3030 N N . PHE A 1 396 ? -18.259 13.024 7.134 1.00 76.88 396 PHE A N 1
ATOM 3031 C CA . PHE A 1 396 ? -17.103 13.923 7.125 1.00 76.88 396 PHE A CA 1
ATOM 3032 C C . PHE A 1 396 ? -15.815 13.163 7.419 1.00 76.88 396 PHE A C 1
ATOM 3034 O O . PHE A 1 396 ? -15.841 12.268 8.303 1.00 76.88 396 PHE A O 1
#

Solvent-accessible surface area (backbone atoms only — not comparable to full-atom values): 23548 Å² total; per-residue (Å²): 144,84,83,88,83,84,89,86,88,86,82,88,83,86,89,84,87,85,79,86,85,84,90,86,85,84,88,88,91,88,84,88,87,90,82,82,92,76,90,81,80,91,72,82,82,78,77,73,81,80,74,81,72,74,82,79,71,92,65,99,47,66,79,76,77,72,47,69,81,62,60,83,80,54,59,65,45,77,48,69,50,77,47,78,46,78,47,76,41,70,47,69,32,74,64,48,27,40,16,39,93,88,66,49,77,40,75,90,36,72,63,46,80,91,50,55,52,49,45,55,94,52,90,69,43,65,50,72,52,39,28,32,30,36,39,40,35,42,35,38,43,80,46,92,40,35,36,38,40,38,35,35,32,35,39,67,66,42,49,72,84,49,48,45,38,16,65,67,31,93,36,37,90,73,83,62,90,92,49,21,84,36,69,90,62,34,89,53,65,54,80,49,34,53,83,60,44,38,90,46,50,33,66,39,79,78,32,44,30,38,39,41,55,52,96,79,30,37,40,34,42,39,33,37,70,34,65,50,83,92,33,85,86,36,24,43,37,84,52,95,86,45,90,57,48,38,67,42,37,33,42,34,42,36,32,78,55,97,82,26,41,39,37,41,34,48,33,51,54,65,63,62,66,38,38,61,49,24,50,68,26,56,76,35,82,85,55,76,91,40,71,74,63,89,50,36,38,30,45,31,41,37,43,32,45,32,34,64,68,42,68,67,61,40,49,51,37,7,64,75,62,38,84,25,74,31,38,36,43,35,41,34,42,36,38,31,41,25,45,71,53,79,67,57,79,86,54,52,87,66,45,46,99,81,78,30,46,36,75,65,58,66,73,65,54,49,79,80,54,44,38,42,84,64,69,43,72,50,77,50,78,48,72,30,40,38,41,30,40,52,91,50,72,48,78,85

Radius of gyration: 31.02 Å; Cα contacts (8 Å, |Δi|>4): 694; chains: 1; bounding box: 98×53×86 Å

Nearest PDB structures (foldseek):
  6z9n-assembly4_D  TM=3.114E-01  e=1.907E-02  Pseudomonas aeruginosa PAO1
  6z99-assembly1_A  TM=3.106E-01  e=1.716E-02  Pseudomonas aeruginosa PAO1
  6z8u-assembly2_B  TM=3.003E-01  e=1.716E-02  Pseudomonas aeruginosa PAO1
  6z9y-assembly4_D  TM=3.207E-01  e=6.061E-02  Pseudomonas aeruginosa PAO1
  6z8y-assembly2_B  TM=3.227E-01  e=6.126E-01  Pseudomonas aeruginosa PAO1

Foldseek 3Di:
DDDDDDDDDDDDDDDDDDDDDDDDDDDDDDDDDDDDDDDDDDDDPDDDPPDPPDDDDDDPADPDDPVLVVLPDDQKDKDWDKDKDKDKFFQQVVQQFQAEPVRHGDDPRDDDVQVPRYRDDDPDGIDIWMFIKTWIWMWGRPDSFKIKIWIKIARQGPTPLQAFQEPPHPQAPDDDPPGHPDSVRTPDHDADDPPGRDVDHRMDTQWMKMWGQDPFWIWIFTWAADADAPCPPFARQRGPPRSDGDIWGKTKTWGDDPQKIKIKIKTKDDAFDWLCLAPVVVVPVVDDGHGPDPQAIKIKIKIKIWRDDDPVVQVVCQQVQHKRKIKMKMKMKIWGFKHFDDFDPVCVVVQDPVNGCYPVNVVPPDAPGTIDTDGDMDMDIDMKMWIGHNPDIDID

Mean predicted aligned error: 14.57 Å